Protein AF-A0A420CWK4-F1 (afdb_monomer_lite)

Sequence (652 aa):
MMKKNLLLTSMFVIFSLLAKSQVGINTANPQGILSVDGLKNNPPTGVPTAAQAKDDLMMSPNGNLGIGTITPGTTLDVNGAITNRETTLDVTGNSVTIPANVSQVQLTGSATADVAVVAPAAPNAGQRLIVYNNTTGGFGAILNGVTVPNGKALEYIYSNSGWRSIDGGSGGVSSVNIYNADGTITGHRKVIQGANTLTFTGTKTNAFSVDGSTFSVDAANDRVGLGTTTPDTKLTISTPDNSFGLNHTNGTVNLKTYIGGGVVSVGTTTANDLRFTTNNTQKVSITSDGNVGVGTVTPTNKLVIAGSNAQPSALGTATTNATLRVDGNSNHALDFGTYANSPYGSYISSQNKTATTGLPLVLNPAGGNVGVNTTPGTAMDVNGAITNRETVLTVSGNNVTVPPNVSQVQLTGAATANVAISAPAAPNAGQRLIVYNNTTGGFGATLDGVTVPNGKALEYVFSNSYWRSTDGSTVGVSSANIGDIKASFSVSDHNGWVKLDGRPTGGLTTTQRAAANSLGFASYIPNASNSYLVQDGTRLGSINSNNSRIIARNQLPDFQLSGTTSSAEPTIKYDIINNNGRPATDTYSYTFLAGKIGTGTRNLDHVNTNVLYQNPHSHSFNTNSVNGGVAQQSINIQPQSLSVNMFVYLGK

Structure (mmCIF, N/CA/C/O backbone):
data_AF-A0A420CWK4-F1
#
_entry.id   AF-A0A420CWK4-F1
#
loop_
_atom_site.group_PDB
_atom_site.id
_atom_site.type_symbol
_atom_site.label_atom_id
_atom_site.label_alt_id
_atom_site.label_comp_id
_atom_site.label_asym_id
_atom_site.label_entity_id
_atom_site.label_seq_id
_atom_site.pdbx_PDB_ins_code
_atom_site.Cartn_x
_atom_site.Cartn_y
_atom_site.Cartn_z
_atom_site.occupancy
_atom_site.B_iso_or_equiv
_atom_site.auth_seq_id
_atom_site.auth_comp_id
_atom_site.auth_asym_id
_atom_site.auth_atom_id
_atom_site.pdbx_PDB_model_num
ATOM 1 N N . MET A 1 1 ? -23.901 -39.735 144.240 1.00 44.31 1 MET A N 1
ATOM 2 C CA . MET A 1 1 ? -22.653 -39.883 143.453 1.00 44.31 1 MET A CA 1
ATOM 3 C C . MET A 1 1 ? -22.848 -39.439 141.992 1.00 44.31 1 MET A C 1
ATOM 5 O O . MET A 1 1 ? -23.298 -40.215 141.162 1.00 44.31 1 MET A O 1
ATOM 9 N N . MET A 1 2 ? -22.569 -38.163 141.702 1.00 48.91 2 MET A N 1
ATOM 10 C CA . MET A 1 2 ? -21.847 -37.626 140.521 1.00 48.91 2 MET A CA 1
ATOM 11 C C . MET A 1 2 ? -21.975 -38.229 139.088 1.00 48.91 2 MET A C 1
ATOM 13 O O . MET A 1 2 ? -21.028 -38.093 138.323 1.00 48.91 2 MET A O 1
ATOM 17 N N . LYS A 1 3 ? -23.090 -38.841 138.649 1.00 49.69 3 LYS A N 1
ATOM 18 C CA . LYS A 1 3 ? -23.226 -39.283 137.227 1.00 49.69 3 LYS A CA 1
ATOM 19 C C . LYS A 1 3 ? -24.462 -38.819 136.438 1.00 49.69 3 LYS A C 1
ATOM 21 O O . LYS A 1 3 ? -24.472 -38.977 135.224 1.00 49.69 3 LYS A O 1
ATOM 26 N N . LYS A 1 4 ? -25.482 -38.211 137.060 1.00 48.56 4 LYS A N 1
ATOM 27 C CA . LYS A 1 4 ? -26.728 -37.834 136.346 1.00 48.56 4 LYS A CA 1
ATOM 28 C C . LYS A 1 4 ? -26.698 -36.470 135.634 1.00 48.56 4 LYS A C 1
ATOM 30 O O . LYS A 1 4 ? -27.424 -36.295 134.663 1.00 48.56 4 LYS A O 1
ATOM 35 N N . ASN A 1 5 ? -25.827 -35.542 136.035 1.00 49.53 5 ASN A N 1
ATOM 36 C CA . ASN A 1 5 ? -25.816 -34.179 135.472 1.00 49.53 5 ASN A CA 1
ATOM 37 C C . ASN A 1 5 ? -25.022 -34.058 134.153 1.00 49.53 5 ASN A C 1
ATOM 39 O O . ASN A 1 5 ? -25.148 -33.050 133.461 1.00 49.53 5 ASN A O 1
ATOM 43 N N . LEU A 1 6 ? -24.234 -35.081 133.791 1.00 51.12 6 LEU A N 1
ATOM 44 C CA . LEU A 1 6 ? -23.433 -35.094 132.560 1.00 51.12 6 LEU A CA 1
ATOM 45 C C . LEU A 1 6 ? -24.240 -35.548 131.328 1.00 51.12 6 LEU A C 1
ATOM 47 O O . LEU A 1 6 ? -23.975 -35.089 130.223 1.00 51.12 6 LEU A O 1
ATOM 51 N N . LEU A 1 7 ? -25.262 -36.399 131.512 1.00 51.31 7 LEU A N 1
ATOM 52 C CA . LEU A 1 7 ? -26.172 -36.773 130.419 1.00 51.31 7 LEU A CA 1
ATOM 53 C C . LEU A 1 7 ? -27.054 -35.596 129.984 1.00 51.31 7 LEU A C 1
ATOM 55 O O . LEU A 1 7 ? -27.308 -35.421 128.800 1.00 51.31 7 LEU A O 1
ATOM 59 N N . LEU A 1 8 ? -27.526 -34.775 130.928 1.00 50.09 8 LEU A N 1
ATOM 60 C CA . LEU A 1 8 ? -28.432 -33.672 130.596 1.00 50.09 8 LEU A CA 1
ATOM 61 C C . LEU A 1 8 ? -27.704 -32.516 129.886 1.00 50.09 8 LEU A C 1
ATOM 63 O O . LEU A 1 8 ? -28.288 -31.856 129.033 1.00 50.09 8 LEU A O 1
ATOM 67 N N . THR A 1 9 ? -26.413 -32.317 130.175 1.00 52.19 9 THR A N 1
ATOM 68 C CA . THR A 1 9 ? -25.562 -31.381 129.423 1.00 52.19 9 THR A CA 1
ATOM 69 C C . THR A 1 9 ? -25.167 -31.927 128.050 1.00 52.19 9 THR A C 1
ATOM 71 O O . THR A 1 9 ? 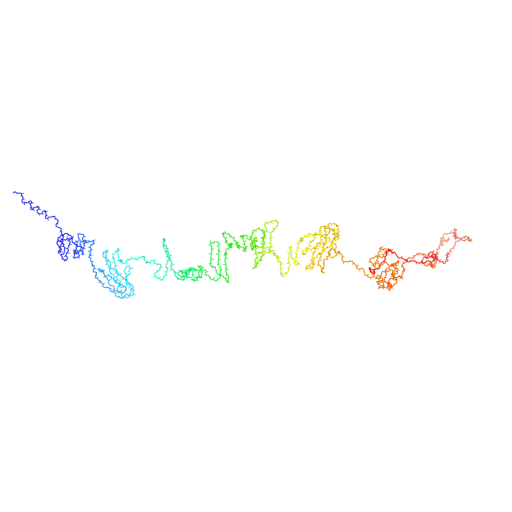-25.199 -31.159 127.092 1.00 52.19 9 THR A O 1
ATOM 74 N N . SER A 1 10 ? -24.897 -33.231 127.887 1.00 52.31 10 SER A N 1
ATOM 75 C CA . SER A 1 10 ? -24.690 -33.790 126.539 1.00 52.31 10 SER A CA 1
ATOM 76 C C . SER A 1 10 ? -25.960 -33.725 125.680 1.00 52.31 10 SER A C 1
ATOM 78 O O . SER A 1 10 ? -25.876 -33.409 124.495 1.00 52.31 10 SER A O 1
ATOM 80 N N . MET A 1 11 ? -27.143 -33.920 126.274 1.00 50.50 11 MET A N 1
ATOM 81 C CA . MET A 1 11 ? -28.421 -33.854 125.555 1.00 50.50 11 MET A CA 1
ATOM 82 C C . MET A 1 11 ? -28.785 -32.433 125.084 1.00 50.50 11 MET A C 1
ATOM 84 O O . MET A 1 11 ? -29.416 -32.291 124.041 1.00 50.50 11 MET A O 1
ATOM 88 N N . PHE A 1 12 ? -28.341 -31.384 125.791 1.00 50.75 12 PHE A N 1
ATOM 89 C CA . PHE A 1 12 ? -28.504 -29.990 125.349 1.00 50.75 12 PHE A CA 1
ATOM 90 C C . PHE A 1 12 ? -27.422 -29.515 124.363 1.00 50.75 12 PHE A C 1
ATOM 92 O O . PHE A 1 12 ? -27.713 -28.683 123.509 1.00 50.75 12 PHE A O 1
ATOM 99 N N . VAL A 1 13 ? -26.197 -30.053 124.427 1.00 51.28 13 VAL A N 1
ATOM 100 C CA . VAL A 1 13 ? -25.107 -29.696 123.490 1.00 51.28 13 VAL A CA 1
ATOM 101 C C . VAL A 1 13 ? -25.227 -30.426 122.142 1.00 51.28 13 VAL A C 1
ATOM 103 O O . VAL A 1 13 ? -24.743 -29.928 121.132 1.00 51.28 13 VAL A O 1
ATOM 106 N N . ILE A 1 14 ? -25.927 -31.562 122.077 1.00 50.06 14 ILE A N 1
ATOM 107 C CA . ILE A 1 14 ? -26.252 -32.219 120.795 1.00 50.06 14 ILE A CA 1
ATOM 108 C C . ILE A 1 14 ? -27.403 -31.496 120.065 1.00 50.06 14 ILE A C 1
ATOM 110 O O . ILE A 1 14 ? -27.472 -31.537 118.839 1.00 50.06 14 ILE A O 1
ATOM 114 N N . PHE A 1 15 ? -28.261 -30.759 120.782 1.00 47.53 15 PHE A N 1
ATOM 115 C CA . PHE A 1 15 ? -29.382 -30.009 120.192 1.00 47.53 15 PHE A CA 1
ATOM 116 C C . PHE A 1 15 ? -28.987 -28.667 119.540 1.00 47.53 15 PHE A C 1
ATOM 118 O O . PHE A 1 15 ? -29.834 -28.013 118.934 1.00 47.53 15 PHE A O 1
ATOM 125 N N . SER A 1 16 ? -27.722 -28.242 119.641 1.00 48.19 16 SER A N 1
ATOM 126 C CA . SER A 1 16 ? -27.221 -26.982 119.062 1.00 48.19 16 SER A CA 1
ATOM 127 C C . SER A 1 16 ? -26.460 -27.148 117.738 1.00 48.19 16 SER A C 1
ATOM 129 O O . SER A 1 16 ? -25.992 -26.160 117.168 1.00 48.19 16 SER A O 1
ATOM 131 N N . LEU A 1 17 ? -26.362 -28.368 117.199 1.00 48.38 17 LEU A N 1
ATOM 132 C CA . LEU A 1 17 ? -25.721 -28.624 115.909 1.00 48.38 17 LEU A CA 1
ATOM 133 C C . LEU A 1 17 ? -26.725 -28.515 114.750 1.00 48.38 17 LEU A C 1
ATOM 135 O O . LEU A 1 17 ? -27.360 -29.485 114.351 1.00 48.38 17 LEU A O 1
ATOM 139 N N . LEU A 1 18 ? -26.778 -27.314 114.162 1.00 53.03 18 LEU A N 1
ATOM 140 C CA . LEU A 1 18 ? -27.351 -27.021 112.838 1.00 53.03 18 LEU A CA 1
ATOM 141 C C . LEU A 1 18 ? -28.876 -27.193 112.692 1.00 53.03 18 LEU A C 1
ATOM 143 O O . LEU A 1 18 ? -29.353 -27.804 111.734 1.00 53.03 18 LEU A O 1
ATOM 147 N N . ALA A 1 19 ? -29.653 -26.519 113.543 1.00 50.00 19 ALA A N 1
ATOM 148 C CA . ALA A 1 19 ? -31.022 -26.141 113.186 1.00 50.00 19 ALA A CA 1
ATOM 149 C C . ALA A 1 19 ? -30.991 -25.136 112.013 1.00 50.00 19 ALA A C 1
ATOM 151 O O . ALA A 1 19 ? -30.938 -23.921 112.209 1.00 50.00 19 ALA A O 1
ATOM 152 N N . LYS A 1 20 ? -30.967 -25.637 110.772 1.00 57.38 20 LYS A N 1
ATOM 153 C CA . LYS A 1 20 ? -31.062 -24.787 109.582 1.00 57.38 20 LYS A CA 1
ATOM 154 C C . LYS A 1 20 ? -32.461 -24.172 109.522 1.00 57.38 20 LYS A C 1
ATOM 156 O O . LYS A 1 20 ? -33.450 -24.895 109.478 1.00 57.38 20 LYS A O 1
ATOM 161 N N . SER A 1 21 ? -32.531 -22.841 109.479 1.00 65.06 21 SER A N 1
ATOM 162 C CA . SER A 1 21 ? -33.774 -22.066 109.341 1.00 65.06 21 SER A CA 1
ATOM 163 C C . SER A 1 21 ? -34.337 -22.143 107.911 1.00 65.06 21 SER A C 1
ATOM 165 O O . SER A 1 21 ? -34.472 -21.128 107.229 1.00 65.06 21 SER A O 1
ATOM 167 N N . GLN A 1 22 ? -34.612 -23.358 107.438 1.00 84.88 22 GLN A N 1
ATOM 168 C CA . GLN A 1 22 ? -35.229 -23.621 106.143 1.00 84.88 22 GLN A CA 1
ATOM 169 C C . GLN A 1 22 ? -36.732 -23.834 106.333 1.00 84.88 22 GLN A C 1
ATOM 171 O O . GLN A 1 22 ? -37.155 -24.622 107.179 1.00 84.88 22 GLN A O 1
ATOM 176 N N . VAL A 1 23 ? -37.539 -23.141 105.537 1.00 90.19 23 VAL A N 1
ATOM 177 C CA . VAL A 1 23 ? -38.998 -23.241 105.547 1.00 90.19 23 VAL A CA 1
ATOM 178 C C . VAL A 1 23 ? -39.430 -24.148 104.400 1.00 90.19 23 VAL A C 1
ATOM 180 O O . VAL A 1 23 ? -39.288 -23.798 103.230 1.00 90.19 23 VAL A O 1
ATOM 183 N N . GLY A 1 24 ? -39.959 -25.320 104.744 1.00 89.44 24 GLY A N 1
ATOM 184 C CA . GLY A 1 24 ? -40.675 -26.189 103.813 1.00 89.44 24 GLY A CA 1
ATOM 185 C C . GLY A 1 24 ? -42.175 -25.933 103.890 1.00 89.44 24 GLY A C 1
ATOM 186 O O . GLY A 1 24 ? -42.758 -26.002 104.971 1.00 89.44 24 GLY A O 1
ATOM 187 N N . ILE A 1 25 ? -42.809 -25.665 102.751 1.00 93.25 25 ILE A N 1
ATOM 188 C CA . ILE A 1 25 ? -44.265 -25.697 102.594 1.00 93.25 25 ILE A CA 1
ATOM 189 C C . ILE A 1 25 ? -44.581 -26.898 101.706 1.00 93.25 25 ILE A C 1
ATOM 191 O O . ILE A 1 25 ? -44.010 -27.037 100.628 1.00 93.25 25 ILE A O 1
ATOM 195 N N . ASN A 1 26 ? -45.443 -27.793 102.194 1.00 93.00 26 ASN A N 1
ATOM 196 C CA . ASN A 1 26 ? -45.762 -29.109 101.618 1.00 93.00 26 ASN A CA 1
ATOM 197 C C . ASN A 1 26 ? -44.599 -30.109 101.447 1.00 93.00 26 ASN A C 1
ATOM 199 O O . ASN A 1 26 ? -44.873 -31.307 101.436 1.00 93.00 26 ASN A O 1
ATOM 203 N N . THR A 1 27 ? -43.334 -29.683 101.442 1.00 90.38 27 THR A N 1
ATOM 204 C CA . THR A 1 27 ? -42.158 -30.569 101.473 1.00 90.38 27 THR A CA 1
ATOM 205 C C . THR A 1 27 ? -41.562 -30.702 102.878 1.00 90.38 27 THR A C 1
ATOM 207 O O . THR A 1 27 ? -41.436 -29.723 103.615 1.00 90.38 27 THR A O 1
ATOM 210 N N . ALA A 1 28 ? -41.152 -31.922 103.241 1.00 88.44 28 ALA A N 1
ATOM 211 C CA . ALA A 1 28 ? -40.343 -32.200 104.435 1.00 88.44 28 ALA A CA 1
ATOM 212 C C . ALA A 1 28 ? -38.825 -32.062 104.177 1.00 88.44 28 ALA A C 1
ATOM 214 O O . ALA A 1 28 ? -38.023 -32.237 105.091 1.00 88.44 28 ALA A O 1
ATOM 215 N N . ASN A 1 29 ? -38.437 -31.756 102.935 1.00 89.50 29 ASN A N 1
ATOM 216 C CA . ASN A 1 29 ? -37.068 -31.787 102.432 1.00 89.50 29 ASN A CA 1
ATOM 217 C C . ASN A 1 29 ? -36.736 -30.485 101.661 1.00 89.50 29 ASN A C 1
ATOM 219 O O . ASN A 1 29 ? -36.651 -30.501 100.427 1.00 89.50 29 ASN A O 1
ATOM 223 N N . PRO A 1 30 ? -36.598 -29.330 102.347 1.00 91.06 30 PRO A N 1
ATOM 224 C CA . PRO A 1 30 ? -36.375 -28.047 101.685 1.00 91.06 30 PRO A CA 1
ATOM 225 C C . PRO A 1 30 ? -35.005 -27.988 100.998 1.00 91.06 30 PRO A C 1
ATOM 227 O O . PRO A 1 30 ? -33.968 -28.200 101.630 1.00 91.06 30 PRO A O 1
ATOM 230 N N . GLN A 1 31 ? -34.996 -27.632 99.714 1.00 90.62 31 GLN A N 1
ATOM 231 C CA . GLN A 1 31 ? -33.774 -27.510 98.908 1.00 90.62 31 GLN A CA 1
ATOM 232 C C . GLN A 1 31 ? -33.111 -26.121 99.031 1.00 90.62 31 GLN A C 1
ATOM 234 O O . GLN A 1 31 ? -31.953 -25.949 98.657 1.00 90.62 31 GLN A O 1
ATOM 239 N N . GLY A 1 32 ? -33.825 -25.134 99.587 1.00 89.44 32 GLY A N 1
ATOM 240 C CA . GLY A 1 32 ? -33.356 -23.759 99.804 1.00 89.44 32 GLY A CA 1
ATOM 241 C C . GLY A 1 32 ? -33.685 -23.213 101.194 1.00 89.44 32 GLY A C 1
ATOM 242 O O . GLY A 1 32 ? -34.013 -23.974 102.103 1.00 89.44 32 GLY A O 1
ATOM 243 N N . ILE A 1 33 ? -33.618 -21.888 101.369 1.00 91.75 33 ILE A N 1
ATOM 244 C CA . ILE A 1 33 ? -34.123 -21.208 102.580 1.00 91.75 33 ILE A CA 1
ATOM 245 C C . ILE A 1 33 ? -35.653 -21.269 102.627 1.00 91.75 33 ILE A C 1
ATOM 247 O O . ILE A 1 33 ? -36.221 -21.487 103.693 1.00 91.75 33 ILE A O 1
ATOM 251 N N . LEU A 1 34 ? -36.313 -21.136 101.477 1.00 92.56 34 LEU A N 1
ATOM 252 C CA . LEU A 1 34 ? -37.734 -21.426 101.303 1.00 92.56 34 LEU A CA 1
ATOM 253 C C . LEU A 1 34 ? -37.875 -22.473 100.199 1.00 92.56 34 LEU A C 1
ATOM 255 O O . LEU A 1 34 ? -37.191 -22.401 99.176 1.00 92.56 34 LEU A O 1
ATOM 259 N N . SER A 1 35 ? -38.746 -23.455 100.392 1.00 93.00 35 SER A N 1
ATOM 260 C CA . SER A 1 35 ? -39.146 -24.402 99.350 1.00 93.00 35 SER A CA 1
ATOM 261 C C . SER A 1 35 ? -40.633 -24.700 99.488 1.00 93.00 35 SER A C 1
ATOM 263 O O . SER A 1 35 ? -41.089 -25.093 100.561 1.00 93.00 35 SER A O 1
ATOM 265 N N . VAL A 1 36 ? -41.380 -24.485 98.413 1.00 95.25 36 VAL A N 1
ATOM 266 C CA . VAL A 1 36 ? -42.815 -24.750 98.309 1.00 95.25 36 VAL A CA 1
ATOM 267 C C . VAL A 1 36 ? -42.996 -25.828 97.257 1.00 95.25 36 VAL A C 1
ATOM 269 O O . VAL A 1 36 ? -42.644 -25.594 96.109 1.00 95.25 36 VAL A O 1
ATOM 272 N N . ASP A 1 37 ? -43.540 -26.968 97.665 1.00 92.94 37 ASP A N 1
ATOM 273 C CA . ASP A 1 37 ? -43.849 -28.108 96.798 1.00 92.94 37 ASP A CA 1
ATOM 274 C C . ASP A 1 37 ? -45.349 -28.103 96.482 1.00 92.94 37 ASP A C 1
ATOM 276 O O . ASP A 1 37 ? -46.190 -28.310 97.366 1.00 92.94 37 ASP A O 1
ATOM 280 N N . GLY A 1 38 ? -45.698 -27.769 95.239 1.00 91.94 38 GLY A N 1
ATOM 281 C CA . GLY A 1 38 ? -47.083 -27.549 94.832 1.00 91.94 38 GLY A CA 1
ATOM 282 C C . GLY A 1 38 ? -47.946 -28.804 94.971 1.00 91.94 38 GLY A C 1
ATOM 283 O O . GLY A 1 38 ? -49.033 -28.751 95.553 1.00 91.94 38 GLY A O 1
ATOM 284 N N . LEU A 1 39 ? -47.453 -29.936 94.465 1.00 94.88 39 LEU A N 1
ATOM 285 C CA . LEU A 1 39 ? -48.168 -31.212 94.408 1.00 94.88 39 LEU A CA 1
ATOM 286 C C . LEU A 1 39 ? -47.833 -32.163 95.566 1.00 94.88 39 LEU A C 1
ATOM 288 O O . LEU A 1 39 ? -48.401 -33.256 95.630 1.00 94.88 39 LEU A O 1
ATOM 292 N N . LYS A 1 40 ? -46.947 -31.763 96.487 1.00 92.62 40 LYS A N 1
ATOM 293 C CA . LYS A 1 40 ? -46.411 -32.603 97.571 1.00 92.62 40 LYS A CA 1
ATOM 294 C C . LYS A 1 40 ? -45.736 -33.870 97.026 1.00 92.62 40 LYS A C 1
ATOM 296 O O . LYS A 1 40 ? -45.916 -34.971 97.551 1.00 92.62 40 LYS A O 1
ATOM 301 N N . ASN A 1 41 ? -45.006 -33.722 95.922 1.00 93.19 41 ASN A N 1
ATOM 302 C CA . ASN A 1 41 ? -44.442 -34.840 95.172 1.00 93.19 41 ASN A CA 1
ATOM 303 C C . ASN A 1 41 ? -42.952 -35.097 95.476 1.00 93.19 41 ASN A C 1
ATOM 305 O O . ASN A 1 41 ? -42.427 -36.125 95.035 1.00 93.19 41 ASN A O 1
ATOM 309 N N . ASN A 1 42 ? -42.281 -34.228 96.242 1.00 92.06 42 ASN A N 1
ATOM 310 C CA . ASN A 1 42 ? -40.849 -34.335 96.515 1.00 92.06 42 ASN A CA 1
ATOM 311 C C . ASN A 1 42 ? -40.480 -35.495 97.456 1.00 92.06 42 ASN A C 1
ATOM 313 O O . ASN A 1 42 ? -41.230 -35.836 98.377 1.00 92.06 42 ASN A O 1
ATOM 317 N N . PRO A 1 43 ? -39.290 -36.105 97.276 1.00 91.44 43 PRO A N 1
ATOM 318 C CA . PRO A 1 43 ? -38.844 -37.196 98.131 1.00 91.44 43 PRO A CA 1
ATOM 319 C C . PRO A 1 43 ? -38.554 -36.693 99.562 1.00 91.44 43 PRO A C 1
ATOM 321 O O . PRO A 1 43 ? -38.014 -35.594 99.719 1.00 91.44 43 PRO A O 1
ATOM 324 N N . PRO A 1 44 ? -38.827 -37.492 100.618 1.00 88.50 44 PRO A N 1
ATOM 325 C CA . PRO A 1 44 ? -38.578 -37.095 102.012 1.00 88.50 44 PRO A CA 1
ATOM 326 C C . PRO A 1 44 ? -37.115 -36.775 102.351 1.00 88.50 44 PRO A C 1
ATOM 328 O O . PRO A 1 44 ? -36.855 -36.131 103.363 1.00 88.50 44 PRO A O 1
ATOM 331 N N . THR A 1 45 ? -36.165 -37.231 101.533 1.00 87.31 45 THR A N 1
ATOM 332 C CA . THR A 1 45 ? -34.732 -36.916 101.610 1.00 87.31 45 THR A CA 1
ATOM 333 C C . THR A 1 45 ? -34.118 -36.908 100.204 1.00 87.31 45 THR A C 1
ATOM 335 O O . THR A 1 45 ? -34.683 -37.470 99.265 1.00 87.31 45 THR A O 1
ATOM 338 N N . GLY A 1 46 ? -32.943 -36.290 100.051 1.00 87.94 46 GLY A N 1
ATOM 339 C CA . GLY A 1 46 ? -32.232 -36.208 98.770 1.00 87.94 46 GLY A CA 1
ATOM 340 C C . GLY A 1 46 ? -32.639 -34.995 97.932 1.00 87.94 46 GLY A C 1
ATOM 341 O O . GLY A 1 46 ? -33.174 -34.024 98.462 1.00 87.94 46 GLY A O 1
ATOM 342 N N . VAL A 1 47 ? -32.361 -35.045 96.630 1.00 91.00 47 VAL A N 1
ATOM 343 C CA . VAL A 1 47 ? -32.644 -33.956 95.683 1.00 91.00 47 VAL A CA 1
ATOM 344 C C . VAL A 1 47 ? -33.853 -34.345 94.818 1.00 91.00 47 VAL A C 1
ATOM 346 O O . VAL A 1 47 ? -33.832 -35.438 94.245 1.00 91.00 47 VAL A O 1
ATOM 349 N N . PRO A 1 48 ? -34.895 -33.499 94.705 1.00 92.81 48 PRO A N 1
A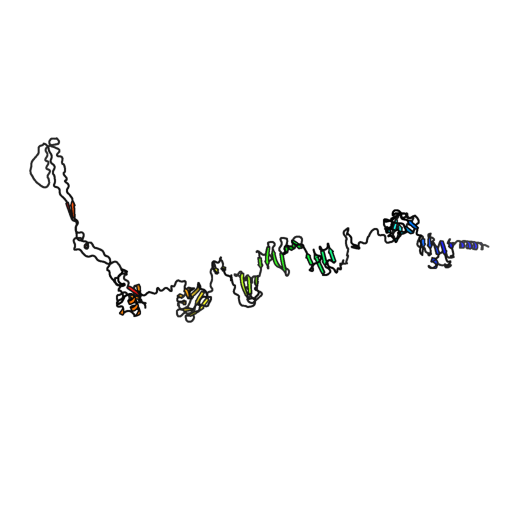TOM 350 C CA . PRO A 1 48 ? -35.974 -33.660 93.735 1.00 92.81 48 PRO A CA 1
ATOM 351 C C . PRO A 1 48 ? -35.492 -33.918 92.309 1.00 92.81 48 PRO A C 1
ATOM 353 O O . PRO A 1 48 ? -34.510 -33.339 91.843 1.00 92.81 48 PRO A O 1
ATOM 356 N N . THR A 1 49 ? -36.222 -34.753 91.574 1.00 93.56 49 THR A N 1
ATOM 357 C CA . THR A 1 49 ? -35.999 -34.900 90.133 1.00 93.56 49 THR A CA 1
ATOM 358 C C . THR A 1 49 ? -36.441 -33.641 89.386 1.00 93.56 49 THR A C 1
ATOM 360 O O . THR A 1 49 ? -37.330 -32.916 89.826 1.00 93.56 49 THR A O 1
ATOM 363 N N . ALA A 1 50 ? -35.896 -33.418 88.189 1.00 90.00 50 ALA A N 1
ATOM 364 C CA . ALA A 1 50 ? -36.278 -32.286 87.339 1.00 90.00 50 ALA A CA 1
ATOM 365 C C . ALA A 1 50 ? -37.765 -32.279 86.909 1.00 90.00 50 ALA A C 1
ATOM 367 O O . ALA A 1 50 ? -38.234 -31.276 86.379 1.00 90.00 50 ALA A O 1
ATOM 368 N N . ALA A 1 51 ? -38.496 -33.385 87.100 1.00 91.38 51 ALA A N 1
ATOM 369 C CA . ALA A 1 51 ? -39.940 -33.453 86.877 1.00 91.38 51 ALA A CA 1
ATOM 370 C C . ALA A 1 51 ? -40.738 -32.957 88.094 1.00 91.38 51 ALA A C 1
ATOM 372 O O . ALA A 1 51 ? -41.690 -32.209 87.909 1.00 91.38 51 ALA A O 1
ATOM 373 N N . GLN A 1 52 ? -40.317 -33.335 89.307 1.00 93.06 52 GLN A N 1
ATOM 374 C CA . GLN A 1 52 ? -40.884 -32.870 90.583 1.00 93.06 52 GLN A CA 1
ATOM 375 C C . GLN A 1 52 ? -40.608 -31.377 90.801 1.00 93.06 52 GLN A C 1
ATOM 377 O O . GLN A 1 52 ? -41.503 -30.606 91.114 1.00 93.06 52 GLN A O 1
ATOM 382 N N . ALA A 1 53 ? -39.394 -30.930 90.468 1.00 92.44 53 ALA A N 1
ATOM 383 C CA . ALA A 1 53 ? -39.014 -29.527 90.574 1.00 92.44 53 ALA A CA 1
ATOM 384 C C . ALA A 1 53 ? -39.869 -28.565 89.720 1.00 92.44 53 ALA A C 1
ATOM 386 O O . ALA A 1 53 ? -39.760 -27.360 89.915 1.00 92.44 53 ALA A O 1
ATOM 387 N N . LYS A 1 54 ? -40.698 -29.042 88.771 1.00 93.38 54 LYS A N 1
ATOM 388 C CA . LYS A 1 54 ? -41.496 -28.179 87.877 1.00 93.38 54 LYS A CA 1
ATOM 389 C C . LYS A 1 54 ? -42.648 -27.449 88.561 1.00 93.38 54 LYS A C 1
ATOM 391 O O . LYS A 1 54 ? -43.015 -26.374 88.092 1.00 93.38 54 LYS A O 1
ATOM 396 N N . ASP A 1 55 ? -43.217 -28.019 89.617 1.00 91.75 55 ASP A N 1
ATOM 397 C CA . ASP A 1 55 ? -44.251 -27.376 90.433 1.00 91.75 55 ASP A CA 1
ATOM 398 C C . ASP A 1 55 ? -43.700 -26.760 91.732 1.00 91.75 55 ASP A C 1
ATOM 400 O O . ASP A 1 55 ? -44.462 -26.196 92.520 1.00 91.75 55 ASP A O 1
ATOM 404 N N . ASP A 1 56 ? -42.374 -26.788 91.908 1.00 94.19 56 ASP A N 1
ATOM 405 C CA . ASP A 1 56 ? -41.686 -26.165 93.035 1.00 94.19 56 ASP A CA 1
ATOM 406 C C . ASP A 1 56 ? -41.460 -24.653 92.843 1.00 94.19 56 ASP A C 1
ATOM 408 O O . ASP A 1 56 ? -41.113 -24.162 91.760 1.00 94.19 56 ASP A O 1
ATOM 412 N N . LEU A 1 57 ? -41.528 -23.923 93.958 1.00 95.69 57 LEU A N 1
ATOM 413 C CA . LEU A 1 57 ? -40.893 -22.615 94.135 1.00 95.69 57 LEU A CA 1
ATOM 414 C C . LEU A 1 57 ? -39.785 -22.741 95.185 1.00 95.69 57 LEU A C 1
ATOM 416 O O . LEU A 1 57 ? -40.019 -23.247 96.283 1.00 95.69 57 LEU A O 1
ATOM 420 N N . MET A 1 58 ? -38.583 -22.245 94.886 1.00 93.50 58 MET A N 1
ATOM 421 C CA . MET A 1 58 ? -37.422 -22.370 95.773 1.00 93.50 58 MET A CA 1
ATOM 422 C C . MET A 1 58 ? -36.638 -21.059 95.871 1.00 93.50 58 MET A C 1
ATOM 424 O O . MET A 1 58 ? -36.260 -20.486 94.857 1.00 93.50 58 MET A O 1
ATOM 428 N N . MET A 1 59 ? -36.345 -20.591 97.088 1.00 95.00 59 MET A N 1
ATOM 429 C CA . MET A 1 59 ? -35.442 -19.456 97.319 1.00 95.00 59 MET A CA 1
ATOM 430 C C . MET A 1 59 ? -34.088 -19.939 97.845 1.00 95.00 59 MET A C 1
ATOM 432 O O . MET A 1 59 ? -34.007 -20.531 98.927 1.00 95.00 59 MET A O 1
ATOM 436 N N . SER A 1 60 ? -33.017 -19.672 97.098 1.00 92.25 60 SER A N 1
ATOM 437 C CA . SER A 1 60 ? -31.663 -20.086 97.468 1.00 92.25 60 SER A CA 1
ATOM 438 C C . SER A 1 60 ? -31.091 -19.218 98.602 1.00 92.25 60 SER A C 1
ATOM 440 O O . SER A 1 60 ? -31.542 -18.086 98.803 1.00 92.25 60 SER A O 1
ATOM 442 N N . PRO A 1 61 ? -30.050 -19.683 99.322 1.00 88.38 61 PRO A N 1
ATOM 443 C CA . PRO A 1 61 ? -29.380 -18.878 100.347 1.00 88.38 61 PRO A CA 1
ATOM 444 C C . PRO A 1 61 ? -28.777 -17.557 99.854 1.00 88.38 61 PRO A C 1
ATOM 446 O O . PRO A 1 61 ? -28.536 -16.666 100.661 1.00 88.38 61 PRO A O 1
ATOM 449 N N . ASN A 1 62 ? -28.568 -17.416 98.541 1.00 89.38 62 ASN A N 1
ATOM 450 C CA . ASN A 1 62 ? -28.018 -16.211 97.919 1.00 89.38 62 ASN A CA 1
ATOM 451 C C . ASN A 1 62 ? -29.112 -15.231 97.445 1.00 89.38 62 ASN A C 1
ATOM 453 O O . ASN A 1 62 ? -28.797 -14.231 96.808 1.00 89.38 62 ASN A O 1
ATOM 457 N N . GLY A 1 63 ? -30.390 -15.517 97.722 1.00 88.88 63 GLY A N 1
ATOM 458 C CA . GLY A 1 63 ? -31.522 -14.662 97.352 1.00 88.88 63 GLY A CA 1
ATOM 459 C C . GLY A 1 63 ? -32.102 -14.899 95.955 1.00 88.88 63 GLY A C 1
ATOM 460 O O . GLY A 1 63 ? -33.041 -14.203 95.580 1.00 88.88 63 GLY A O 1
ATOM 461 N N . ASN A 1 64 ? -31.598 -15.881 95.199 1.00 94.88 64 ASN A N 1
ATOM 462 C CA . ASN A 1 64 ? -32.171 -16.252 93.902 1.00 94.88 64 ASN A CA 1
ATOM 463 C C . ASN A 1 64 ? -33.490 -17.014 94.094 1.00 94.88 64 ASN A C 1
ATOM 465 O O . ASN A 1 64 ? -33.536 -17.977 94.864 1.00 94.88 64 ASN A O 1
ATOM 469 N N . LEU A 1 65 ? -34.528 -16.630 93.353 1.00 96.44 65 LEU A N 1
ATOM 470 C CA . LEU A 1 65 ? -35.828 -17.293 93.323 1.00 96.44 65 LEU A CA 1
ATOM 471 C C . LEU A 1 65 ? -35.947 -18.186 92.079 1.00 96.44 65 LEU A C 1
ATOM 473 O O . LEU A 1 65 ? -35.890 -17.702 90.953 1.00 96.44 65 LEU A O 1
ATOM 477 N N . GLY A 1 66 ? -36.136 -19.483 92.291 1.00 95.19 66 GLY A N 1
ATOM 478 C CA . GLY A 1 66 ? -36.483 -20.464 91.269 1.00 95.19 66 GLY A CA 1
ATOM 479 C C . GLY A 1 66 ? -37.984 -20.734 91.240 1.00 95.19 66 GLY A C 1
ATOM 480 O O . GLY A 1 66 ? -38.607 -20.894 92.291 1.00 95.19 66 GLY A O 1
ATOM 481 N N . ILE A 1 67 ? -38.552 -20.812 90.038 1.00 95.50 67 ILE A N 1
ATOM 482 C CA . ILE A 1 67 ? -39.905 -21.318 89.775 1.00 95.50 67 ILE A CA 1
ATOM 483 C C . ILE A 1 67 ? -39.771 -22.428 88.730 1.00 95.50 67 ILE A C 1
ATOM 485 O O . ILE A 1 67 ? -39.242 -22.205 87.639 1.00 95.50 67 ILE A O 1
ATOM 489 N N . GLY A 1 68 ? -40.200 -23.641 89.069 1.00 92.88 68 GLY A N 1
ATOM 490 C CA . GLY A 1 68 ? -39.971 -24.824 88.238 1.00 92.88 68 GLY A CA 1
ATOM 491 C C . GLY A 1 68 ? -38.529 -25.363 88.280 1.00 92.88 68 GLY A C 1
ATOM 492 O O . GLY A 1 68 ? -38.155 -26.214 87.467 1.00 92.88 68 GLY A O 1
ATOM 493 N N . THR A 1 69 ? -37.688 -24.841 89.180 1.00 93.31 69 THR A N 1
ATOM 494 C CA . THR A 1 69 ? -36.280 -25.228 89.342 1.00 93.31 69 THR A CA 1
ATOM 495 C C . THR A 1 69 ? -35.816 -25.075 90.789 1.00 93.31 69 THR A C 1
ATOM 497 O O . THR A 1 69 ? -36.125 -24.093 91.464 1.00 93.31 69 THR A O 1
ATOM 500 N N . ILE A 1 70 ? -35.012 -26.039 91.243 1.00 91.81 70 ILE A N 1
ATOM 501 C CA . ILE A 1 70 ? -34.376 -26.067 92.569 1.00 91.81 70 ILE A CA 1
ATOM 502 C C . ILE A 1 70 ? -32.885 -25.689 92.526 1.00 91.81 70 ILE A C 1
ATOM 504 O O . ILE A 1 70 ? -32.167 -25.873 93.506 1.00 91.81 70 ILE A O 1
ATOM 508 N N . THR A 1 71 ? -32.396 -25.146 91.410 1.00 92.44 71 THR A N 1
ATOM 509 C CA . THR A 1 71 ? -31.030 -24.603 91.290 1.00 92.44 71 THR A CA 1
ATOM 510 C C . THR A 1 71 ? -31.034 -23.307 90.465 1.00 92.44 71 THR A C 1
ATOM 512 O O . THR A 1 71 ? -30.502 -23.301 89.355 1.00 92.44 71 THR A O 1
ATOM 515 N N . PRO A 1 72 ? -31.660 -22.216 90.955 1.00 94.06 72 PRO A N 1
ATOM 516 C CA . PRO A 1 72 ? -31.840 -20.989 90.183 1.00 94.06 72 PRO A CA 1
ATOM 517 C C . PRO A 1 72 ? -30.506 -20.281 89.908 1.00 94.06 72 PRO A C 1
ATOM 519 O O . PRO A 1 72 ? -29.821 -19.826 90.835 1.00 94.06 72 PRO A O 1
ATOM 522 N N . GLY A 1 73 ? -30.146 -20.168 88.627 1.00 89.94 73 GLY A N 1
ATOM 523 C CA . GLY A 1 73 ? -28.882 -19.579 88.172 1.00 89.94 73 GLY A CA 1
ATOM 524 C C . GLY A 1 73 ? -28.831 -18.051 88.271 1.00 89.94 73 GLY A C 1
ATOM 525 O O . GLY A 1 73 ? -27.752 -17.475 88.405 1.00 89.94 73 GLY A O 1
ATOM 526 N N . THR A 1 74 ? -29.990 -17.393 88.258 1.00 90.19 74 THR A N 1
ATOM 527 C CA . THR A 1 74 ? -30.157 -15.930 88.302 1.00 90.19 74 THR A CA 1
ATOM 528 C C . THR A 1 74 ? -31.140 -15.504 89.394 1.00 90.19 74 THR A C 1
ATOM 530 O O . THR A 1 74 ? -31.843 -16.335 89.963 1.00 90.19 74 THR A O 1
ATOM 533 N N . THR A 1 75 ? -31.201 -14.201 89.702 1.00 91.75 75 THR A N 1
ATOM 534 C CA . THR A 1 75 ? -32.043 -13.630 90.777 1.00 91.75 75 THR A CA 1
ATOM 535 C C . THR A 1 75 ? -33.511 -14.051 90.692 1.00 91.75 75 THR A C 1
ATOM 537 O O . THR A 1 75 ? -34.134 -14.314 91.717 1.00 91.75 75 THR A O 1
ATOM 540 N N . LEU A 1 76 ? -34.038 -14.166 89.474 1.00 92.81 76 LEU A N 1
ATOM 541 C CA . LEU A 1 76 ? -35.235 -14.934 89.159 1.00 92.81 76 LEU A CA 1
ATOM 542 C C . LEU A 1 76 ? -34.862 -15.914 88.042 1.00 92.81 76 LEU A C 1
ATOM 544 O O . LEU A 1 76 ? -34.237 -15.508 87.059 1.00 92.81 76 LEU A O 1
ATOM 548 N N . ASP A 1 77 ? -35.224 -17.181 88.203 1.00 93.50 77 ASP A N 1
ATOM 549 C CA . ASP A 1 77 ? -35.022 -18.250 87.225 1.00 93.50 77 ASP A CA 1
ATOM 550 C C . ASP A 1 77 ? -36.337 -19.029 87.083 1.00 93.50 77 ASP A C 1
ATOM 552 O O . ASP A 1 77 ? -36.887 -19.528 88.068 1.00 93.50 77 ASP A O 1
ATOM 556 N N . VAL A 1 78 ? -36.886 -19.069 85.869 1.00 93.94 78 VAL A N 1
ATOM 557 C CA . VAL A 1 78 ? -38.192 -19.675 85.579 1.00 93.94 78 VAL A CA 1
ATOM 558 C C . VAL A 1 78 ? -38.004 -20.754 84.524 1.00 93.94 78 VAL A C 1
ATOM 560 O O . VAL A 1 78 ? -37.834 -20.468 83.340 1.00 93.94 78 VAL A O 1
ATOM 563 N N . ASN A 1 79 ? -38.096 -22.012 84.947 1.00 90.56 79 ASN A N 1
ATOM 564 C CA . ASN A 1 79 ? -38.031 -23.181 84.073 1.00 90.56 79 ASN A CA 1
ATOM 565 C C . ASN A 1 79 ? -39.415 -23.467 83.458 1.00 90.56 79 ASN A C 1
ATOM 567 O O . ASN A 1 79 ? -40.053 -24.491 83.713 1.00 90.56 79 ASN A O 1
ATOM 571 N N . GLY A 1 80 ? -39.916 -22.505 82.684 1.00 88.31 80 GLY A N 1
ATOM 572 C CA . GLY A 1 80 ? -41.263 -22.517 82.124 1.00 88.31 80 GLY A CA 1
ATOM 573 C C . GLY A 1 80 ? -41.566 -21.267 81.298 1.00 88.31 80 GLY A C 1
ATOM 574 O O . GLY A 1 80 ? -40.715 -20.401 81.108 1.00 88.31 80 GLY A O 1
ATOM 575 N N . ALA A 1 81 ? -42.793 -21.171 80.789 1.00 88.56 81 ALA A N 1
ATOM 576 C CA . ALA A 1 81 ? -43.235 -20.005 80.032 1.00 88.56 81 ALA A CA 1
ATOM 577 C C . ALA A 1 81 ? -43.592 -18.834 80.965 1.00 88.56 81 ALA A C 1
ATOM 579 O O . ALA A 1 81 ? -44.342 -19.003 81.926 1.00 88.56 81 ALA A O 1
ATOM 580 N N . ILE A 1 82 ? -43.118 -17.630 80.636 1.00 89.94 82 ILE A N 1
ATOM 581 C CA . ILE A 1 82 ? -43.528 -16.382 81.291 1.00 89.94 82 ILE A CA 1
ATOM 582 C C . ILE A 1 82 ? -44.600 -15.721 80.421 1.00 89.94 82 ILE A C 1
ATOM 584 O O . ILE A 1 82 ? -44.361 -15.439 79.249 1.00 89.94 82 ILE A O 1
ATOM 588 N N . THR A 1 83 ? -45.777 -15.459 80.992 1.00 87.44 83 THR A N 1
ATOM 589 C CA . THR A 1 83 ? -46.845 -14.708 80.313 1.00 87.44 83 THR A CA 1
ATOM 590 C C . THR A 1 83 ? -46.766 -13.239 80.711 1.00 87.44 83 THR A C 1
ATOM 592 O O . THR A 1 83 ? -47.082 -12.886 81.848 1.00 87.44 83 THR A O 1
ATOM 595 N N . ASN A 1 84 ? -46.370 -12.377 79.776 1.00 88.62 84 ASN A N 1
ATOM 596 C CA . ASN A 1 84 ? -46.502 -10.932 79.942 1.00 88.62 84 ASN A CA 1
ATOM 597 C C . ASN A 1 84 ? -47.964 -10.521 79.717 1.00 88.62 84 ASN A C 1
ATOM 599 O O . ASN A 1 84 ? -48.650 -11.081 78.862 1.00 88.62 84 ASN A O 1
ATOM 603 N N . ARG A 1 85 ? -48.452 -9.539 80.482 1.00 88.56 85 ARG A N 1
ATOM 604 C CA . ARG A 1 85 ? -49.743 -8.900 80.196 1.00 88.56 85 ARG A CA 1
ATOM 605 C C . ARG A 1 85 ? -49.518 -7.769 79.203 1.00 88.56 85 ARG A C 1
ATOM 607 O O . ARG A 1 85 ? -48.668 -6.915 79.439 1.00 88.56 85 ARG A O 1
ATOM 614 N N . GLU A 1 86 ? -50.275 -7.792 78.116 1.00 92.62 86 GLU A N 1
ATOM 615 C CA . GLU A 1 86 ? -50.264 -6.745 77.101 1.00 92.62 86 GLU A CA 1
ATOM 616 C C . GLU A 1 86 ? -51.076 -5.530 77.565 1.00 92.62 86 GLU A C 1
ATOM 618 O O . GLU A 1 86 ? -52.200 -5.671 78.052 1.00 92.62 86 GLU A O 1
ATOM 623 N N . THR A 1 87 ? -50.499 -4.341 77.400 1.00 95.38 87 THR A N 1
ATOM 624 C CA . THR A 1 87 ? -51.175 -3.054 77.601 1.00 95.38 87 THR A CA 1
ATOM 625 C C . THR A 1 87 ? -51.397 -2.394 76.244 1.00 95.38 87 THR A C 1
ATOM 627 O O . THR A 1 87 ? -50.433 -2.138 75.525 1.00 95.38 87 THR A O 1
ATOM 630 N N . THR A 1 88 ? -52.640 -2.078 75.892 1.00 95.88 88 THR A N 1
ATOM 631 C CA . THR A 1 88 ? -52.956 -1.315 74.674 1.00 95.88 88 THR A CA 1
ATOM 632 C C . THR A 1 88 ? -52.742 0.186 74.906 1.00 95.88 88 THR A C 1
ATOM 634 O O . THR A 1 88 ? -53.162 0.709 75.938 1.00 95.88 88 THR A O 1
ATOM 637 N N . LEU A 1 89 ? -52.105 0.883 73.959 1.00 96.00 89 LEU A N 1
ATOM 638 C CA . LEU A 1 89 ? -51.926 2.340 73.951 1.00 96.00 89 LEU A CA 1
ATOM 639 C C . LEU A 1 89 ? -52.274 2.916 72.572 1.00 96.00 89 LEU A C 1
ATOM 641 O O . LEU A 1 89 ? -51.650 2.557 71.572 1.00 96.00 89 LEU A O 1
ATOM 645 N N . ASP A 1 90 ? -53.203 3.870 72.532 1.00 94.56 90 ASP A N 1
ATOM 646 C CA . ASP A 1 90 ? -53.526 4.597 71.305 1.00 94.56 90 ASP A CA 1
ATOM 647 C C . ASP A 1 90 ? -52.462 5.650 70.968 1.00 94.56 90 ASP A C 1
ATOM 649 O O . ASP A 1 90 ? -52.121 6.525 71.769 1.00 94.56 90 ASP A O 1
ATOM 653 N N . VAL A 1 91 ? -51.961 5.586 69.737 1.00 93.94 91 VAL A N 1
ATOM 654 C CA . VAL A 1 91 ? -51.019 6.546 69.165 1.00 93.94 91 VAL A CA 1
ATOM 655 C C . VAL A 1 91 ? -51.761 7.822 68.781 1.00 93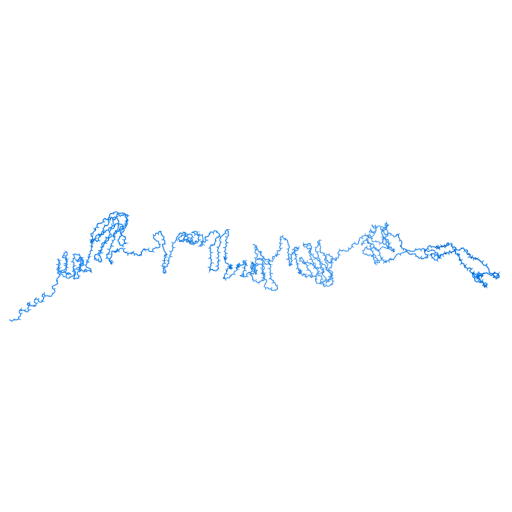.94 91 VAL A C 1
ATOM 657 O O . VAL A 1 91 ? -52.690 7.801 67.974 1.00 93.94 91 VAL A O 1
ATOM 660 N N . THR A 1 92 ? -51.305 8.959 69.310 1.00 86.69 92 THR A N 1
ATOM 661 C CA . THR A 1 92 ? -51.877 10.281 69.017 1.00 86.69 92 THR A CA 1
ATOM 662 C C . THR A 1 92 ? -50.806 11.178 68.406 1.00 86.69 92 THR A C 1
ATOM 664 O O . THR A 1 92 ? -49.730 11.342 68.973 1.00 86.69 92 THR A O 1
ATOM 667 N N . GLY A 1 93 ? -51.080 11.760 67.234 1.00 87.31 93 GLY A N 1
ATOM 668 C CA . GLY A 1 93 ? -50.135 12.664 66.562 1.00 87.31 93 GLY A CA 1
ATOM 669 C C . GLY A 1 93 ? -48.813 12.000 66.152 1.00 87.31 93 GLY A C 1
ATOM 670 O O . GLY A 1 93 ? -47.773 12.647 66.207 1.00 87.31 93 GLY A O 1
ATOM 671 N N . ASN A 1 94 ? -48.849 10.714 65.776 1.00 92.50 94 ASN A N 1
ATOM 672 C CA . ASN A 1 94 ? -47.672 9.892 65.452 1.00 92.50 94 ASN A CA 1
ATOM 673 C C . ASN A 1 94 ? -46.636 9.828 66.593 1.00 92.50 94 ASN A C 1
ATOM 675 O O . ASN A 1 94 ? -45.433 9.752 66.357 1.00 92.50 94 ASN A O 1
ATOM 679 N N . SER A 1 95 ? -47.099 9.849 67.844 1.00 93.62 95 SER A N 1
ATOM 680 C CA . SER A 1 95 ? -46.262 9.694 69.032 1.00 93.62 95 SER A CA 1
ATOM 681 C C . SER A 1 95 ? -46.985 8.884 70.110 1.00 93.62 95 SER A C 1
ATOM 683 O O . SER A 1 95 ? -48.218 8.888 70.187 1.00 93.62 95 SER A O 1
ATOM 685 N N . VAL A 1 96 ? -46.220 8.171 70.938 1.00 95.81 96 VAL A N 1
ATOM 686 C CA . VAL A 1 96 ? -46.733 7.410 72.082 1.00 95.81 96 VAL A CA 1
ATOM 687 C C . VAL A 1 96 ? -45.671 7.267 73.173 1.00 95.81 96 VAL A C 1
ATOM 689 O O . VAL A 1 96 ? -44.514 6.939 72.904 1.00 95.81 96 VAL A O 1
ATOM 692 N N . THR A 1 97 ? -46.078 7.474 74.425 1.00 95.75 97 THR A N 1
ATOM 693 C CA . THR A 1 97 ? -45.229 7.260 75.604 1.00 95.75 97 THR A CA 1
ATOM 694 C C . THR A 1 97 ? -45.677 5.998 76.327 1.00 95.75 97 THR A C 1
ATOM 696 O O . THR A 1 97 ? -46.822 5.905 76.765 1.00 95.75 97 THR A O 1
ATOM 699 N N . ILE A 1 98 ? -44.773 5.033 76.480 1.00 94.75 98 ILE A N 1
ATOM 700 C CA . ILE A 1 98 ? -45.037 3.784 77.196 1.00 94.75 98 ILE A CA 1
ATOM 701 C C . ILE A 1 98 ? -44.926 4.053 78.712 1.00 94.75 98 ILE A C 1
ATOM 703 O O . ILE A 1 98 ? -43.902 4.577 79.159 1.00 94.75 98 ILE A O 1
ATOM 707 N N . PRO A 1 99 ? -45.939 3.709 79.531 1.00 91.75 99 PRO A N 1
ATOM 708 C CA . PRO A 1 99 ? -45.863 3.862 80.982 1.00 91.75 99 PRO A CA 1
ATOM 709 C C . PRO A 1 99 ? -44.775 2.996 81.632 1.00 91.75 99 PRO A C 1
ATOM 711 O O . PRO A 1 99 ? -44.390 1.942 81.123 1.00 91.75 99 PRO A O 1
ATOM 714 N N . ALA A 1 100 ? -44.317 3.406 82.818 1.00 88.50 100 ALA A N 1
ATOM 715 C CA . ALA A 1 100 ? -43.453 2.574 83.652 1.00 88.50 100 ALA A CA 1
ATOM 716 C C . ALA A 1 100 ? -44.133 1.238 84.019 1.00 88.50 100 ALA A C 1
ATOM 718 O O . ALA A 1 100 ? -45.356 1.154 84.119 1.00 88.50 100 ALA A O 1
ATOM 719 N N . ASN A 1 101 ? -43.323 0.204 84.265 1.00 85.12 101 ASN A N 1
ATOM 720 C CA . ASN A 1 101 ? -43.751 -1.159 84.623 1.00 85.12 101 ASN A CA 1
ATOM 721 C C . ASN A 1 101 ? -44.562 -1.919 83.548 1.00 85.12 101 ASN A C 1
ATOM 723 O O . ASN A 1 101 ? -45.130 -2.969 83.844 1.00 85.12 101 ASN A O 1
ATOM 727 N N . VAL A 1 102 ? -44.581 -1.442 82.299 1.00 90.31 102 VAL A N 1
ATOM 728 C CA . VAL A 1 102 ? -45.091 -2.202 81.146 1.00 90.31 102 VAL A CA 1
ATOM 729 C C . VAL A 1 102 ? -43.973 -3.074 80.562 1.00 90.31 102 VAL A C 1
ATOM 731 O O . VAL A 1 102 ? -42.889 -2.571 80.267 1.00 90.31 102 VAL A O 1
ATOM 734 N N . SER A 1 103 ? -44.247 -4.370 80.377 1.00 90.25 103 SER A N 1
ATOM 735 C CA . SER A 1 103 ? -43.318 -5.340 79.755 1.00 90.25 103 SER A CA 1
ATOM 736 C C . SER A 1 103 ? -43.748 -5.777 78.349 1.00 90.25 103 SER A C 1
ATOM 738 O O . SER A 1 103 ? -42.928 -6.278 77.584 1.00 90.25 103 SER A O 1
ATOM 740 N N . GLN A 1 104 ? -45.018 -5.576 77.987 1.00 95.00 104 GLN A N 1
ATOM 741 C CA . GLN A 1 104 ? -45.545 -5.774 76.638 1.00 95.00 104 GLN A CA 1
ATOM 742 C C . GLN A 1 104 ? -46.588 -4.696 76.342 1.00 95.00 104 GLN A C 1
ATOM 744 O O . GLN A 1 104 ? -47.505 -4.479 77.135 1.00 95.00 104 GLN A O 1
ATOM 749 N N . VAL A 1 105 ? -46.447 -4.027 75.201 1.00 96.44 105 VAL A N 1
ATOM 750 C CA . VAL A 1 105 ? -47.355 -2.976 74.744 1.00 96.44 105 VAL A CA 1
ATOM 751 C C . VAL A 1 105 ? -47.844 -3.266 73.330 1.00 96.44 105 VAL A C 1
ATOM 753 O O . VAL A 1 105 ? -47.060 -3.664 72.469 1.00 96.44 105 VAL A O 1
ATOM 756 N N . GLN A 1 106 ? -49.126 -3.015 73.087 1.00 96.56 106 GLN A N 1
ATOM 757 C CA . GLN A 1 106 ? -49.712 -2.956 71.754 1.00 96.56 106 GLN A CA 1
ATOM 758 C C . GLN A 1 106 ? -50.029 -1.501 71.415 1.00 96.56 106 GLN A C 1
ATOM 760 O O . GLN A 1 106 ? -50.776 -0.842 72.135 1.00 96.56 106 GLN A O 1
ATOM 765 N N . LEU A 1 107 ? -49.475 -1.007 70.313 1.00 96.81 107 LEU A N 1
ATOM 766 C CA . LEU A 1 107 ? -49.749 0.326 69.790 1.00 96.81 107 LEU A CA 1
ATOM 767 C C . LEU A 1 107 ? -50.932 0.263 68.821 1.00 96.81 107 LEU A C 1
ATOM 769 O O . LEU A 1 107 ? -50.895 -0.518 67.870 1.00 96.81 107 LEU A O 1
ATOM 773 N N . THR A 1 108 ? -51.956 1.079 69.053 1.00 94.62 108 THR A N 1
ATOM 774 C CA . THR A 1 108 ? -53.195 1.155 68.257 1.00 94.62 108 THR A CA 1
ATOM 775 C C . THR A 1 108 ? -53.455 2.581 67.759 1.00 94.62 108 THR A C 1
ATOM 777 O O . THR A 1 108 ? -52.649 3.482 67.979 1.00 94.62 108 THR A O 1
ATOM 780 N N . GLY A 1 109 ? -54.555 2.800 67.035 1.00 91.25 109 GLY A N 1
ATOM 781 C CA . GLY A 1 109 ? -54.887 4.094 66.430 1.00 91.25 109 GLY A CA 1
ATOM 782 C C . GLY A 1 109 ? -54.392 4.238 64.986 1.00 91.25 109 GLY A C 1
ATOM 783 O O . GLY A 1 109 ? -53.869 3.291 64.401 1.00 91.25 109 GLY A O 1
ATOM 784 N N . SER A 1 110 ? -54.596 5.423 64.401 1.00 90.00 110 SER A N 1
ATOM 785 C CA . SER A 1 110 ? -54.318 5.710 62.985 1.00 90.00 110 SER A CA 1
ATOM 786 C C . SER A 1 110 ? -53.068 6.569 62.823 1.00 90.00 110 SER A C 1
ATOM 788 O O . SER A 1 110 ? -53.139 7.797 62.882 1.00 90.00 110 SER A O 1
ATOM 790 N N . ALA A 1 111 ? -51.933 5.920 62.579 1.00 91.50 111 ALA A N 1
ATOM 791 C CA . ALA A 1 111 ? -50.686 6.585 62.240 1.00 91.50 111 ALA A CA 1
ATOM 792 C C . ALA A 1 111 ? -50.747 7.160 60.811 1.00 91.50 111 ALA A C 1
ATOM 794 O O . ALA A 1 111 ? -51.216 6.512 59.875 1.00 91.50 111 ALA A O 1
ATOM 795 N N . THR A 1 112 ? -50.259 8.386 60.633 1.00 92.50 112 THR A N 1
ATOM 796 C CA . THR A 1 112 ? -50.143 9.072 59.329 1.00 92.50 112 THR A CA 1
ATOM 797 C C . THR A 1 112 ? -48.691 9.314 58.904 1.00 92.50 112 THR A C 1
ATOM 799 O O . THR A 1 112 ? -48.446 9.818 57.810 1.00 92.50 112 THR A O 1
ATOM 802 N N . ALA A 1 113 ? -47.744 8.954 59.769 1.00 93.50 113 ALA A N 1
ATOM 803 C CA . ALA A 1 113 ? -46.304 8.892 59.546 1.00 93.50 113 ALA A CA 1
ATOM 804 C C . ALA A 1 113 ? -45.699 7.902 60.564 1.00 93.50 113 ALA A C 1
ATOM 806 O O . ALA A 1 113 ? -46.430 7.355 61.395 1.00 93.50 113 ALA A O 1
ATOM 807 N N . ASP A 1 114 ? -44.380 7.694 60.530 1.00 93.44 114 ASP A N 1
ATOM 808 C CA . ASP A 1 114 ? -43.696 6.862 61.527 1.00 93.44 114 ASP A CA 1
ATOM 809 C C . ASP A 1 114 ? -43.942 7.365 62.959 1.00 93.44 114 ASP A C 1
ATOM 811 O O . ASP A 1 114 ? -43.865 8.560 63.252 1.00 93.44 114 ASP A O 1
ATOM 815 N N . VAL A 1 115 ? -44.247 6.427 63.856 1.00 95.12 115 VAL A N 1
ATOM 816 C CA . VAL A 1 115 ? -44.655 6.693 65.235 1.00 95.12 115 VAL A CA 1
ATOM 817 C C . VAL A 1 115 ? -43.431 6.819 66.132 1.00 95.12 115 VAL A C 1
ATOM 819 O O . VAL A 1 115 ? -42.701 5.850 66.322 1.00 95.12 115 VAL A O 1
ATOM 822 N N . ALA A 1 116 ? -43.223 7.978 66.750 1.00 95.81 116 ALA A N 1
ATOM 823 C CA . ALA A 1 116 ? -42.189 8.155 67.764 1.00 95.81 116 ALA A CA 1
ATOM 824 C C . ALA A 1 116 ? -42.583 7.441 69.072 1.00 95.81 116 ALA A C 1
ATOM 826 O O . ALA A 1 116 ? -43.563 7.812 69.719 1.00 95.81 116 ALA A O 1
ATOM 827 N N . VAL A 1 117 ? -41.816 6.425 69.477 1.00 95.44 117 VAL A N 1
ATOM 828 C CA . VAL A 1 117 ? -42.052 5.671 70.717 1.00 95.44 117 VAL A CA 1
ATOM 829 C C . VAL A 1 117 ? -41.095 6.148 71.806 1.00 95.44 117 VAL A C 1
ATOM 831 O O . VAL A 1 117 ? -39.880 5.964 71.713 1.00 95.44 117 VAL A O 1
ATOM 834 N N . VAL A 1 118 ? -41.646 6.710 72.882 1.00 94.50 118 VAL A N 1
ATOM 835 C CA . VAL A 1 118 ? -40.899 7.076 74.092 1.00 94.50 118 VAL A CA 1
ATOM 836 C C . VAL A 1 118 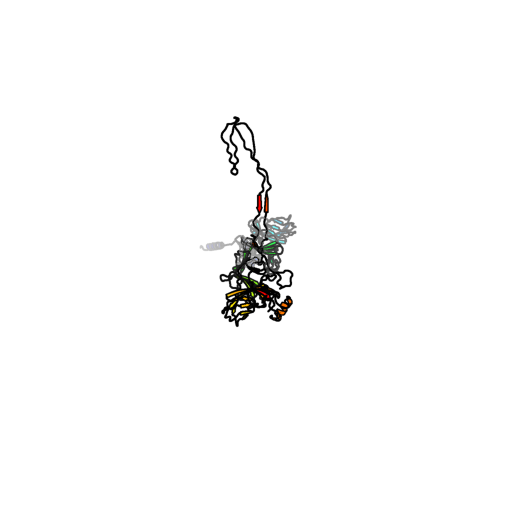? -41.100 5.987 75.143 1.00 94.50 118 VAL A C 1
ATOM 838 O O . VAL A 1 118 ? -42.154 5.892 75.769 1.00 94.50 118 VAL A O 1
ATOM 841 N N . ALA A 1 119 ? -40.091 5.143 75.339 1.00 92.12 119 ALA A N 1
ATOM 842 C CA . ALA A 1 119 ? -40.093 4.131 76.394 1.00 92.12 119 ALA A CA 1
ATOM 843 C C . ALA A 1 119 ? -39.644 4.728 77.748 1.00 92.12 119 ALA A C 1
ATOM 845 O O . ALA A 1 119 ? -38.853 5.676 77.764 1.00 92.12 119 ALA A O 1
ATOM 846 N N . PRO A 1 120 ? -40.098 4.184 78.894 1.00 89.19 120 PRO A N 1
ATOM 847 C CA . PRO A 1 120 ? -39.714 4.696 80.206 1.00 89.19 120 PRO A CA 1
ATOM 848 C C . PRO A 1 120 ? -38.230 4.419 80.485 1.00 89.19 120 PRO A C 1
ATOM 850 O O . PRO A 1 120 ? -37.664 3.439 79.991 1.00 89.19 120 PRO A O 1
ATOM 853 N N . ALA A 1 121 ? -37.601 5.237 81.330 1.00 82.56 121 ALA A N 1
ATOM 854 C CA . ALA A 1 121 ? -36.300 4.893 81.895 1.00 82.56 121 ALA A CA 1
ATOM 855 C C . ALA A 1 121 ? -36.470 3.676 82.821 1.00 82.56 121 ALA A C 1
ATOM 857 O O . ALA A 1 121 ? -37.140 3.767 83.851 1.00 82.56 121 ALA A O 1
ATOM 858 N N . ALA A 1 122 ? -35.904 2.529 82.443 1.00 79.81 122 ALA A N 1
ATOM 859 C CA . ALA A 1 122 ? -35.977 1.331 83.268 1.00 79.81 122 ALA A CA 1
ATOM 860 C C . ALA A 1 122 ? -35.104 1.504 84.527 1.00 79.81 122 ALA A C 1
ATOM 862 O O . ALA A 1 122 ? -33.954 1.942 84.409 1.00 79.81 122 ALA A O 1
ATOM 863 N N . PRO A 1 123 ? -35.597 1.133 85.724 1.00 76.00 123 PRO A N 1
ATOM 864 C CA . PRO A 1 123 ? -34.839 1.270 86.967 1.00 76.00 123 PRO A CA 1
ATOM 865 C C . PRO A 1 123 ? -33.622 0.337 87.045 1.00 76.00 123 PRO A C 1
ATOM 867 O O . PRO A 1 123 ? -32.708 0.610 87.814 1.00 76.00 123 PRO A O 1
ATOM 870 N N . ASN A 1 124 ? -33.592 -0.749 86.261 1.00 81.00 124 ASN A N 1
ATOM 871 C CA . ASN A 1 124 ? -32.521 -1.748 86.272 1.00 81.00 124 ASN A CA 1
ATOM 872 C C . ASN A 1 124 ? -32.138 -2.186 84.850 1.00 81.00 124 ASN A C 1
ATOM 874 O O . ASN A 1 124 ? -32.984 -2.269 83.956 1.00 81.00 124 ASN A O 1
ATOM 878 N N . ALA A 1 125 ? -30.864 -2.530 84.651 1.00 83.50 125 ALA A N 1
ATOM 879 C CA . ALA A 1 125 ? -30.410 -3.205 83.436 1.00 83.50 125 ALA A CA 1
ATOM 880 C C . ALA A 1 125 ? -30.995 -4.627 83.341 1.00 83.50 125 ALA A C 1
ATOM 882 O O . ALA A 1 125 ? -31.199 -5.291 84.355 1.00 83.50 125 ALA A O 1
ATOM 883 N N . GLY A 1 126 ? -31.256 -5.094 82.119 1.00 82.88 126 GLY A N 1
ATOM 884 C CA . GLY A 1 126 ? -31.854 -6.406 81.848 1.00 82.88 126 GLY A CA 1
ATOM 885 C C . GLY A 1 126 ? -33.387 -6.425 81.799 1.00 82.88 126 GLY A C 1
ATOM 886 O O . GLY A 1 126 ? -33.954 -7.464 81.469 1.00 82.88 126 GLY A O 1
ATOM 887 N N . GLN A 1 127 ? -34.075 -5.305 82.068 1.00 89.38 127 GLN A N 1
ATOM 888 C CA . GLN A 1 127 ? -35.524 -5.226 81.856 1.00 89.38 127 GLN A CA 1
ATOM 889 C C . GLN A 1 127 ? -35.866 -5.445 80.372 1.00 89.38 127 GLN A C 1
ATOM 891 O O . GLN A 1 127 ? -35.180 -4.924 79.490 1.00 89.38 127 GLN A O 1
ATOM 896 N N . ARG A 1 128 ? -36.935 -6.205 80.113 1.00 90.81 128 ARG A N 1
ATOM 897 C CA . ARG A 1 128 ? -37.456 -6.529 78.777 1.00 90.81 128 ARG A CA 1
ATOM 898 C C . ARG A 1 128 ? -38.717 -5.713 78.477 1.00 90.81 128 ARG A C 1
ATOM 900 O O . ARG A 1 128 ? -39.498 -5.439 79.388 1.00 90.81 128 ARG A O 1
ATOM 907 N N . LEU A 1 129 ? -38.900 -5.338 77.215 1.00 92.62 129 LEU A N 1
ATOM 908 C CA . LEU A 1 129 ? -40.071 -4.630 76.696 1.00 92.62 129 LEU A CA 1
ATOM 909 C C . LEU A 1 129 ? -40.389 -5.145 75.291 1.00 92.62 129 LEU A C 1
ATOM 911 O O . LEU A 1 129 ? -39.569 -5.021 74.386 1.00 92.62 129 LEU A O 1
ATOM 915 N N . ILE A 1 130 ? -41.591 -5.676 75.098 1.00 94.25 130 ILE A N 1
ATOM 916 C CA . ILE A 1 130 ? -42.110 -6.069 73.786 1.00 94.25 130 ILE A CA 1
ATOM 917 C C . ILE A 1 130 ? -42.996 -4.935 73.265 1.00 94.25 130 ILE A C 1
ATOM 919 O O . ILE A 1 130 ? -43.943 -4.540 73.943 1.00 94.25 130 ILE A O 1
ATOM 923 N N . VAL A 1 131 ? -42.707 -4.421 72.070 1.00 94.88 131 VAL A N 1
ATOM 924 C CA . VAL A 1 131 ? -43.516 -3.402 71.386 1.00 94.88 131 VAL A CA 1
ATOM 925 C C . VAL A 1 131 ? -44.159 -4.036 70.159 1.00 94.88 131 VAL A C 1
ATOM 927 O O . VAL A 1 131 ? -43.463 -4.363 69.200 1.00 94.88 131 VAL A O 1
ATOM 930 N N . TYR A 1 132 ? -45.480 -4.204 70.180 1.00 95.81 132 TYR A N 1
ATOM 931 C CA . TYR A 1 132 ? -46.282 -4.617 69.031 1.00 95.81 132 TYR A CA 1
ATOM 932 C C . TYR A 1 132 ? -46.863 -3.383 68.332 1.00 95.81 132 TYR A C 1
ATOM 934 O O . TYR A 1 132 ? -47.699 -2.682 68.898 1.00 95.81 132 TYR A O 1
ATOM 942 N N . ASN A 1 133 ? -46.432 -3.110 67.098 1.00 95.56 133 ASN A N 1
ATOM 943 C CA . ASN A 1 133 ? -47.040 -2.071 66.269 1.00 95.56 133 ASN A CA 1
ATOM 944 C C . ASN A 1 133 ? -48.267 -2.646 65.542 1.00 95.56 133 ASN A C 1
ATOM 946 O O . ASN A 1 133 ? -48.118 -3.422 64.598 1.00 95.56 133 ASN A O 1
ATOM 950 N N . ASN A 1 134 ? -49.463 -2.265 65.994 1.00 95.88 134 ASN A N 1
ATOM 951 C CA . ASN A 1 134 ? -50.755 -2.630 65.408 1.00 95.88 134 ASN A CA 1
ATOM 952 C C . ASN A 1 134 ? -51.544 -1.369 64.992 1.00 95.88 134 ASN A C 1
ATOM 954 O O . ASN A 1 134 ? -52.767 -1.299 65.133 1.00 95.88 134 ASN A O 1
ATOM 958 N N . THR A 1 135 ? -50.832 -0.338 64.532 1.00 94.56 135 THR A N 1
ATOM 959 C CA . THR A 1 135 ? -51.449 0.908 64.066 1.00 94.56 135 THR A CA 1
ATOM 960 C C . THR A 1 135 ? -52.043 0.739 62.667 1.00 94.56 135 THR A C 1
ATOM 962 O O . THR A 1 135 ? -51.539 0.002 61.815 1.00 94.56 135 THR A O 1
ATOM 965 N N . THR A 1 136 ? -53.133 1.443 62.379 1.00 87.81 136 THR A N 1
ATOM 966 C CA . THR A 1 136 ? -53.599 1.606 60.999 1.00 87.81 136 THR A CA 1
ATOM 967 C C . THR A 1 136 ? -52.762 2.689 60.309 1.00 87.81 136 THR A C 1
ATOM 969 O O . THR A 1 136 ? -52.274 3.609 60.958 1.00 87.81 136 THR A O 1
ATOM 972 N N . GLY A 1 137 ? -52.541 2.551 58.997 1.00 84.69 137 GLY A N 1
ATOM 973 C CA . GLY A 1 137 ? -51.712 3.469 58.196 1.00 84.69 137 GLY A CA 1
ATOM 974 C C . GLY A 1 137 ? -50.433 2.856 57.611 1.00 84.69 137 GLY A C 1
ATOM 975 O O . GLY A 1 137 ? -49.954 3.332 56.589 1.00 84.69 137 GLY A O 1
ATOM 976 N N . GLY A 1 138 ? -49.919 1.755 58.175 1.00 85.25 138 GLY A N 1
ATOM 977 C CA . GLY A 1 138 ? -48.794 1.001 57.588 1.00 85.25 138 GLY A CA 1
ATOM 978 C C . GLY A 1 138 ? -47.390 1.481 57.974 1.00 85.25 138 GLY A C 1
ATOM 979 O O . GLY A 1 138 ? -46.415 0.848 57.575 1.00 85.25 138 GLY A O 1
ATOM 980 N N . PHE A 1 139 ? -47.286 2.551 58.759 1.00 91.38 139 PHE A N 1
ATOM 981 C CA . PHE A 1 139 ? -46.020 3.150 59.182 1.00 91.38 139 PHE A CA 1
ATOM 982 C C . PHE A 1 139 ? -45.305 2.350 60.279 1.00 91.38 139 PHE A C 1
ATOM 984 O O . PHE A 1 139 ? -45.904 1.531 60.984 1.00 91.38 139 PHE A O 1
ATOM 991 N N . GLY A 1 140 ? -44.003 2.584 60.425 1.00 92.00 140 GLY A N 1
ATOM 992 C CA . GLY A 1 140 ? -43.201 1.977 61.476 1.00 92.00 140 GLY A CA 1
ATOM 993 C C . GLY A 1 140 ? -43.370 2.689 62.819 1.00 92.00 140 GLY A C 1
ATOM 994 O O . GLY A 1 140 ? -43.694 3.870 62.865 1.00 92.00 140 GLY A O 1
ATOM 995 N N . ALA A 1 141 ? -43.110 1.995 63.926 1.00 93.50 141 ALA A N 1
ATOM 996 C CA . ALA A 1 141 ? -43.007 2.612 65.247 1.00 93.50 141 ALA A CA 1
ATOM 997 C C . ALA A 1 141 ? -41.543 2.604 65.698 1.00 93.50 141 ALA A C 1
ATOM 999 O O . ALA A 1 141 ? -40.932 1.547 65.813 1.00 93.50 141 ALA A O 1
ATOM 1000 N N . ILE A 1 142 ? -40.946 3.776 65.894 1.00 92.88 142 ILE A N 1
ATOM 1001 C CA . ILE A 1 142 ? -39.507 3.950 66.087 1.00 92.88 142 ILE A CA 1
ATOM 1002 C C . ILE A 1 142 ? -39.200 4.125 67.575 1.00 92.88 142 ILE A C 1
ATOM 1004 O O . ILE A 1 142 ? -39.540 5.148 68.169 1.00 92.88 142 ILE A O 1
ATOM 1008 N N . LEU A 1 143 ? -38.481 3.158 68.151 1.00 91.62 143 LEU A N 1
ATOM 1009 C CA . LEU A 1 143 ? -37.887 3.247 69.487 1.00 91.62 143 LEU A CA 1
ATOM 1010 C C . LEU A 1 143 ? -36.359 3.252 69.357 1.00 91.62 143 LEU A C 1
ATOM 1012 O O . LEU A 1 143 ? -35.772 2.313 68.819 1.00 91.62 143 LEU A O 1
ATOM 1016 N N . ASN A 1 144 ? -35.707 4.309 69.852 1.00 85.25 144 ASN A N 1
ATOM 1017 C CA . ASN A 1 144 ? -34.245 4.485 69.823 1.00 85.25 144 ASN A CA 1
ATOM 1018 C C . ASN A 1 144 ? -33.605 4.273 68.432 1.00 85.25 144 ASN A C 1
ATOM 1020 O O . ASN A 1 144 ? -32.521 3.704 68.312 1.00 85.25 144 ASN A O 1
ATOM 1024 N N . GLY A 1 145 ? -34.286 4.724 67.373 1.00 84.69 145 GLY A N 1
ATOM 1025 C CA . GLY A 1 145 ? -33.827 4.596 65.985 1.00 84.69 145 GLY A CA 1
ATOM 1026 C C . GLY A 1 145 ? -34.054 3.220 65.347 1.00 84.69 145 GLY A C 1
ATOM 1027 O O . GLY A 1 145 ? -33.722 3.046 64.179 1.00 84.69 145 GLY A O 1
ATOM 1028 N N . VAL A 1 146 ? -34.633 2.256 66.072 1.00 86.19 146 VAL A N 1
ATOM 1029 C CA . VAL A 1 146 ? -35.047 0.960 65.520 1.00 86.19 146 VAL A CA 1
ATOM 1030 C C . VAL A 1 146 ? -36.538 0.990 65.214 1.00 86.19 146 VAL A C 1
ATOM 1032 O O . VAL A 1 146 ? -37.352 1.245 66.103 1.00 86.19 146 VAL A O 1
ATOM 1035 N N . THR A 1 147 ? -36.884 0.695 63.965 1.00 91.25 147 THR A N 1
ATOM 1036 C CA . THR A 1 147 ? -38.267 0.623 63.490 1.00 91.25 147 THR A CA 1
ATOM 1037 C C . THR A 1 147 ? -38.904 -0.725 63.814 1.00 91.25 147 THR A C 1
ATOM 1039 O O . THR A 1 147 ? -38.396 -1.764 63.400 1.00 91.25 147 THR A O 1
ATOM 1042 N N . VAL A 1 148 ? -40.067 -0.694 64.462 1.00 92.00 148 VAL A N 1
ATOM 1043 C CA . VAL A 1 148 ? -41.025 -1.798 64.568 1.00 92.00 148 VAL A CA 1
ATOM 1044 C C . VAL A 1 148 ? -41.981 -1.738 63.371 1.00 92.00 148 VAL A C 1
ATOM 1046 O O . VAL A 1 148 ? -42.817 -0.827 63.320 1.00 92.00 148 VAL A O 1
ATOM 1049 N N . PRO A 1 149 ? -41.882 -2.650 62.383 1.00 92.00 149 PRO A N 1
ATOM 1050 C CA . PRO A 1 149 ? -42.769 -2.639 61.221 1.00 92.00 149 PRO A CA 1
ATOM 1051 C C . PRO A 1 149 ? -44.230 -2.843 61.629 1.00 92.00 149 PRO A C 1
ATOM 1053 O O . PRO A 1 149 ? -44.509 -3.526 62.616 1.00 92.00 149 PRO A O 1
ATOM 1056 N N . ASN A 1 150 ? -45.171 -2.293 60.861 1.00 91.44 150 ASN A N 1
ATOM 1057 C CA . ASN A 1 150 ? -46.584 -2.509 61.153 1.00 91.44 150 ASN A CA 1
ATOM 1058 C C . ASN A 1 150 ? -46.966 -4.000 61.065 1.00 91.44 150 ASN A C 1
ATOM 1060 O O . ASN A 1 150 ? -46.479 -4.732 60.198 1.00 91.44 150 ASN A O 1
ATOM 1064 N N . GLY A 1 151 ? -47.832 -4.458 61.969 1.00 90.94 151 GLY A N 1
ATOM 1065 C CA . GLY A 1 151 ? -48.212 -5.864 62.099 1.00 90.94 151 GLY A CA 1
ATOM 1066 C C . GLY A 1 151 ? -47.088 -6.765 62.629 1.00 90.94 151 GLY A C 1
ATOM 1067 O O . GLY A 1 151 ? -47.147 -7.983 62.440 1.00 90.94 151 GLY A O 1
ATOM 1068 N N . LYS A 1 152 ? -46.047 -6.196 63.256 1.00 91.94 152 LYS A N 1
ATOM 1069 C CA . LYS A 1 152 ? -44.933 -6.930 63.880 1.00 91.94 152 LYS A CA 1
ATOM 1070 C C . LYS A 1 152 ? -44.699 -6.474 65.314 1.00 91.94 152 LYS A C 1
ATOM 1072 O O . LYS A 1 152 ? -44.881 -5.306 65.652 1.00 91.94 152 LYS A O 1
ATOM 1077 N N . ALA A 1 153 ? -44.274 -7.421 66.142 1.00 91.88 153 ALA A N 1
ATOM 1078 C CA . ALA A 1 153 ? -43.768 -7.161 67.478 1.00 91.88 153 ALA A CA 1
ATOM 1079 C C . ALA A 1 153 ? -42.247 -7.301 67.486 1.00 91.88 153 ALA A C 1
ATOM 1081 O O . ALA A 1 153 ? -41.713 -8.218 66.865 1.00 91.88 153 ALA A O 1
ATOM 1082 N N . LEU A 1 154 ? -41.578 -6.396 68.193 1.00 92.00 154 LEU A N 1
ATOM 1083 C CA . LEU A 1 154 ? -40.135 -6.402 68.411 1.00 92.00 154 LEU A CA 1
ATOM 1084 C C . LEU A 1 154 ? -39.858 -6.302 69.904 1.00 92.00 154 LEU A C 1
ATOM 1086 O O . LEU A 1 154 ? -40.498 -5.531 70.624 1.00 92.00 154 LEU A O 1
ATOM 1090 N N . GLU A 1 155 ? -38.893 -7.084 70.366 1.00 92.56 155 GLU A N 1
ATOM 1091 C CA . GLU A 1 155 ? -38.473 -7.080 71.757 1.00 92.56 155 GLU A CA 1
ATOM 1092 C C . GLU A 1 155 ? -37.198 -6.256 71.960 1.00 92.56 155 GLU A C 1
ATOM 1094 O O . GLU A 1 155 ? -36.267 -6.277 71.152 1.00 92.56 155 GLU A O 1
ATOM 1099 N N . TYR A 1 156 ? -37.168 -5.533 73.076 1.00 91.69 156 TYR A N 1
ATOM 1100 C CA . TYR A 1 156 ? -36.095 -4.659 73.505 1.00 91.69 156 TYR A CA 1
ATOM 1101 C C . TYR A 1 156 ? -35.609 -5.053 74.902 1.00 91.69 156 TYR A C 1
ATOM 1103 O O . TYR A 1 156 ? -36.402 -5.379 75.785 1.00 91.69 156 TYR A O 1
ATOM 1111 N N . ILE A 1 157 ? -34.299 -4.954 75.126 1.00 91.00 157 ILE A N 1
ATOM 1112 C CA . ILE A 1 157 ? -33.655 -5.106 76.435 1.00 91.00 157 ILE A CA 1
ATOM 1113 C C . ILE A 1 157 ? -33.029 -3.768 76.830 1.00 91.00 157 ILE A C 1
ATOM 1115 O O . ILE A 1 157 ? -32.306 -3.149 76.042 1.00 91.00 157 ILE A O 1
ATOM 1119 N N . TYR A 1 158 ? -33.271 -3.320 78.061 1.00 90.06 158 TYR A N 1
ATOM 1120 C CA . TYR A 1 158 ? -32.620 -2.133 78.606 1.00 90.06 158 TYR A CA 1
ATOM 1121 C C . TYR A 1 158 ? -31.191 -2.450 79.062 1.00 90.06 158 TYR A C 1
ATOM 1123 O O . TYR A 1 158 ? -30.972 -3.262 79.963 1.00 90.06 158 TYR A O 1
ATOM 1131 N N . SER A 1 159 ? -30.199 -1.814 78.442 1.00 86.88 159 SER A N 1
ATOM 1132 C CA . SER A 1 159 ? -28.778 -2.017 78.748 1.00 86.88 159 SER A CA 1
ATOM 1133 C C . SER A 1 159 ? -27.939 -0.798 78.360 1.00 86.88 159 SER A C 1
ATOM 1135 O O . SER A 1 159 ? -28.190 -0.146 77.344 1.00 86.88 159 SER A O 1
ATOM 1137 N N . ASN A 1 160 ? -26.916 -0.487 79.164 1.00 82.62 160 ASN A N 1
ATOM 1138 C CA . ASN A 1 160 ? -26.052 0.688 78.981 1.00 82.62 160 ASN A CA 1
ATOM 1139 C C . ASN A 1 160 ? -26.867 1.988 78.806 1.00 82.62 160 ASN A C 1
ATOM 1141 O O . ASN A 1 160 ? -26.679 2.723 77.838 1.00 82.62 160 ASN A O 1
ATOM 1145 N N . SER A 1 161 ? -27.805 2.217 79.732 1.00 84.81 161 SER A N 1
ATOM 1146 C CA . SER A 1 161 ? -28.686 3.396 79.802 1.00 84.81 161 SER A CA 1
ATOM 1147 C C . SER A 1 161 ? -29.628 3.615 78.605 1.00 84.81 161 SER A C 1
ATOM 1149 O O . SER A 1 161 ? -30.043 4.743 78.352 1.00 84.81 161 SER A O 1
ATOM 1151 N N . GLY A 1 162 ? -30.002 2.559 77.872 1.00 87.69 162 GLY A N 1
ATOM 1152 C CA . GLY A 1 162 ? -31.006 2.659 76.809 1.00 87.69 162 GLY A CA 1
ATOM 1153 C C . GLY A 1 162 ? -31.632 1.325 76.399 1.00 87.69 162 GLY A C 1
ATOM 1154 O O . GLY A 1 162 ? -31.069 0.255 76.617 1.00 87.69 162 GLY A O 1
ATOM 1155 N N . TRP A 1 163 ? -32.809 1.395 75.775 1.00 89.94 163 TRP A N 1
ATOM 1156 C CA . TRP A 1 163 ? -33.481 0.251 75.150 1.00 89.94 163 TRP A CA 1
ATOM 1157 C C . TRP A 1 163 ? -32.804 -0.134 73.830 1.00 89.94 163 TRP A C 1
ATOM 1159 O O . TRP A 1 163 ? -32.529 0.740 73.005 1.00 89.94 163 TRP A O 1
ATOM 1169 N N . ARG A 1 164 ? -32.553 -1.433 73.626 1.00 86.88 164 ARG A N 1
ATOM 1170 C CA . ARG A 1 164 ? -31.929 -2.005 72.417 1.00 86.88 164 ARG A CA 1
ATOM 1171 C C . ARG A 1 164 ? -32.734 -3.204 71.927 1.00 86.88 164 ARG A C 1
ATOM 1173 O O . ARG A 1 164 ? -33.052 -4.065 72.740 1.00 86.88 164 ARG A O 1
ATOM 1180 N N . SER A 1 165 ? -33.041 -3.270 70.634 1.00 86.56 165 SER A N 1
ATOM 1181 C CA . SER A 1 165 ? -33.791 -4.381 70.031 1.00 86.56 165 SER A CA 1
ATOM 1182 C C . SER A 1 165 ? -32.982 -5.682 69.985 1.00 86.56 165 SER A C 1
ATOM 1184 O O . SER A 1 165 ? -31.774 -5.641 69.733 1.00 86.56 165 SER A O 1
ATOM 1186 N N . ILE A 1 166 ? -33.642 -6.832 70.143 1.00 78.38 166 ILE A N 1
ATOM 1187 C CA . ILE A 1 166 ? -32.979 -8.149 70.120 1.00 78.38 166 ILE A CA 1
ATOM 1188 C C . ILE A 1 166 ? -32.848 -8.778 68.725 1.00 78.38 166 ILE A C 1
ATOM 1190 O O . ILE A 1 166 ? -31.991 -9.641 68.553 1.00 78.38 166 ILE A O 1
ATOM 1194 N N . ASP A 1 167 ? -33.610 -8.317 67.726 1.00 70.38 167 ASP A N 1
ATOM 1195 C CA . ASP A 1 167 ? -33.632 -8.863 66.350 1.00 70.38 167 ASP A CA 1
ATOM 1196 C C . ASP A 1 167 ? -32.388 -8.479 65.516 1.00 70.38 167 ASP A C 1
ATOM 1198 O O . ASP A 1 167 ? -32.473 -8.101 64.350 1.00 70.38 167 ASP A O 1
ATOM 1202 N N . GLY A 1 168 ? -31.198 -8.539 66.118 1.00 52.66 168 GLY A N 1
ATOM 1203 C CA . GLY A 1 168 ? -29.937 -8.244 65.441 1.00 52.66 168 GLY A CA 1
ATOM 1204 C C . GLY A 1 168 ? -29.760 -6.759 65.138 1.00 52.66 168 GLY A C 1
ATOM 1205 O O . GLY A 1 168 ? -29.545 -6.376 63.990 1.00 52.66 168 GLY A O 1
ATOM 1206 N N . GLY A 1 169 ? -29.813 -5.915 66.173 1.00 46.25 169 GLY A N 1
ATOM 1207 C CA . GLY A 1 169 ? -29.549 -4.483 66.042 1.00 46.25 169 GLY A CA 1
ATOM 1208 C C . GLY A 1 169 ? -28.185 -4.186 65.407 1.00 46.25 169 GLY A C 1
ATOM 1209 O O . GLY A 1 169 ? -27.169 -4.142 66.099 1.00 46.25 169 GLY A O 1
ATOM 1210 N N . SER A 1 170 ? -28.181 -3.893 64.105 1.00 43.50 170 SER A N 1
ATOM 1211 C CA . SER A 1 170 ? -27.110 -3.160 63.435 1.00 43.50 170 SER A CA 1
ATOM 1212 C C . SER A 1 170 ? -27.656 -1.861 62.855 1.00 43.50 170 SER A C 1
ATOM 1214 O O . SER A 1 170 ? -27.925 -1.732 61.661 1.00 43.50 170 SER A O 1
ATOM 1216 N N . GLY A 1 171 ? -27.725 -0.840 63.709 1.00 48.88 171 GLY A N 1
ATOM 1217 C CA . GLY A 1 171 ? -27.381 0.490 63.226 1.00 48.88 171 GLY A CA 1
ATOM 1218 C C . GLY A 1 171 ? -25.894 0.471 62.866 1.00 48.88 171 GLY A C 1
ATOM 1219 O O . GLY A 1 171 ? -25.058 0.617 63.754 1.00 48.88 171 GLY A O 1
ATOM 1220 N N . GLY A 1 172 ? -25.553 0.217 61.599 1.00 51.53 172 GLY A N 1
ATOM 1221 C CA . GLY A 1 172 ? -24.152 0.221 61.165 1.00 51.53 172 GLY A CA 1
ATOM 1222 C C . GLY A 1 172 ? -23.852 -0.391 59.797 1.00 51.53 172 GLY A C 1
ATOM 1223 O O . GLY A 1 172 ? -23.078 0.198 59.049 1.00 51.53 172 GLY A O 1
ATOM 1224 N N . VAL A 1 173 ? -24.447 -1.534 59.437 1.00 48.09 173 VAL A N 1
ATOM 1225 C CA . VAL A 1 173 ? -24.181 -2.185 58.137 1.00 48.09 173 VAL A CA 1
ATOM 1226 C C . VAL A 1 173 ? -25.452 -2.681 57.457 1.00 48.09 173 VAL A C 1
ATOM 1228 O O . VAL A 1 173 ? -25.892 -3.813 57.640 1.00 48.09 173 VAL A O 1
ATOM 1231 N N . SER A 1 174 ? -25.990 -1.830 56.580 1.00 54.06 174 SER A N 1
ATOM 1232 C CA . SER A 1 174 ? -26.825 -2.296 55.470 1.00 54.06 174 SER A CA 1
ATOM 1233 C C . SER A 1 174 ? -26.048 -3.341 54.663 1.00 54.06 174 SER A C 1
ATOM 1235 O O . SER A 1 174 ? -24.829 -3.214 54.504 1.00 54.06 174 SER A O 1
ATOM 1237 N N . SER A 1 175 ? -26.724 -4.367 54.141 1.00 54.31 175 SER A N 1
ATOM 1238 C CA . SER A 1 175 ? -26.081 -5.366 53.287 1.00 54.31 175 SER A CA 1
ATOM 1239 C C . SER A 1 175 ? -25.458 -4.670 52.075 1.00 54.31 175 SER A C 1
ATOM 1241 O O . SER A 1 175 ? -26.184 -4.215 51.189 1.00 54.31 175 SER A O 1
ATOM 1243 N N . VAL A 1 176 ? -24.124 -4.601 52.011 1.00 54.16 176 VAL A N 1
ATOM 1244 C CA . VAL A 1 176 ? -23.389 -3.988 50.889 1.00 54.16 176 VAL A CA 1
ATOM 1245 C C . VAL A 1 176 ? -23.356 -4.954 49.698 1.00 54.16 176 VAL A C 1
ATOM 1247 O O . VAL A 1 176 ? -22.300 -5.298 49.169 1.00 54.16 176 VAL A O 1
ATOM 1250 N N . ASN A 1 177 ? -24.533 -5.429 49.287 1.00 55.28 177 ASN A N 1
ATOM 1251 C CA . ASN A 1 177 ? -24.684 -6.113 48.017 1.00 55.28 177 ASN A CA 1
ATOM 1252 C C . ASN A 1 177 ? -24.534 -5.081 46.892 1.00 55.28 177 ASN A C 1
ATOM 1254 O O . ASN A 1 177 ? -24.872 -3.906 47.058 1.00 55.28 177 ASN A O 1
ATOM 1258 N N . ILE A 1 178 ? -24.019 -5.502 45.738 1.00 67.12 178 ILE A N 1
ATOM 1259 C CA . ILE A 1 178 ? -23.838 -4.574 44.618 1.00 67.12 178 ILE A CA 1
ATOM 1260 C C . ILE A 1 178 ? -25.215 -4.188 44.047 1.00 67.12 178 ILE A C 1
ATOM 1262 O O . ILE A 1 178 ? -25.413 -3.017 43.726 1.00 67.12 178 ILE A O 1
ATOM 1266 N N . TYR A 1 179 ? -26.186 -5.115 44.039 1.00 59.25 179 TYR A N 1
ATOM 1267 C CA . TYR A 1 179 ? -27.581 -4.858 43.658 1.00 59.25 179 TYR A CA 1
ATOM 1268 C C . TYR A 1 179 ? -28.563 -5.751 44.438 1.00 59.25 179 TYR A C 1
ATOM 1270 O O . TYR A 1 179 ? -28.404 -6.967 44.449 1.00 59.25 179 TYR A O 1
ATOM 1278 N N . ASN A 1 180 ? -29.601 -5.145 45.028 1.00 50.06 180 ASN A N 1
ATOM 1279 C CA . ASN A 1 180 ? -30.864 -5.812 45.413 1.00 50.06 180 ASN A CA 1
ATOM 1280 C C . ASN A 1 180 ? -32.082 -5.203 44.674 1.00 50.06 180 ASN A C 1
ATOM 1282 O O . ASN A 1 180 ? -33.169 -5.770 44.710 1.00 50.06 180 ASN A O 1
ATOM 1286 N N . ALA A 1 181 ? -31.901 -4.038 44.044 1.00 60.00 181 ALA A N 1
ATOM 1287 C CA . ALA A 1 181 ? -32.871 -3.280 43.257 1.00 60.00 181 ALA A CA 1
ATOM 1288 C C . ALA A 1 181 ? -32.100 -2.301 42.349 1.00 60.00 181 ALA A C 1
ATOM 1290 O O . ALA A 1 181 ? -30.904 -2.070 42.578 1.00 60.00 181 ALA A O 1
ATOM 1291 N N . ASP A 1 182 ? -32.776 -1.703 41.367 1.00 65.00 182 ASP A N 1
ATOM 1292 C CA . ASP A 1 182 ? -32.224 -0.599 40.577 1.00 65.00 182 ASP A CA 1
ATOM 1293 C C . ASP A 1 182 ? -31.955 0.618 41.477 1.00 65.00 182 ASP A C 1
ATOM 1295 O O . ASP A 1 182 ? -32.794 1.005 42.293 1.00 65.00 182 ASP A O 1
ATOM 1299 N N . GLY A 1 183 ? -30.778 1.236 41.350 1.00 67.50 183 GLY A N 1
ATOM 1300 C CA . GLY A 1 183 ? -30.417 2.381 42.184 1.00 67.50 183 GLY A CA 1
ATOM 1301 C C . GLY A 1 183 ? -29.032 2.959 41.908 1.00 67.50 183 GLY A C 1
ATOM 1302 O O . GLY A 1 183 ? -28.141 2.296 41.376 1.00 67.50 183 GLY A O 1
ATOM 1303 N N . THR A 1 184 ? -28.846 4.219 42.296 1.00 73.31 184 THR A N 1
ATOM 1304 C CA . THR A 1 184 ? -27.609 4.975 42.067 1.00 73.31 184 THR A CA 1
ATOM 1305 C C . THR A 1 184 ? -26.492 4.542 43.017 1.00 73.31 184 THR A C 1
ATOM 1307 O O . THR A 1 184 ? -26.676 4.459 44.232 1.00 73.31 184 THR A O 1
ATOM 1310 N N . ILE A 1 185 ? -25.288 4.337 42.479 1.00 75.88 185 ILE A N 1
ATOM 1311 C CA . ILE A 1 185 ? -24.076 4.152 43.284 1.00 75.88 185 ILE A CA 1
ATOM 1312 C C . ILE A 1 185 ? -23.624 5.523 43.813 1.00 75.88 185 ILE A C 1
ATOM 1314 O O . ILE A 1 185 ? -23.103 6.339 43.062 1.00 75.88 185 ILE A O 1
ATOM 1318 N N . THR A 1 186 ? -23.812 5.776 45.110 1.00 80.12 186 THR A N 1
ATOM 1319 C CA . THR A 1 186 ? -23.503 7.068 45.762 1.00 80.12 186 THR A CA 1
ATOM 1320 C C . THR A 1 186 ? -22.036 7.249 46.178 1.00 80.12 186 THR A C 1
ATOM 1322 O O . THR A 1 186 ? -21.667 8.304 46.684 1.00 80.12 186 THR A O 1
ATOM 1325 N N . GLY A 1 187 ? -21.181 6.244 45.965 1.00 79.38 187 GLY A N 1
ATOM 1326 C CA . GLY A 1 187 ? -19.748 6.296 46.264 1.00 79.38 187 GLY A CA 1
ATOM 1327 C C . GLY A 1 187 ? -19.002 5.074 45.725 1.00 79.38 187 GLY A C 1
ATOM 1328 O O . GLY A 1 187 ? -19.616 4.051 45.420 1.00 79.38 187 GLY A O 1
ATOM 1329 N N . HIS A 1 188 ? -17.676 5.166 45.587 1.00 78.81 188 HIS A N 1
ATOM 1330 C CA . HIS A 1 188 ? -16.859 4.084 45.023 1.00 78.81 188 HIS A CA 1
ATOM 1331 C C . HIS A 1 188 ? -17.036 2.764 45.792 1.00 78.81 188 HIS A C 1
ATOM 1333 O O . HIS A 1 188 ? -16.833 2.707 47.005 1.00 78.81 188 HIS A O 1
ATOM 1339 N N . ARG A 1 189 ? -17.357 1.678 45.078 1.00 80.12 189 ARG A N 1
ATOM 1340 C CA . ARG A 1 189 ? -17.449 0.324 45.646 1.00 80.12 189 ARG A CA 1
ATOM 1341 C C . ARG A 1 189 ? -16.211 -0.491 45.282 1.00 80.12 189 ARG A C 1
ATOM 1343 O O . ARG A 1 189 ? -15.771 -0.470 44.136 1.00 80.12 189 ARG A O 1
ATOM 1350 N N . LYS A 1 190 ? -15.674 -1.241 46.247 1.00 83.25 190 LYS A N 1
ATOM 1351 C CA . LYS A 1 190 ? -14.534 -2.150 46.062 1.00 83.25 190 LYS A CA 1
ATOM 1352 C C . LYS A 1 190 ? -14.978 -3.590 46.298 1.00 83.25 190 LYS A C 1
ATOM 1354 O O . LYS A 1 190 ? -15.445 -3.911 47.385 1.00 83.25 190 LYS A O 1
ATOM 1359 N N . VAL A 1 191 ? -14.776 -4.457 45.309 1.00 84.75 191 VAL A N 1
ATOM 1360 C CA . VAL A 1 191 ? -14.967 -5.908 45.451 1.00 84.75 191 VAL A CA 1
ATOM 1361 C C . VAL A 1 191 ? -13.615 -6.544 45.765 1.00 84.75 191 VAL A C 1
ATOM 1363 O O . VAL A 1 191 ? -12.678 -6.426 44.977 1.00 84.75 191 VAL A O 1
ATOM 1366 N N . ILE A 1 192 ? -13.492 -7.200 46.919 1.00 85.56 192 ILE A N 1
ATOM 1367 C CA . ILE A 1 192 ? -12.274 -7.917 47.324 1.00 85.56 192 ILE A CA 1
ATOM 1368 C C . ILE A 1 192 ? -12.486 -9.402 47.016 1.00 85.56 192 ILE A C 1
ATOM 1370 O O . ILE A 1 192 ? -13.232 -10.072 47.719 1.00 85.56 192 ILE A O 1
ATOM 1374 N N . GLN A 1 193 ? -11.858 -9.906 45.951 1.00 87.62 193 GLN A N 1
ATOM 1375 C CA . GLN A 1 193 ? -12.088 -11.279 45.468 1.00 87.62 193 GLN A CA 1
ATOM 1376 C C . GLN A 1 193 ? -11.225 -12.337 46.191 1.00 87.62 193 GLN A C 1
ATOM 1378 O O . GLN A 1 193 ? -11.595 -13.510 46.260 1.00 87.62 193 GLN A O 1
ATOM 1383 N N . GLY A 1 194 ? -10.091 -11.932 46.778 1.00 90.06 194 GLY A N 1
ATOM 1384 C CA . GLY A 1 194 ? -9.137 -12.859 47.393 1.00 90.06 194 GLY A CA 1
ATOM 1385 C C . GLY A 1 194 ? -8.513 -13.780 46.342 1.00 90.06 194 GLY A C 1
ATOM 1386 O O . GLY A 1 194 ? -7.986 -13.294 45.347 1.00 90.06 194 GLY A O 1
ATOM 1387 N N . ALA A 1 195 ? -8.598 -15.094 46.557 1.00 94.31 195 ALA A N 1
ATOM 1388 C CA . ALA A 1 195 ? -8.189 -16.115 45.585 1.00 94.31 195 ALA A CA 1
ATOM 1389 C C . ALA A 1 195 ? -9.319 -16.546 44.619 1.00 94.31 195 ALA A C 1
ATOM 1391 O O . ALA A 1 195 ? -9.111 -17.432 43.795 1.00 94.31 195 ALA A O 1
ATOM 1392 N N . ASN A 1 196 ? -10.517 -15.962 44.737 1.00 92.81 196 ASN A N 1
ATOM 1393 C CA . ASN A 1 196 ? -11.687 -16.326 43.933 1.00 92.81 196 ASN A CA 1
ATOM 1394 C C . ASN A 1 196 ? -11.802 -15.448 42.677 1.00 92.81 196 ASN A C 1
ATOM 1396 O O . ASN A 1 196 ? -11.194 -14.382 42.599 1.00 92.81 196 ASN A O 1
ATOM 1400 N N . THR A 1 197 ? -12.642 -15.856 41.726 1.00 91.56 197 THR A N 1
ATOM 1401 C CA . THR A 1 197 ? -12.999 -15.056 40.544 1.00 91.56 197 THR A CA 1
ATOM 1402 C C . THR A 1 197 ? -14.394 -14.452 40.678 1.00 91.56 197 THR A C 1
ATOM 1404 O O . THR A 1 197 ? -15.335 -15.138 41.075 1.00 91.56 197 THR A O 1
ATOM 1407 N N . LEU A 1 198 ? -14.566 -13.194 40.265 1.00 89.38 198 LEU A N 1
ATOM 1408 C CA . LEU A 1 198 ? -15.885 -12.644 39.941 1.00 89.38 198 LEU A CA 1
ATOM 1409 C C . LEU A 1 198 ? -16.235 -12.985 38.485 1.00 89.38 198 LEU A C 1
ATOM 1411 O O . LEU A 1 198 ? -15.622 -12.451 37.561 1.00 89.38 198 LEU A O 1
ATOM 1415 N N . THR A 1 199 ? -17.218 -13.860 38.283 1.00 87.94 199 THR A N 1
ATOM 1416 C CA . THR A 1 199 ? -17.620 -14.348 36.954 1.00 87.94 199 THR A CA 1
ATOM 1417 C C . THR A 1 199 ? -18.991 -13.802 36.558 1.00 87.94 199 THR A C 1
ATOM 1419 O O . THR A 1 199 ? -19.927 -13.843 37.352 1.00 87.94 199 THR A O 1
ATOM 1422 N N . PHE A 1 200 ? -19.125 -13.344 35.310 1.00 87.56 200 PHE A N 1
ATOM 1423 C CA . PHE A 1 200 ? -20.400 -12.942 34.709 1.00 87.56 200 PHE A CA 1
ATOM 1424 C C . PHE A 1 200 ? -20.830 -13.988 33.670 1.00 87.56 200 PHE A C 1
ATOM 1426 O O . PHE A 1 200 ? -20.232 -14.080 32.601 1.00 87.56 200 PHE A O 1
ATOM 1433 N N . THR A 1 201 ? -21.855 -14.788 33.974 1.00 86.31 201 THR A N 1
ATOM 1434 C CA . THR A 1 201 ? -22.397 -15.824 33.074 1.00 86.31 201 THR A CA 1
ATOM 1435 C C . THR A 1 201 ? -23.627 -15.313 32.320 1.00 86.31 201 THR A C 1
ATOM 1437 O O . THR A 1 201 ? -24.769 -15.526 32.724 1.00 86.31 201 THR A O 1
ATOM 1440 N N . GLY A 1 202 ? -23.390 -14.604 31.215 1.00 87.81 202 GLY A N 1
ATOM 1441 C CA . GLY A 1 202 ? -24.439 -14.125 30.311 1.00 87.81 202 GLY A CA 1
ATOM 1442 C C . GLY A 1 202 ? -24.744 -15.098 29.167 1.00 87.81 202 GLY A C 1
ATOM 1443 O O . GLY A 1 202 ? -23.873 -15.841 28.737 1.00 87.81 202 GLY A O 1
ATOM 1444 N N . THR A 1 203 ? -25.968 -15.046 28.635 1.00 94.25 203 THR A N 1
ATOM 1445 C CA . THR A 1 203 ? -26.401 -15.781 27.422 1.00 94.25 203 THR A CA 1
ATOM 1446 C C . THR A 1 203 ? -27.078 -14.864 26.392 1.00 94.25 203 THR A C 1
ATOM 1448 O O . THR A 1 203 ? -27.831 -15.313 25.531 1.00 94.25 203 THR A O 1
ATOM 1451 N N . LYS A 1 204 ? -26.856 -13.548 26.505 1.00 95.62 204 LYS A N 1
ATOM 1452 C CA . LYS A 1 204 ? -27.482 -12.502 25.682 1.00 95.62 204 LYS A CA 1
ATOM 1453 C C . LYS A 1 204 ? -26.427 -11.623 25.005 1.00 95.62 204 LYS A C 1
ATOM 1455 O O . LYS A 1 204 ? -25.299 -11.504 25.483 1.00 95.62 204 LYS A O 1
ATOM 1460 N N . THR A 1 205 ? -26.828 -10.948 23.932 1.00 95.06 205 THR A N 1
ATOM 1461 C CA . THR A 1 205 ? -26.112 -9.777 23.409 1.00 95.06 205 THR A CA 1
ATOM 1462 C C . THR A 1 205 ? -26.046 -8.687 24.483 1.00 95.06 205 THR A C 1
ATOM 1464 O O . THR A 1 205 ? -27.042 -8.476 25.179 1.00 95.06 205 THR A O 1
ATOM 1467 N N . ASN A 1 206 ? -24.918 -7.980 24.608 1.00 95.25 206 ASN A N 1
ATOM 1468 C CA . ASN A 1 206 ? -24.714 -6.926 25.614 1.00 95.25 206 ASN A CA 1
ATOM 1469 C C . ASN A 1 206 ? -25.016 -7.382 27.067 1.00 95.25 206 ASN A C 1
ATOM 1471 O O . ASN A 1 206 ? -25.583 -6.635 27.862 1.00 95.25 206 ASN A O 1
ATOM 1475 N N . ALA A 1 207 ? -24.682 -8.632 27.418 1.00 94.31 207 ALA A N 1
ATOM 1476 C CA . ALA A 1 207 ? -24.987 -9.212 28.733 1.00 94.31 207 ALA A CA 1
ATOM 1477 C C . ALA A 1 207 ? -24.119 -8.655 29.875 1.00 94.31 207 ALA A C 1
ATOM 1479 O O . ALA A 1 207 ? -24.504 -8.741 31.040 1.00 94.31 207 ALA A O 1
ATOM 1480 N N . PHE A 1 208 ? -22.962 -8.083 29.547 1.00 94.94 208 PHE A N 1
ATOM 1481 C CA . PHE A 1 208 ? -22.176 -7.249 30.447 1.00 94.94 208 PHE A CA 1
ATOM 1482 C C . PHE A 1 208 ? -21.791 -5.982 29.686 1.00 94.94 208 PHE A C 1
ATOM 1484 O O . PHE A 1 208 ? -21.180 -6.075 28.620 1.00 94.94 208 PHE A O 1
ATOM 1491 N N . SER A 1 209 ? -22.172 -4.817 30.211 1.00 94.88 209 SER A N 1
ATOM 1492 C CA . SER A 1 209 ? -22.035 -3.544 29.504 1.00 94.88 209 SER A CA 1
ATOM 1493 C C . SER A 1 209 ? -21.592 -2.408 30.415 1.00 94.88 209 SER A C 1
ATOM 1495 O O . SER A 1 209 ? -22.112 -2.275 31.524 1.00 94.88 209 SER A O 1
ATOM 1497 N N . VAL A 1 210 ? -20.726 -1.533 29.912 1.00 95.94 210 VAL A N 1
ATOM 1498 C CA . VAL A 1 210 ? -20.461 -0.211 30.489 1.00 95.94 210 VAL A CA 1
ATOM 1499 C C . VAL A 1 210 ? -21.009 0.820 29.516 1.00 95.94 210 VAL A C 1
ATOM 1501 O O . VAL A 1 210 ? -20.586 0.839 28.363 1.00 95.94 210 VAL A O 1
ATOM 1504 N N . ASP A 1 211 ? -21.947 1.650 29.985 1.00 94.88 211 ASP A N 1
ATOM 1505 C CA . ASP A 1 211 ? -22.575 2.719 29.193 1.00 94.88 211 ASP A CA 1
ATOM 1506 C C . ASP A 1 211 ? -23.088 2.225 27.819 1.00 94.88 211 ASP A C 1
ATOM 1508 O O . ASP A 1 211 ? -22.736 2.725 26.751 1.00 94.88 211 ASP A O 1
ATOM 1512 N N . GLY A 1 212 ? -23.873 1.140 27.854 1.00 95.00 212 GLY A N 1
ATOM 1513 C CA . GLY A 1 212 ? -24.442 0.501 26.669 1.00 95.00 212 GLY A CA 1
ATOM 1514 C C . GLY A 1 212 ? -23.376 0.045 25.670 1.00 95.00 212 GLY A C 1
ATOM 1515 O O . GLY A 1 212 ? -22.712 -0.967 25.873 1.00 95.00 212 GLY A O 1
ATOM 1516 N N . SER A 1 213 ? -23.240 0.782 24.568 1.00 96.44 213 SER A N 1
ATOM 1517 C CA . SER A 1 213 ? -22.317 0.472 23.473 1.00 96.44 213 SER A CA 1
ATOM 1518 C C . SER A 1 213 ? -20.846 0.779 23.762 1.00 96.44 213 SER A C 1
ATOM 1520 O O . SER A 1 213 ? -20.000 0.317 23.001 1.00 96.44 213 SER A O 1
ATOM 1522 N N . THR A 1 214 ? -20.514 1.558 24.800 1.00 97.44 214 THR A N 1
ATOM 1523 C CA . THR A 1 214 ? -19.127 1.992 25.062 1.00 97.44 214 THR A CA 1
ATOM 1524 C C . THR A 1 214 ? -18.194 0.800 25.315 1.00 97.44 214 THR A C 1
ATOM 1526 O O . THR A 1 214 ? -17.142 0.702 24.682 1.00 97.44 214 THR A O 1
ATOM 1529 N N . PHE A 1 215 ? -18.612 -0.157 26.148 1.00 98.00 215 PHE A N 1
ATOM 1530 C CA . PHE A 1 215 ? -18.030 -1.503 26.211 1.00 98.00 215 PHE A CA 1
ATOM 1531 C C . PHE A 1 215 ? -19.155 -2.527 26.358 1.00 98.00 215 PHE A C 1
ATOM 1533 O O . PHE A 1 215 ? -19.851 -2.512 27.370 1.00 98.00 215 PHE A O 1
ATOM 1540 N N . SER A 1 216 ? -19.305 -3.426 25.386 1.00 97.75 216 SER A N 1
ATOM 1541 C CA . SER A 1 216 ? -20.359 -4.447 25.342 1.00 97.75 216 SER A CA 1
ATOM 1542 C C . SER A 1 216 ? -19.762 -5.842 25.177 1.00 97.75 216 SER A C 1
ATOM 1544 O O . SER A 1 216 ? -19.069 -6.113 24.197 1.00 97.75 216 SER A O 1
ATOM 1546 N N . VAL A 1 217 ? -20.104 -6.769 26.073 1.00 98.00 217 VAL A N 1
ATOM 1547 C CA . VAL A 1 217 ? -19.864 -8.205 25.879 1.00 98.00 217 VAL A CA 1
ATOM 1548 C C . VAL A 1 217 ? -21.132 -8.853 25.330 1.00 98.00 217 VAL A C 1
ATOM 1550 O O . VAL A 1 217 ? -22.148 -8.980 26.019 1.00 98.00 217 VAL A O 1
ATOM 1553 N N . ASP A 1 218 ? -21.063 -9.296 24.080 1.00 97.31 218 ASP A N 1
ATOM 1554 C CA . ASP A 1 218 ? -22.058 -10.159 23.458 1.00 97.31 218 ASP A CA 1
ATOM 1555 C C . ASP A 1 218 ? -21.752 -11.617 23.827 1.00 97.31 218 ASP A C 1
ATOM 1557 O O . ASP A 1 218 ? -21.035 -12.337 23.128 1.00 97.31 218 ASP A O 1
ATOM 1561 N N . ALA A 1 219 ? -22.302 -12.031 24.969 1.00 96.62 219 ALA A N 1
ATOM 1562 C CA . ALA A 1 219 ? -22.141 -13.370 25.525 1.00 96.62 219 ALA A CA 1
ATOM 1563 C C . ALA A 1 219 ? -23.023 -14.427 24.833 1.00 96.62 219 ALA A C 1
ATOM 1565 O O . ALA A 1 219 ? -22.899 -15.609 25.128 1.00 96.62 219 ALA A O 1
ATOM 1566 N N . ALA A 1 220 ? -23.914 -14.031 23.916 1.00 96.19 220 ALA A N 1
ATOM 1567 C CA . ALA A 1 220 ? -24.654 -14.983 23.086 1.00 96.19 220 ALA A CA 1
ATOM 1568 C C . ALA A 1 220 ? -23.807 -15.528 21.920 1.00 96.19 220 ALA A C 1
ATOM 1570 O O . ALA A 1 220 ? -24.117 -16.592 21.393 1.00 96.19 220 ALA A O 1
ATOM 1571 N N . ASN A 1 221 ? -22.756 -14.804 21.510 1.00 96.38 221 ASN A N 1
ATOM 1572 C CA . ASN A 1 221 ? -21.938 -15.121 20.328 1.00 96.38 221 ASN A CA 1
ATOM 1573 C C . ASN A 1 221 ? -20.416 -15.124 20.614 1.00 96.38 221 ASN A C 1
ATOM 1575 O O . ASN A 1 221 ? -19.595 -15.228 19.692 1.00 96.38 221 ASN A O 1
ATOM 1579 N N . ASP A 1 222 ? -20.032 -14.973 21.885 1.00 96.62 222 ASP A N 1
ATOM 1580 C CA . ASP A 1 222 ? -18.656 -14.811 22.368 1.00 96.62 222 ASP A CA 1
ATOM 1581 C C . ASP A 1 222 ? -17.897 -13.681 21.638 1.00 96.62 222 ASP A C 1
ATOM 1583 O O . ASP A 1 222 ? -16.864 -13.925 21.002 1.00 96.62 222 ASP A O 1
ATOM 1587 N N . ARG A 1 223 ? -18.435 -12.453 21.668 1.00 97.88 223 ARG A N 1
ATOM 1588 C CA . ARG A 1 223 ? -17.872 -11.260 20.999 1.00 97.88 223 ARG A CA 1
ATOM 1589 C C . ARG A 1 223 ? -17.780 -10.054 21.941 1.00 97.88 223 ARG A C 1
ATOM 1591 O O . ARG A 1 223 ? -18.542 -9.940 22.899 1.00 97.88 223 ARG A O 1
ATOM 1598 N N . VAL A 1 224 ? -16.882 -9.120 21.628 1.00 98.44 224 VAL A N 1
ATOM 1599 C CA . VAL A 1 224 ? -16.749 -7.825 22.318 1.00 98.44 224 VAL A CA 1
ATOM 1600 C C . VAL A 1 224 ? -16.983 -6.681 21.331 1.00 98.44 224 VAL A C 1
ATOM 1602 O O . VAL A 1 224 ? -16.428 -6.672 20.233 1.00 98.44 224 VAL A O 1
ATOM 1605 N N . GLY A 1 225 ? -17.801 -5.711 21.727 1.00 98.19 225 GLY A N 1
ATOM 1606 C CA . GLY A 1 225 ? -18.045 -4.471 21.003 1.00 98.19 225 GLY A CA 1
ATOM 1607 C C . GLY A 1 225 ? -17.502 -3.262 21.763 1.00 98.19 225 GLY A C 1
ATOM 1608 O O . GLY A 1 225 ? -17.723 -3.127 22.968 1.00 98.19 225 GLY A O 1
ATOM 1609 N N . LEU A 1 226 ? -16.809 -2.380 21.045 1.00 98.12 226 LEU A N 1
ATOM 1610 C CA . LEU A 1 226 ? -16.479 -1.018 21.469 1.00 98.12 226 LEU A CA 1
ATOM 1611 C C . LEU A 1 226 ? -17.205 -0.062 20.519 1.00 98.12 226 LEU A C 1
ATOM 1613 O O . LEU A 1 226 ? -17.032 -0.164 19.306 1.00 98.12 226 LEU A O 1
ATOM 1617 N N . GLY A 1 227 ? -18.063 0.814 21.040 1.00 97.19 227 GLY A N 1
ATOM 1618 C CA . GLY A 1 227 ? -18.948 1.658 20.226 1.00 97.19 227 GLY A CA 1
ATOM 1619 C C . GLY A 1 227 ? -20.081 0.901 19.510 1.00 97.19 227 GLY A C 1
ATOM 1620 O O . GLY A 1 227 ? -20.709 1.446 18.604 1.00 97.19 227 GLY A O 1
ATOM 1621 N N . THR A 1 228 ? -20.355 -0.354 19.887 1.00 97.56 228 THR A N 1
ATOM 1622 C CA . THR A 1 228 ? -21.492 -1.151 19.390 1.00 97.56 228 THR A CA 1
ATOM 1623 C C . THR A 1 228 ? -21.922 -2.205 20.412 1.00 97.56 228 THR A C 1
ATOM 1625 O O . THR A 1 228 ? -21.081 -2.834 21.050 1.00 97.56 228 THR A O 1
ATOM 1628 N N . THR A 1 229 ? -23.233 -2.426 20.553 1.00 97.38 229 THR A N 1
ATOM 1629 C CA . THR A 1 229 ? -23.814 -3.543 21.329 1.00 97.38 229 THR A CA 1
ATOM 1630 C C . THR A 1 229 ? -24.008 -4.817 20.501 1.00 97.38 229 THR A C 1
ATOM 1632 O O . THR A 1 229 ? -24.270 -5.887 21.053 1.00 97.38 229 THR A O 1
ATOM 1635 N N . THR A 1 230 ? -23.859 -4.714 19.179 1.00 95.88 230 THR A N 1
ATOM 1636 C CA . THR A 1 230 ? -23.982 -5.806 18.208 1.00 95.88 230 THR A CA 1
ATOM 1637 C C . THR A 1 230 ? -22.688 -5.909 17.394 1.00 95.88 230 THR A C 1
ATOM 1639 O O . THR A 1 230 ? -22.685 -5.570 16.207 1.00 95.88 230 THR A O 1
ATOM 1642 N N . PRO A 1 231 ? -21.562 -6.312 18.018 1.00 97.88 231 PRO A N 1
ATOM 1643 C CA . PRO A 1 231 ? -20.356 -6.651 17.272 1.00 97.88 231 PRO A CA 1
ATOM 1644 C C . PRO A 1 231 ? -20.681 -7.757 16.261 1.00 97.88 231 PRO A C 1
ATOM 1646 O O . PRO A 1 231 ? -21.455 -8.661 16.559 1.00 97.88 231 PRO A O 1
ATOM 1649 N N . ASP A 1 232 ? -20.105 -7.701 15.067 1.00 97.44 232 ASP A N 1
ATOM 1650 C CA . ASP A 1 232 ? -20.258 -8.730 14.033 1.00 97.44 232 ASP A CA 1
ATOM 1651 C C . ASP A 1 232 ? -19.184 -9.825 14.151 1.00 97.44 232 ASP A C 1
ATOM 1653 O O . ASP A 1 232 ? -19.440 -11.005 13.899 1.00 97.44 232 ASP A O 1
ATOM 1657 N N . THR A 1 233 ? -18.010 -9.447 14.646 1.00 98.00 233 THR A N 1
ATOM 1658 C CA . THR A 1 233 ? -16.779 -10.232 14.740 1.00 98.00 233 THR A CA 1
ATOM 1659 C C . THR A 1 233 ? -16.292 -10.302 16.193 1.00 98.00 233 THR A C 1
ATOM 1661 O O . THR A 1 233 ? -16.887 -9.716 17.093 1.00 98.00 233 THR A O 1
ATOM 1664 N N . LYS A 1 234 ? -15.233 -11.078 16.480 1.00 98.06 234 LYS A N 1
ATOM 1665 C CA . LYS A 1 234 ? -14.778 -11.323 17.869 1.00 98.06 234 LYS A CA 1
ATOM 1666 C C . LYS A 1 234 ? -14.437 -10.048 18.649 1.00 98.06 234 LYS A C 1
ATOM 1668 O O . LYS A 1 234 ? -14.699 -10.001 19.850 1.00 98.06 234 LYS A O 1
ATOM 1673 N N . LEU A 1 235 ? -13.917 -9.032 17.967 1.00 98.19 235 LEU A N 1
ATOM 1674 C CA . LEU A 1 235 ? -13.776 -7.674 18.479 1.00 98.19 235 LEU A CA 1
ATOM 1675 C C . LEU A 1 235 ? -14.189 -6.695 17.376 1.00 98.19 235 LEU A C 1
ATOM 1677 O O . LEU A 1 235 ? -13.450 -6.532 16.407 1.00 98.19 235 LEU A O 1
ATOM 1681 N N . THR A 1 236 ? -15.326 -6.023 17.544 1.00 98.12 236 THR A N 1
ATOM 1682 C CA . THR A 1 236 ? -15.749 -4.933 16.652 1.00 98.12 236 THR A CA 1
ATOM 1683 C C . THR A 1 236 ? -15.497 -3.598 17.344 1.00 98.12 236 THR A C 1
ATOM 1685 O O . THR A 1 236 ? -16.021 -3.350 18.431 1.00 98.12 236 THR A O 1
ATOM 1688 N N . ILE A 1 237 ? -14.718 -2.723 16.706 1.00 97.50 237 ILE A N 1
ATOM 1689 C CA . ILE A 1 237 ? -14.547 -1.326 17.123 1.00 97.50 237 ILE A CA 1
ATOM 1690 C C . ILE A 1 237 ? -15.321 -0.466 16.128 1.00 97.50 237 ILE A C 1
ATOM 1692 O O . ILE A 1 237 ? -14.885 -0.267 14.997 1.00 97.50 237 ILE A O 1
ATOM 1696 N N . SER A 1 238 ? -16.496 -0.013 16.549 1.00 96.81 238 SER A N 1
ATOM 1697 C CA . SER A 1 238 ? -17.408 0.825 15.780 1.00 96.81 238 SER A CA 1
ATOM 1698 C C . SER A 1 238 ? -17.173 2.286 16.150 1.00 96.81 238 SER A C 1
ATOM 1700 O O . SER A 1 238 ? -17.279 2.666 17.316 1.00 96.81 238 SER A O 1
ATOM 1702 N N . THR A 1 239 ? -16.846 3.112 15.159 1.00 95.75 239 THR A N 1
ATOM 1703 C CA . THR A 1 239 ? -16.644 4.555 15.327 1.00 95.75 239 THR A CA 1
ATOM 1704 C C . THR A 1 239 ? -17.477 5.338 14.318 1.00 95.75 239 THR A C 1
ATOM 1706 O O . THR A 1 239 ? -17.785 4.801 13.252 1.00 95.75 239 THR A O 1
ATOM 1709 N N . PRO A 1 240 ? -17.804 6.613 14.596 1.00 95.44 240 PRO A N 1
ATOM 1710 C CA . PRO A 1 240 ? -18.361 7.506 13.585 1.00 95.44 240 PRO A CA 1
ATOM 1711 C C . PRO A 1 240 ? -17.443 7.630 12.361 1.00 95.44 240 PRO A C 1
ATOM 1713 O O . PRO A 1 240 ? -16.240 7.365 12.443 1.00 95.44 240 PRO A O 1
ATOM 1716 N N . ASP A 1 241 ? -17.998 8.097 11.243 1.00 95.75 241 ASP A N 1
ATOM 1717 C CA . ASP A 1 241 ? -17.188 8.476 10.083 1.00 95.75 241 ASP A CA 1
ATOM 1718 C C . ASP A 1 241 ? -16.190 9.589 10.461 1.00 95.75 241 ASP A C 1
ATOM 1720 O O . ASP A 1 241 ? -16.446 10.426 11.332 1.00 95.75 241 ASP A O 1
ATOM 1724 N N . ASN A 1 242 ? -15.039 9.590 9.800 1.00 96.25 242 ASN A N 1
ATOM 1725 C CA . ASN A 1 242 ? -13.904 10.490 10.022 1.00 96.25 242 ASN A CA 1
ATOM 1726 C C . ASN A 1 242 ? -13.256 10.383 11.417 1.00 96.25 242 ASN A C 1
ATOM 1728 O O . ASN A 1 242 ? -12.698 11.362 11.919 1.00 96.25 242 ASN A O 1
ATOM 1732 N N . SER A 1 243 ? -13.288 9.194 12.030 1.00 96.69 243 SER A N 1
ATOM 1733 C CA . SER A 1 243 ? -12.776 8.938 13.387 1.00 96.69 243 SER A CA 1
ATOM 1734 C C . SER A 1 243 ? -11.700 7.846 13.441 1.00 96.69 243 SER A C 1
ATOM 1736 O O . SER A 1 243 ? -11.605 6.976 12.574 1.00 96.69 243 SER A O 1
ATOM 1738 N N . PHE A 1 244 ? -10.879 7.882 14.497 1.00 97.12 244 PHE A N 1
ATOM 1739 C CA . PHE A 1 244 ? -9.922 6.818 14.818 1.00 97.12 244 PHE A CA 1
ATOM 1740 C C . PHE A 1 244 ? -10.567 5.744 15.702 1.00 97.12 244 PHE A C 1
ATOM 1742 O O . PHE A 1 244 ? -11.227 6.085 16.681 1.00 97.12 244 PHE A O 1
ATOM 1749 N N . GLY A 1 245 ? -10.314 4.470 15.393 1.00 96.44 245 GLY A N 1
ATOM 1750 C CA . GLY A 1 245 ? -10.775 3.318 16.174 1.00 96.44 245 GLY A CA 1
ATOM 1751 C C . GLY A 1 245 ? -9.735 2.840 17.182 1.00 96.44 245 GLY A C 1
ATOM 1752 O O . GLY A 1 245 ? -9.724 3.251 18.339 1.00 96.44 245 GLY A O 1
ATOM 1753 N N . LEU A 1 246 ? -8.848 1.947 16.745 1.00 97.19 246 LEU A N 1
ATOM 1754 C CA . LEU A 1 246 ? -7.771 1.425 17.582 1.00 97.19 246 LEU A CA 1
ATOM 1755 C C . LEU A 1 246 ? -6.599 2.414 17.623 1.00 97.19 246 LEU A C 1
ATOM 1757 O O . LEU A 1 246 ? -6.229 2.980 16.596 1.00 97.19 246 LEU A O 1
ATOM 1761 N N . ASN A 1 247 ? -5.971 2.563 18.793 1.00 97.44 247 ASN A N 1
ATOM 1762 C CA . ASN A 1 247 ? -4.665 3.202 18.951 1.00 97.44 247 ASN A CA 1
ATOM 1763 C C . ASN A 1 247 ? -3.750 2.311 19.798 1.00 97.44 247 ASN A C 1
ATOM 1765 O O . ASN A 1 247 ? -3.991 2.137 20.992 1.00 97.44 247 ASN A O 1
ATOM 1769 N N . HIS A 1 248 ? -2.687 1.776 19.199 1.00 97.62 248 HIS A N 1
ATOM 1770 C CA . HIS A 1 248 ? -1.611 1.115 19.931 1.00 97.62 248 HIS A CA 1
ATOM 1771 C C . HIS A 1 248 ? -0.469 2.119 20.119 1.00 97.62 248 HIS A C 1
ATOM 1773 O O . HIS A 1 248 ? 0.154 2.564 19.152 1.00 97.62 248 HIS A O 1
ATOM 1779 N N . THR A 1 249 ? -0.213 2.493 21.374 1.00 97.69 249 THR A N 1
ATOM 1780 C CA . THR A 1 249 ? 0.780 3.508 21.730 1.00 97.69 249 THR A CA 1
ATOM 1781 C C . THR A 1 249 ? 1.539 3.162 23.008 1.00 97.69 249 THR A C 1
ATOM 1783 O O . THR A 1 249 ? 1.003 2.529 23.914 1.00 97.69 249 THR A O 1
ATOM 1786 N N . ASN A 1 250 ? 2.788 3.621 23.080 1.00 97.12 250 ASN A N 1
ATOM 1787 C CA . ASN A 1 250 ? 3.620 3.651 24.286 1.00 97.12 250 ASN A CA 1
ATOM 1788 C C . ASN A 1 250 ? 3.733 5.069 24.893 1.00 97.12 250 ASN A C 1
ATOM 1790 O O . ASN A 1 250 ? 4.613 5.314 25.712 1.00 97.12 250 ASN A O 1
ATOM 1794 N N . GLY A 1 251 ? 2.903 6.016 24.441 1.00 96.50 251 GLY A N 1
ATOM 1795 C CA . GLY A 1 251 ? 2.986 7.441 24.780 1.00 96.50 251 GLY A CA 1
ATOM 1796 C C . GLY A 1 251 ? 3.838 8.282 23.818 1.00 96.50 251 GLY A C 1
ATOM 1797 O O . GLY A 1 251 ? 3.723 9.503 23.834 1.00 96.50 251 GLY A O 1
ATOM 1798 N N . THR A 1 252 ? 4.649 7.666 22.948 1.00 95.94 252 THR A N 1
ATOM 1799 C CA . THR A 1 252 ? 5.504 8.377 21.972 1.00 95.94 252 THR A CA 1
ATOM 1800 C C . THR A 1 252 ? 5.137 8.057 20.526 1.00 95.94 252 THR A C 1
ATOM 1802 O O . THR A 1 252 ? 4.992 8.966 19.715 1.00 95.94 252 THR A O 1
ATOM 1805 N N . VAL A 1 253 ? 4.950 6.778 20.194 1.00 97.56 253 VAL A N 1
ATOM 1806 C CA . VAL A 1 253 ? 4.527 6.320 18.859 1.00 97.56 253 VAL A CA 1
ATOM 1807 C C . VAL A 1 253 ? 3.041 5.980 18.903 1.00 97.56 253 VAL A C 1
ATOM 1809 O O . VAL A 1 253 ? 2.580 5.427 19.898 1.00 97.56 253 VAL A O 1
ATOM 1812 N N . ASN A 1 254 ? 2.280 6.292 17.852 1.00 97.62 254 ASN A N 1
ATOM 1813 C CA . ASN A 1 254 ? 0.863 5.921 17.749 1.00 97.62 254 ASN A CA 1
ATOM 1814 C C . ASN A 1 254 ? 0.602 5.176 16.434 1.00 97.62 254 ASN A C 1
ATOM 1816 O O . ASN A 1 254 ? 0.642 5.801 15.376 1.00 97.62 254 ASN A O 1
ATOM 1820 N N . LEU A 1 255 ? 0.297 3.877 16.502 1.00 97.81 255 LEU A N 1
ATOM 1821 C CA . LEU A 1 255 ? -0.252 3.101 15.384 1.00 97.81 255 LEU A CA 1
ATOM 1822 C C . LEU A 1 255 ? -1.779 3.111 15.495 1.00 97.81 255 LEU A C 1
ATOM 1824 O O . LEU A 1 255 ? -2.320 2.568 16.461 1.00 97.81 255 LEU A O 1
ATOM 1828 N N . LYS A 1 256 ? -2.470 3.708 14.518 1.00 97.75 256 LYS A N 1
ATOM 1829 C CA . LYS A 1 256 ? -3.930 3.866 14.549 1.00 97.75 256 LYS A CA 1
ATOM 1830 C C . LYS A 1 256 ? -4.637 3.257 13.346 1.00 97.75 256 LYS A C 1
ATOM 1832 O O . LYS A 1 256 ? -4.069 3.177 12.257 1.00 97.75 256 LYS A O 1
ATOM 1837 N N . THR A 1 257 ? -5.904 2.900 13.552 1.00 97.69 257 THR A N 1
ATOM 1838 C CA . THR A 1 257 ? -6.880 2.664 12.480 1.00 97.69 257 THR A CA 1
ATOM 1839 C C . THR A 1 257 ? -7.812 3.870 12.352 1.00 97.69 257 THR A C 1
ATOM 1841 O O . THR A 1 257 ? -8.185 4.472 13.359 1.00 97.69 257 THR A O 1
ATOM 1844 N N . TYR A 1 258 ? -8.184 4.233 11.126 1.00 97.31 258 TYR A N 1
ATOM 1845 C CA . TYR A 1 258 ? -9.072 5.356 10.816 1.00 97.31 258 TYR A CA 1
ATOM 1846 C C . TYR A 1 258 ? -10.079 4.954 9.740 1.00 97.31 258 TYR A C 1
ATOM 1848 O O . TYR A 1 258 ? -9.709 4.269 8.783 1.00 97.31 258 TYR A O 1
ATOM 1856 N N . ILE A 1 259 ? -11.324 5.406 9.889 1.00 96.56 259 ILE A N 1
ATOM 1857 C CA . ILE A 1 259 ? -12.398 5.244 8.904 1.00 96.56 259 ILE A CA 1
ATOM 1858 C C . ILE A 1 259 ? -12.980 6.634 8.639 1.00 96.56 259 ILE A C 1
ATOM 1860 O O . ILE A 1 259 ? -13.342 7.336 9.583 1.00 96.56 259 ILE A O 1
ATOM 1864 N N . GLY A 1 260 ? -13.038 7.045 7.373 1.00 95.75 260 GLY A N 1
ATOM 1865 C CA . GLY A 1 260 ? -13.513 8.371 6.974 1.00 95.75 260 GLY A CA 1
ATOM 1866 C C . GLY A 1 260 ? -13.748 8.480 5.474 1.00 95.75 260 GLY A C 1
ATOM 1867 O O . GLY A 1 260 ? -12.930 7.990 4.697 1.00 95.75 260 GLY A O 1
ATOM 1868 N N . GLY A 1 261 ? -14.846 9.107 5.045 1.00 93.50 261 GLY A N 1
ATOM 1869 C CA . GLY A 1 261 ? -15.064 9.469 3.636 1.00 93.50 261 GLY A CA 1
ATOM 1870 C C . GLY A 1 261 ? -15.066 8.286 2.657 1.00 93.50 261 GLY A C 1
ATOM 1871 O O . GLY A 1 261 ? -14.700 8.448 1.495 1.00 93.50 261 GLY A O 1
ATOM 1872 N N . GLY A 1 262 ? -15.433 7.088 3.125 1.00 94.62 262 GLY A N 1
ATOM 1873 C CA . GLY A 1 262 ? -15.426 5.856 2.325 1.00 94.62 262 GLY A CA 1
ATOM 1874 C C . GLY A 1 262 ? -14.061 5.167 2.181 1.00 94.62 262 GLY A C 1
ATOM 1875 O O . GLY A 1 262 ? -13.967 4.185 1.446 1.00 94.62 262 GLY A O 1
ATOM 1876 N N . VAL A 1 263 ? -13.016 5.632 2.879 1.00 95.62 263 VAL A N 1
ATOM 1877 C CA . VAL A 1 263 ? -11.696 4.980 2.923 1.00 95.62 263 VAL A CA 1
ATOM 1878 C C . VAL A 1 263 ? -11.330 4.497 4.329 1.00 95.62 263 VAL A C 1
ATOM 1880 O O . VAL A 1 263 ? -11.829 4.995 5.340 1.00 95.62 263 VAL A O 1
ATOM 1883 N N . VAL A 1 264 ? -10.427 3.515 4.384 1.00 96.81 264 VAL A N 1
ATOM 1884 C CA . VAL A 1 264 ? -9.846 2.975 5.620 1.00 96.81 264 VAL A CA 1
ATOM 1885 C C . VAL A 1 264 ? -8.336 3.174 5.581 1.00 96.81 264 VAL A C 1
ATOM 1887 O O . VAL A 1 264 ? -7.697 2.865 4.576 1.00 96.81 264 VAL A O 1
ATOM 1890 N N . SER A 1 265 ? -7.763 3.633 6.692 1.00 96.62 265 SER A N 1
ATOM 1891 C CA . SER A 1 265 ? -6.319 3.819 6.853 1.00 96.62 265 SER A CA 1
ATOM 1892 C C . SER A 1 265 ? -5.805 3.081 8.086 1.00 96.62 265 SER A C 1
ATOM 1894 O O . SER A 1 265 ? -6.439 3.090 9.142 1.00 96.62 265 SER A O 1
ATOM 1896 N N . VAL A 1 266 ? -4.618 2.484 7.967 1.00 97.31 266 VAL A N 1
ATOM 1897 C CA . VAL A 1 266 ? -3.856 1.906 9.083 1.00 97.31 266 VAL A CA 1
ATOM 1898 C C . VAL A 1 266 ? -2.423 2.409 8.982 1.00 97.31 266 VAL A C 1
ATOM 1900 O O . VAL A 1 266 ? -1.773 2.203 7.959 1.00 97.31 266 VAL A O 1
ATOM 1903 N N . GLY A 1 267 ? -1.922 3.073 10.022 1.00 97.25 267 GLY A N 1
ATOM 1904 C CA . GLY A 1 267 ? -0.574 3.634 9.983 1.00 97.25 267 GLY A CA 1
ATOM 1905 C C . GLY A 1 267 ? -0.180 4.427 11.220 1.00 97.25 267 GLY A C 1
ATOM 1906 O O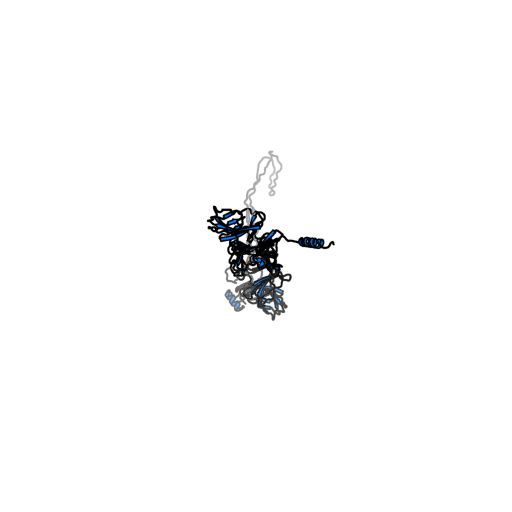 . GLY A 1 267 ? -0.921 4.508 12.202 1.00 97.25 267 GLY A O 1
ATOM 1907 N N . THR A 1 268 ? 1.021 4.994 11.176 1.00 97.56 268 THR A N 1
ATOM 1908 C CA . THR A 1 268 ? 1.543 5.865 12.227 1.00 97.56 268 THR A CA 1
ATOM 1909 C C . THR A 1 268 ? 0.929 7.264 12.120 1.00 97.56 268 THR A C 1
ATOM 1911 O O . THR A 1 268 ? 0.881 7.848 11.042 1.00 97.56 268 THR A O 1
ATOM 1914 N N . THR A 1 269 ? 0.464 7.832 13.239 1.00 96.31 269 THR A N 1
ATOM 1915 C CA . THR A 1 269 ? 0.060 9.259 13.316 1.00 96.31 269 THR A CA 1
ATOM 1916 C C . THR A 1 269 ? 1.120 10.127 13.996 1.00 96.31 269 THR A C 1
ATOM 1918 O O . THR A 1 269 ? 0.821 11.195 14.526 1.00 96.31 269 THR A O 1
ATOM 1921 N N . THR A 1 270 ? 2.348 9.625 14.044 1.00 96.69 270 THR A N 1
ATOM 1922 C CA . THR A 1 270 ? 3.559 10.267 14.562 1.00 96.69 270 THR A CA 1
ATOM 1923 C C . THR A 1 270 ? 4.663 10.085 13.520 1.00 96.69 270 THR A C 1
ATOM 1925 O O . THR A 1 270 ? 4.548 9.209 12.663 1.00 96.69 270 THR A O 1
ATOM 1928 N N . ALA A 1 271 ? 5.721 10.900 13.559 1.00 96.69 271 ALA A N 1
ATOM 1929 C CA . ALA A 1 271 ? 6.817 10.851 12.585 1.00 96.69 271 ALA A CA 1
ATOM 1930 C C . ALA A 1 271 ? 7.720 9.614 12.794 1.00 96.69 271 ALA A C 1
ATOM 1932 O O . ALA A 1 271 ? 8.851 9.708 13.266 1.00 96.69 271 ALA A O 1
ATOM 1933 N N . ASN A 1 272 ? 7.181 8.432 12.493 1.00 97.50 272 ASN A N 1
ATOM 1934 C CA . ASN A 1 272 ? 7.820 7.131 12.649 1.00 97.50 272 ASN A CA 1
ATOM 1935 C C . ASN A 1 272 ? 7.422 6.213 11.488 1.00 97.50 272 ASN A C 1
ATOM 1937 O O . ASN A 1 272 ? 6.280 6.254 11.029 1.00 97.50 272 ASN A O 1
ATOM 1941 N N . ASP A 1 273 ? 8.342 5.346 11.069 1.00 97.94 273 ASP A N 1
ATOM 1942 C CA . ASP A 1 273 ? 8.106 4.372 10.003 1.00 97.94 273 ASP A CA 1
ATOM 1943 C C . ASP A 1 273 ? 6.954 3.400 10.314 1.00 97.94 273 ASP A C 1
ATOM 1945 O O . ASP A 1 273 ? 6.860 2.854 11.418 1.00 97.94 273 ASP A O 1
ATOM 1949 N N . LEU A 1 274 ? 6.162 3.070 9.292 1.00 98.06 274 LEU A N 1
ATOM 1950 C CA . LEU A 1 274 ? 5.265 1.915 9.298 1.00 98.06 274 LEU A CA 1
ATOM 1951 C C . LEU A 1 274 ? 5.988 0.708 8.684 1.00 98.06 274 LEU A C 1
ATOM 1953 O O . LEU A 1 274 ? 6.443 0.763 7.543 1.00 98.06 274 LEU A O 1
ATOM 1957 N N . ARG A 1 275 ? 6.099 -0.399 9.426 1.00 97.62 275 ARG A N 1
ATOM 1958 C CA . ARG A 1 275 ? 6.893 -1.574 9.022 1.00 97.62 275 ARG A CA 1
ATOM 1959 C C . ARG A 1 275 ? 6.072 -2.860 9.060 1.00 97.62 275 ARG A C 1
ATOM 1961 O O . ARG A 1 275 ? 5.491 -3.201 10.086 1.00 97.62 275 ARG A O 1
ATOM 1968 N N . PHE A 1 276 ? 6.110 -3.618 7.969 1.00 98.06 276 PHE A N 1
ATOM 1969 C CA . PHE A 1 276 ? 5.520 -4.951 7.860 1.00 98.06 276 PHE A CA 1
ATOM 1970 C C . PHE A 1 276 ? 6.597 -6.006 8.122 1.00 98.06 276 PHE A C 1
ATOM 1972 O O . PHE A 1 276 ? 7.655 -6.005 7.486 1.00 98.06 276 PHE A O 1
ATOM 1979 N N . THR A 1 277 ? 6.336 -6.897 9.078 1.00 98.00 277 THR A N 1
ATOM 1980 C CA . THR A 1 277 ? 7.333 -7.806 9.663 1.00 98.00 277 THR A CA 1
ATOM 1981 C C . THR A 1 277 ? 6.842 -9.249 9.600 1.00 98.00 277 THR A C 1
ATOM 1983 O O . THR A 1 277 ? 5.709 -9.536 9.971 1.00 98.00 277 THR A O 1
ATOM 1986 N N . THR A 1 278 ? 7.711 -10.172 9.184 1.00 97.94 278 THR A N 1
ATOM 1987 C CA . THR A 1 278 ? 7.456 -11.625 9.202 1.00 97.94 278 THR A CA 1
ATOM 1988 C C . THR A 1 278 ? 8.712 -12.344 9.677 1.00 97.94 278 THR A C 1
ATOM 1990 O O . THR A 1 278 ? 9.808 -11.953 9.267 1.00 97.94 278 THR A O 1
ATOM 1993 N N . ASN A 1 279 ? 8.579 -13.397 10.490 1.00 97.31 279 ASN A N 1
ATOM 1994 C CA . ASN A 1 279 ? 9.719 -14.094 11.108 1.00 97.31 279 ASN A CA 1
ATOM 1995 C C . ASN A 1 279 ? 10.706 -13.112 11.785 1.00 97.31 279 ASN A C 1
ATOM 1997 O O . ASN A 1 279 ? 11.892 -13.068 11.462 1.00 97.31 279 ASN A O 1
ATOM 2001 N N . ASN A 1 280 ? 10.163 -12.229 12.632 1.00 95.69 280 ASN A N 1
ATOM 2002 C CA . ASN A 1 280 ? 10.882 -11.171 13.358 1.00 95.69 280 ASN A CA 1
ATOM 2003 C C . ASN A 1 280 ? 11.802 -10.263 12.500 1.00 95.69 280 ASN A C 1
ATOM 2005 O O . ASN A 1 280 ? 12.721 -9.638 13.017 1.00 95.69 280 ASN A O 1
ATOM 2009 N N . THR A 1 281 ? 11.567 -10.185 11.185 1.00 95.81 281 THR A N 1
ATOM 2010 C CA . THR A 1 281 ? 12.371 -9.399 10.236 1.00 95.81 281 THR A CA 1
ATOM 2011 C C . THR A 1 281 ? 11.465 -8.471 9.433 1.00 95.81 281 THR A C 1
ATOM 2013 O O . THR A 1 281 ? 10.459 -8.927 8.880 1.00 95.81 281 THR A O 1
ATOM 2016 N N . GLN A 1 282 ? 11.814 -7.188 9.327 1.00 97.69 282 GLN A N 1
ATOM 2017 C CA . GLN A 1 282 ? 11.086 -6.243 8.478 1.00 97.69 282 GLN A CA 1
ATOM 2018 C C . GLN A 1 282 ? 11.233 -6.645 7.003 1.00 97.69 282 GLN A C 1
ATOM 2020 O O . GLN A 1 282 ? 12.336 -6.925 6.535 1.00 97.69 282 GLN A O 1
ATOM 2025 N N . LYS A 1 283 ? 10.116 -6.692 6.273 1.00 97.44 283 LYS A N 1
ATOM 2026 C CA . LYS A 1 283 ? 10.070 -7.031 4.839 1.00 97.44 283 LYS A CA 1
ATOM 2027 C C . LYS A 1 283 ? 9.672 -5.845 3.976 1.00 97.44 283 LYS A C 1
ATOM 2029 O O . LYS A 1 283 ? 10.205 -5.700 2.880 1.00 97.44 283 LYS A O 1
ATOM 2034 N N . VAL A 1 284 ? 8.781 -4.998 4.487 1.00 98.44 284 VAL A N 1
ATOM 2035 C CA . VAL A 1 284 ? 8.410 -3.724 3.868 1.00 98.44 284 VAL A CA 1
ATOM 2036 C C . VAL A 1 284 ? 8.478 -2.624 4.924 1.00 98.44 284 VAL A C 1
ATOM 2038 O O . VAL A 1 284 ? 8.044 -2.832 6.058 1.00 98.44 284 VAL A O 1
ATOM 2041 N N . SER A 1 285 ? 9.018 -1.466 4.559 1.00 97.94 285 SER A N 1
ATOM 2042 C CA . SER A 1 285 ? 9.045 -0.251 5.377 1.00 97.94 285 SER A CA 1
ATOM 2043 C C . SER A 1 285 ? 8.455 0.905 4.580 1.00 97.94 285 SER A C 1
ATOM 2045 O O . SER A 1 285 ? 8.751 1.043 3.397 1.00 97.94 285 SER A O 1
ATOM 2047 N N . ILE A 1 286 ? 7.651 1.744 5.219 1.00 98.50 286 ILE A N 1
ATOM 2048 C CA . ILE A 1 286 ? 7.256 3.059 4.718 1.00 98.50 286 ILE A CA 1
ATOM 2049 C C . ILE A 1 286 ? 7.823 4.056 5.721 1.00 98.50 286 ILE A C 1
ATOM 2051 O O . ILE A 1 286 ? 7.406 4.051 6.880 1.00 98.50 286 ILE A O 1
ATOM 2055 N N . THR A 1 287 ? 8.808 4.856 5.314 1.00 98.06 287 THR A N 1
ATOM 2056 C CA . THR A 1 287 ? 9.435 5.828 6.220 1.00 98.06 287 THR A CA 1
ATOM 2057 C C . THR A 1 287 ? 8.494 6.988 6.534 1.00 98.06 287 THR A C 1
ATOM 2059 O O . THR A 1 287 ? 7.554 7.249 5.779 1.00 98.06 287 THR A O 1
ATOM 2062 N N . SER A 1 288 ? 8.770 7.738 7.605 1.00 97.31 288 SER A N 1
ATOM 2063 C CA . SER A 1 288 ? 8.052 8.993 7.900 1.00 97.31 288 SER A CA 1
ATOM 2064 C C . SER A 1 288 ? 8.098 10.014 6.753 1.00 97.31 288 SER A C 1
ATOM 2066 O O . SER A 1 288 ? 7.181 10.816 6.612 1.00 97.31 288 SER A O 1
ATOM 2068 N N . ASP A 1 289 ? 9.123 9.944 5.898 1.00 96.81 289 ASP A N 1
ATOM 2069 C CA . ASP A 1 289 ? 9.293 10.801 4.714 1.00 96.81 289 ASP A CA 1
ATOM 2070 C C . ASP A 1 289 ? 8.527 10.278 3.478 1.00 96.81 289 ASP A C 1
ATOM 2072 O O . ASP A 1 289 ? 8.636 10.822 2.372 1.00 96.81 289 ASP A O 1
ATOM 2076 N N . GLY A 1 290 ? 7.775 9.184 3.634 1.00 97.44 290 GLY A N 1
ATOM 2077 C CA . GLY A 1 290 ? 6.988 8.550 2.580 1.00 97.44 290 GLY A CA 1
ATOM 2078 C C . GLY A 1 290 ? 7.836 7.861 1.510 1.00 97.44 290 GLY A C 1
ATOM 2079 O O . GLY A 1 290 ? 7.498 7.950 0.329 1.00 97.44 290 GLY A O 1
ATOM 2080 N N . ASN A 1 291 ? 8.959 7.238 1.883 1.00 98.50 291 ASN A N 1
ATOM 2081 C CA . ASN A 1 291 ? 9.719 6.348 0.999 1.00 98.50 291 ASN A CA 1
ATOM 2082 C C . ASN A 1 291 ? 9.383 4.885 1.322 1.00 98.50 291 ASN A C 1
ATOM 2084 O O . ASN A 1 291 ? 9.401 4.488 2.487 1.00 98.50 291 ASN A O 1
ATOM 2088 N N . VAL A 1 292 ? 9.116 4.077 0.295 1.00 98.75 292 VAL A N 1
ATOM 2089 C CA . VAL A 1 292 ? 8.790 2.653 0.431 1.00 98.75 292 VAL A CA 1
ATOM 2090 C C . VAL A 1 292 ? 10.036 1.803 0.182 1.00 98.75 292 VAL A C 1
ATOM 2092 O O . VAL A 1 292 ? 10.663 1.889 -0.872 1.00 98.75 292 VAL A O 1
ATOM 2095 N N . GLY A 1 293 ? 10.392 0.957 1.142 1.00 98.38 293 GLY A N 1
ATOM 2096 C CA . GLY A 1 293 ? 11.432 -0.058 1.017 1.00 98.38 293 GLY A CA 1
ATOM 2097 C C . GLY A 1 293 ? 10.821 -1.454 1.004 1.00 98.38 293 GLY A C 1
ATOM 2098 O O . GLY A 1 293 ? 10.045 -1.784 1.895 1.00 98.38 293 GLY A O 1
ATOM 2099 N N . VAL A 1 294 ? 11.185 -2.286 0.030 1.00 98.25 294 VAL A N 1
ATOM 2100 C CA . VAL A 1 294 ? 10.902 -3.730 -0.004 1.00 98.25 294 VAL A CA 1
ATOM 2101 C C . VAL A 1 294 ? 12.244 -4.449 0.091 1.00 98.25 294 VAL A C 1
ATOM 2103 O O . VAL A 1 294 ? 13.155 -4.151 -0.675 1.00 98.25 294 VAL A O 1
ATOM 2106 N N . GLY A 1 295 ? 12.415 -5.332 1.075 1.00 96.31 295 GLY A N 1
ATOM 2107 C CA . GLY A 1 295 ? 13.720 -5.931 1.394 1.00 96.31 295 GLY A CA 1
ATOM 2108 C C . GLY A 1 295 ? 14.722 -4.972 2.062 1.00 96.31 295 GLY A C 1
ATOM 2109 O O . GLY A 1 295 ? 15.825 -5.387 2.402 1.00 96.31 295 GLY A O 1
ATOM 2110 N N . THR A 1 296 ? 14.349 -3.708 2.294 1.00 96.81 296 THR A N 1
ATOM 2111 C CA . THR A 1 296 ? 15.158 -2.703 3.002 1.00 96.81 296 THR A CA 1
ATOM 2112 C C . THR A 1 296 ? 14.292 -1.835 3.916 1.00 96.81 296 THR A C 1
ATOM 2114 O O . THR A 1 296 ? 13.122 -1.587 3.624 1.00 96.81 296 THR A O 1
ATOM 2117 N N . VAL A 1 297 ? 14.874 -1.360 5.021 1.00 97.06 297 VAL A N 1
ATOM 2118 C CA . VAL A 1 297 ? 14.249 -0.399 5.950 1.00 97.06 297 VAL A CA 1
ATOM 2119 C C . VAL A 1 297 ? 14.784 1.028 5.798 1.00 97.06 297 VAL A C 1
ATOM 2121 O O . VAL A 1 297 ? 14.230 1.938 6.402 1.00 97.06 297 VAL A O 1
ATOM 2124 N N . THR A 1 298 ? 15.812 1.238 4.970 1.00 96.75 298 THR A N 1
ATOM 2125 C CA . THR A 1 298 ? 16.420 2.552 4.688 1.00 96.75 298 THR A CA 1
ATOM 2126 C C . THR A 1 298 ? 16.376 2.872 3.183 1.00 96.75 298 THR A C 1
ATOM 2128 O O . THR A 1 298 ? 17.422 2.918 2.530 1.00 96.75 298 THR A O 1
ATOM 2131 N N . PRO A 1 299 ? 15.180 3.035 2.582 1.00 98.12 299 PRO A N 1
ATOM 2132 C CA . PRO A 1 299 ? 15.038 3.374 1.167 1.00 98.12 299 PRO A CA 1
ATOM 2133 C C . PRO A 1 299 ? 15.541 4.799 0.869 1.00 98.12 299 PRO A C 1
ATOM 2135 O O . PRO A 1 299 ? 14.975 5.791 1.331 1.00 98.12 299 PRO A O 1
ATOM 2138 N N . THR A 1 300 ? 16.579 4.903 0.037 1.00 97.12 300 THR A N 1
ATOM 2139 C CA . THR A 1 300 ? 17.182 6.170 -0.431 1.00 97.12 300 THR A CA 1
ATOM 2140 C C . THR A 1 300 ? 16.323 6.935 -1.441 1.00 97.12 300 THR A C 1
ATOM 2142 O O . THR A 1 300 ? 16.598 8.093 -1.743 1.00 97.12 300 THR A O 1
ATOM 2145 N N . ASN A 1 301 ? 15.292 6.292 -1.989 1.00 98.19 301 ASN A N 1
ATOM 2146 C CA . ASN A 1 301 ? 14.417 6.812 -3.036 1.00 98.19 301 ASN A CA 1
ATOM 2147 C C . ASN A 1 301 ? 12.957 6.457 -2.711 1.00 98.19 301 ASN A C 1
ATOM 2149 O O . ASN A 1 301 ? 12.693 5.634 -1.836 1.00 98.19 301 ASN A O 1
ATOM 2153 N N . LYS A 1 302 ? 11.998 7.053 -3.434 1.00 97.94 302 LYS A N 1
ATOM 2154 C CA . LYS A 1 302 ? 10.555 6.891 -3.165 1.00 97.94 302 LYS A CA 1
ATOM 2155 C C . LYS A 1 302 ? 10.069 5.438 -3.170 1.00 97.94 302 LYS A C 1
ATOM 2157 O O . LYS A 1 302 ? 9.197 5.101 -2.375 1.00 97.94 302 LYS A O 1
ATOM 2162 N N . LEU A 1 303 ? 10.664 4.592 -4.008 1.00 98.31 303 LEU A N 1
ATOM 2163 C CA . LEU A 1 303 ? 10.552 3.139 -3.937 1.00 98.31 303 LEU A CA 1
ATOM 2164 C C . LEU A 1 303 ? 11.951 2.536 -4.102 1.00 98.31 303 LEU A C 1
ATOM 2166 O O . LEU A 1 303 ? 12.638 2.840 -5.076 1.00 98.31 303 LEU A O 1
ATOM 2170 N N . VAL A 1 304 ? 12.358 1.675 -3.171 1.00 98.25 304 VAL A N 1
ATOM 2171 C CA . VAL A 1 304 ? 13.568 0.850 -3.278 1.00 98.25 304 VAL A CA 1
ATOM 2172 C C . VAL A 1 304 ? 13.185 -0.604 -3.048 1.00 98.25 304 VAL A C 1
ATOM 2174 O O . VAL A 1 304 ? 12.689 -0.956 -1.981 1.00 98.25 304 VAL A O 1
ATOM 2177 N N . ILE A 1 305 ? 13.445 -1.452 -4.040 1.00 97.44 305 ILE A N 1
ATOM 2178 C CA . ILE A 1 305 ? 13.324 -2.906 -3.919 1.00 97.44 305 ILE A CA 1
ATOM 2179 C C . ILE A 1 305 ? 14.747 -3.455 -3.851 1.00 97.44 305 ILE A C 1
ATOM 2181 O O . ILE A 1 305 ? 15.495 -3.371 -4.822 1.00 97.44 305 ILE A O 1
ATOM 2185 N N . ALA A 1 306 ? 15.141 -3.947 -2.680 1.00 95.56 306 ALA A N 1
ATOM 2186 C CA . ALA A 1 306 ? 16.467 -4.487 -2.424 1.00 95.56 306 ALA A CA 1
ATOM 2187 C C . ALA A 1 306 ? 16.451 -6.013 -2.578 1.00 95.56 306 ALA A C 1
ATOM 2189 O O . ALA A 1 306 ? 15.711 -6.712 -1.885 1.00 95.56 306 ALA A O 1
ATOM 2190 N N . GLY A 1 307 ? 17.290 -6.514 -3.482 1.00 92.44 307 GLY A N 1
ATOM 2191 C CA . GLY A 1 307 ? 17.522 -7.936 -3.725 1.00 92.44 307 GLY A CA 1
ATOM 2192 C C . GLY A 1 307 ? 19.011 -8.269 -3.653 1.00 92.44 307 GLY A C 1
ATOM 2193 O O . GLY A 1 307 ? 19.854 -7.383 -3.505 1.00 92.44 307 GLY A O 1
ATOM 2194 N N . SER A 1 308 ? 19.344 -9.553 -3.752 1.00 91.12 308 SER A N 1
ATOM 2195 C CA . SER A 1 308 ? 20.734 -9.998 -3.861 1.00 91.12 308 SER A CA 1
ATOM 2196 C C . SER A 1 308 ? 21.219 -9.895 -5.304 1.00 91.12 308 SER A C 1
ATOM 2198 O O . SER A 1 308 ? 20.517 -10.313 -6.220 1.00 91.12 308 SER A O 1
ATOM 2200 N N . ASN A 1 309 ? 22.447 -9.412 -5.504 1.00 92.19 309 ASN A N 1
ATOM 2201 C CA . ASN A 1 309 ? 23.098 -9.474 -6.810 1.00 92.19 309 ASN A CA 1
ATOM 2202 C C . ASN A 1 309 ? 23.277 -10.940 -7.233 1.00 92.19 309 ASN A C 1
ATOM 2204 O O . ASN A 1 309 ? 23.925 -11.719 -6.532 1.00 92.19 309 ASN A O 1
ATOM 2208 N N . ALA A 1 310 ? 22.715 -11.310 -8.379 1.00 88.94 310 ALA A N 1
ATOM 2209 C CA . ALA A 1 310 ? 22.651 -12.681 -8.854 1.00 88.94 310 ALA A CA 1
ATOM 2210 C C . ALA A 1 310 ? 22.579 -12.738 -10.384 1.00 88.94 310 ALA A C 1
ATOM 2212 O O . ALA A 1 310 ? 22.033 -11.858 -11.045 1.00 88.94 310 ALA A O 1
ATOM 2213 N N . GLN A 1 311 ? 23.117 -13.807 -10.963 1.00 86.44 311 GLN A N 1
ATOM 2214 C CA . GLN A 1 311 ? 22.938 -14.067 -12.390 1.00 86.44 311 GLN A CA 1
ATOM 2215 C C . GLN A 1 311 ? 21.445 -14.326 -12.697 1.00 86.44 311 GLN A C 1
ATOM 2217 O O . GLN A 1 311 ? 20.767 -14.949 -11.863 1.00 86.44 311 GLN A O 1
ATOM 2222 N N . PRO A 1 312 ? 20.930 -13.891 -13.868 1.00 85.25 312 PRO A N 1
ATOM 2223 C CA . PRO A 1 312 ? 19.607 -14.284 -14.343 1.00 85.25 312 PRO A CA 1
ATOM 2224 C C . PRO A 1 312 ? 19.442 -15.804 -14.256 1.00 85.25 312 PRO A C 1
ATOM 2226 O O . PRO A 1 312 ? 20.339 -16.554 -14.645 1.00 85.25 312 PRO A O 1
ATOM 2229 N N . SER A 1 313 ? 18.312 -16.267 -13.722 1.00 78.56 313 SER A N 1
ATOM 2230 C CA . SER A 1 313 ? 18.056 -17.707 -13.612 1.00 78.56 313 SER A CA 1
ATOM 2231 C C . SER A 1 313 ? 17.914 -18.350 -14.991 1.00 78.56 313 SER A C 1
ATOM 2233 O O . SER A 1 313 ? 17.479 -17.707 -15.951 1.00 78.56 313 SER A O 1
ATOM 2235 N N . ALA A 1 314 ? 18.210 -19.647 -15.062 1.00 77.69 314 ALA A N 1
ATOM 2236 C CA . ALA A 1 314 ? 17.957 -20.448 -16.247 1.00 77.69 314 ALA A CA 1
ATOM 2237 C C . ALA A 1 314 ? 16.474 -20.383 -16.657 1.00 77.69 314 ALA A C 1
ATOM 2239 O O . ALA A 1 314 ? 15.565 -20.449 -15.823 1.00 77.69 314 ALA A O 1
ATOM 2240 N N . LEU A 1 315 ? 16.244 -20.263 -17.964 1.00 84.81 315 LEU A N 1
ATOM 2241 C CA . LEU A 1 315 ? 14.915 -20.282 -18.575 1.00 84.81 315 LEU A CA 1
ATOM 2242 C C . LEU A 1 315 ? 14.161 -21.570 -18.208 1.00 84.81 315 LEU A C 1
ATOM 2244 O O . LEU A 1 315 ? 14.769 -22.625 -18.038 1.00 84.81 315 LEU A O 1
ATOM 2248 N N . GLY A 1 316 ? 12.836 -21.492 -18.111 1.00 84.56 316 GLY A N 1
ATOM 2249 C CA . GLY A 1 316 ? 11.990 -22.612 -17.697 1.00 84.56 316 GLY A CA 1
ATOM 2250 C C . GLY A 1 316 ? 11.816 -22.752 -16.185 1.00 84.56 316 GLY A C 1
ATOM 2251 O O . GLY A 1 316 ? 11.310 -23.774 -15.733 1.00 84.56 316 GLY A O 1
ATOM 2252 N N . THR A 1 317 ? 12.213 -21.741 -15.404 1.00 83.00 317 THR A N 1
ATOM 2253 C CA . THR A 1 317 ? 12.016 -21.703 -13.948 1.00 83.00 317 THR A CA 1
ATOM 2254 C C . THR A 1 317 ? 11.022 -20.610 -13.548 1.00 83.00 317 THR A C 1
ATOM 2256 O O . THR A 1 317 ? 11.157 -19.450 -13.936 1.00 83.00 317 THR A O 1
ATOM 2259 N N . ALA A 1 318 ? 10.009 -20.973 -12.753 1.00 81.06 318 ALA A N 1
ATOM 2260 C CA . ALA A 1 318 ? 9.028 -20.018 -12.234 1.00 81.06 318 ALA A CA 1
ATOM 2261 C C . ALA A 1 318 ? 9.617 -19.140 -11.116 1.00 81.06 318 ALA A C 1
ATOM 2263 O O . ALA A 1 318 ? 9.276 -17.968 -11.008 1.00 81.06 318 ALA A O 1
ATOM 2264 N N . THR A 1 319 ? 10.538 -19.669 -10.311 1.00 85.19 319 THR A N 1
ATOM 2265 C CA . THR A 1 319 ? 11.321 -18.919 -9.316 1.00 85.19 319 THR A CA 1
ATOM 2266 C C . THR A 1 319 ? 12.681 -18.545 -9.896 1.00 85.19 319 THR A C 1
ATOM 2268 O O . THR A 1 319 ? 13.399 -19.426 -10.365 1.00 85.19 319 THR A O 1
ATOM 2271 N N . THR A 1 320 ? 13.059 -17.268 -9.842 1.00 85.25 320 THR A N 1
ATOM 2272 C CA . THR A 1 320 ? 14.355 -16.777 -10.343 1.00 85.25 320 THR A CA 1
ATOM 2273 C C . THR A 1 320 ? 14.994 -15.808 -9.355 1.00 85.25 320 THR A C 1
ATOM 2275 O O . THR A 1 320 ? 14.342 -15.341 -8.425 1.00 85.25 320 THR A O 1
ATOM 2278 N N . ASN A 1 321 ? 16.267 -15.473 -9.577 1.00 86.31 321 ASN A N 1
ATOM 2279 C CA . ASN A 1 321 ? 17.018 -14.537 -8.736 1.00 86.31 321 ASN A CA 1
ATOM 2280 C C . ASN A 1 321 ? 16.776 -13.053 -9.096 1.00 86.31 321 ASN A C 1
ATOM 2282 O O . ASN A 1 321 ? 17.659 -12.219 -8.902 1.00 86.31 321 ASN A O 1
ATOM 2286 N N . ALA A 1 322 ? 15.628 -12.724 -9.692 1.00 92.31 322 ALA A N 1
ATOM 2287 C CA . ALA A 1 322 ? 15.269 -11.347 -10.005 1.00 92.31 322 ALA A CA 1
ATOM 2288 C C . ALA A 1 322 ? 14.937 -10.562 -8.726 1.00 92.31 322 ALA A C 1
ATOM 2290 O O . ALA A 1 322 ? 14.296 -11.083 -7.814 1.00 92.31 322 ALA A O 1
ATOM 2291 N N . THR A 1 323 ? 15.328 -9.289 -8.680 1.00 94.81 323 THR A N 1
ATOM 2292 C CA . THR A 1 323 ? 14.975 -8.368 -7.586 1.00 94.81 323 THR A CA 1
ATOM 2293 C C . THR A 1 323 ? 13.508 -7.946 -7.675 1.00 94.81 323 THR A C 1
ATOM 2295 O O . THR A 1 323 ? 12.835 -7.800 -6.656 1.00 94.81 323 THR A O 1
ATOM 2298 N N . LEU A 1 324 ? 13.001 -7.771 -8.898 1.00 94.94 324 LEU A N 1
ATOM 2299 C CA . LEU A 1 324 ? 11.596 -7.512 -9.199 1.00 94.94 324 LEU A CA 1
ATOM 2300 C C . LEU A 1 324 ? 11.181 -8.344 -10.415 1.00 94.94 324 LEU A C 1
ATOM 2302 O O . LEU A 1 324 ? 11.913 -8.432 -11.400 1.00 94.94 324 LEU A O 1
ATOM 2306 N N . ARG A 1 325 ? 9.967 -8.890 -10.365 1.00 93.75 325 ARG A N 1
ATOM 2307 C CA . ARG A 1 325 ? 9.301 -9.543 -11.490 1.00 93.75 325 ARG A CA 1
ATOM 2308 C C . ARG A 1 325 ? 7.967 -8.874 -11.795 1.00 93.75 325 ARG A C 1
ATOM 2310 O O . ARG A 1 325 ? 7.222 -8.534 -10.880 1.00 93.75 325 ARG A O 1
ATOM 2317 N N . VAL A 1 326 ? 7.644 -8.786 -13.082 1.00 95.00 326 VAL A N 1
ATOM 2318 C CA . VAL A 1 326 ? 6.276 -8.606 -13.578 1.00 95.00 326 VAL A CA 1
ATOM 2319 C C . VAL A 1 326 ? 5.812 -9.922 -14.201 1.00 95.00 326 VAL A C 1
ATOM 2321 O O . VAL A 1 326 ? 6.390 -10.387 -15.183 1.00 95.00 326 VAL A O 1
ATOM 2324 N N . ASP A 1 327 ? 4.787 -10.535 -13.616 1.00 93.75 327 ASP A N 1
ATOM 2325 C CA . ASP A 1 327 ? 4.207 -11.795 -14.082 1.00 93.75 327 ASP A CA 1
ATOM 2326 C C . ASP A 1 327 ? 3.050 -11.567 -15.060 1.00 93.75 327 ASP A C 1
ATOM 2328 O O . ASP A 1 327 ? 2.127 -10.806 -14.778 1.00 93.75 327 ASP A O 1
ATOM 2332 N N . GLY A 1 328 ? 3.063 -12.280 -16.188 1.00 92.50 328 GLY A N 1
ATOM 2333 C CA . GLY A 1 328 ? 1.875 -12.462 -17.018 1.00 92.50 328 GLY A CA 1
ATOM 2334 C C . GLY A 1 328 ? 1.047 -13.667 -16.561 1.00 92.50 328 GLY A C 1
ATOM 2335 O O . GLY A 1 328 ? 1.579 -14.617 -15.981 1.00 92.50 328 GLY A O 1
ATOM 2336 N N . ASN A 1 329 ? -0.247 -13.668 -16.901 1.00 91.25 329 ASN A N 1
ATOM 2337 C CA . ASN A 1 329 ? -1.195 -14.758 -16.611 1.00 91.25 329 ASN A CA 1
ATOM 2338 C C . ASN A 1 329 ? -0.847 -16.096 -17.303 1.00 91.25 329 ASN A C 1
ATOM 2340 O O . ASN A 1 329 ? -1.455 -17.118 -17.003 1.00 91.25 329 ASN A O 1
ATOM 2344 N N . SER A 1 330 ? 0.092 -16.085 -18.252 1.00 91.00 330 SER A N 1
ATOM 2345 C CA . SER A 1 330 ? 0.618 -17.258 -18.953 1.00 91.00 330 SER A CA 1
ATOM 2346 C C . SER A 1 330 ? 2.034 -17.600 -18.460 1.00 91.00 330 SER A C 1
ATOM 2348 O O . SER A 1 330 ? 2.468 -17.175 -17.390 1.00 91.00 330 SER A O 1
ATOM 2350 N N . ASN A 1 331 ? 2.808 -18.331 -19.263 1.00 91.69 331 ASN A N 1
ATOM 2351 C CA . ASN A 1 331 ? 4.190 -18.698 -18.953 1.00 91.69 331 ASN A CA 1
ATOM 2352 C C . ASN A 1 331 ? 5.197 -17.544 -19.133 1.00 91.69 331 ASN A C 1
ATOM 2354 O O . ASN A 1 331 ? 6.396 -17.795 -19.118 1.00 91.69 331 ASN A O 1
ATOM 2358 N N . HIS A 1 332 ? 4.752 -16.299 -19.321 1.00 92.81 332 HIS A N 1
ATOM 2359 C CA . HIS A 1 332 ? 5.624 -15.146 -19.571 1.00 92.81 332 HIS A CA 1
ATOM 2360 C C . HIS A 1 332 ? 5.866 -14.333 -18.292 1.00 92.81 332 HIS A C 1
ATOM 2362 O O . HIS A 1 332 ? 4.943 -14.125 -17.502 1.00 92.81 332 HIS A O 1
ATOM 2368 N N . ALA A 1 333 ? 7.090 -13.841 -18.114 1.00 93.88 333 ALA A N 1
ATOM 2369 C CA . ALA A 1 333 ? 7.438 -12.850 -17.099 1.00 93.88 333 ALA A CA 1
ATOM 2370 C C . ALA A 1 333 ? 8.517 -11.882 -17.613 1.00 93.88 333 ALA A C 1
ATOM 2372 O O . ALA A 1 333 ? 9.231 -12.181 -18.575 1.00 93.88 333 ALA A O 1
ATOM 2373 N N . LEU A 1 334 ? 8.636 -10.726 -16.963 1.00 94.25 334 LEU A N 1
ATOM 2374 C CA . LEU A 1 334 ? 9.721 -9.767 -17.157 1.00 94.25 334 LEU A CA 1
ATOM 2375 C C . LEU A 1 334 ? 10.482 -9.606 -15.839 1.00 94.25 334 LEU A C 1
ATOM 2377 O O . LEU A 1 334 ? 9.901 -9.192 -14.834 1.00 94.25 334 LEU A O 1
ATOM 2381 N N . ASP A 1 335 ? 11.769 -9.930 -15.862 1.00 94.12 335 ASP A N 1
ATOM 2382 C CA . ASP A 1 335 ? 12.654 -9.898 -14.701 1.00 94.12 335 ASP A CA 1
ATOM 2383 C C . ASP A 1 335 ? 13.557 -8.663 -14.740 1.00 94.12 335 ASP A C 1
ATOM 2385 O O . ASP A 1 335 ? 14.191 -8.378 -15.758 1.00 94.12 335 ASP A O 1
ATOM 2389 N N . PHE A 1 336 ? 13.669 -7.991 -13.596 1.00 95.62 336 PHE A N 1
ATOM 2390 C CA . PHE A 1 336 ? 14.629 -6.927 -13.324 1.00 95.62 336 PHE A CA 1
ATOM 2391 C C . PHE A 1 336 ? 15.552 -7.377 -12.188 1.00 95.62 336 PHE A C 1
ATOM 2393 O O . PHE A 1 336 ? 15.083 -7.794 -11.124 1.00 95.62 336 PHE A O 1
ATOM 2400 N N . GLY A 1 337 ? 16.866 -7.276 -12.376 1.00 94.50 337 GLY A N 1
ATOM 2401 C CA . GLY A 1 337 ? 17.830 -7.690 -11.356 1.00 94.50 337 GLY A CA 1
ATOM 2402 C C . GLY A 1 337 ? 19.225 -7.113 -11.561 1.00 94.50 337 GLY A C 1
ATOM 2403 O O . GLY A 1 337 ? 19.498 -6.430 -12.548 1.00 94.50 337 GLY A O 1
ATOM 2404 N N . THR A 1 338 ? 20.109 -7.386 -10.606 1.00 94.00 338 THR A N 1
ATOM 2405 C CA . THR A 1 338 ? 21.501 -6.919 -10.576 1.00 94.00 338 THR A CA 1
ATOM 2406 C C . THR A 1 338 ? 22.463 -8.089 -10.719 1.00 94.00 338 THR A C 1
ATOM 2408 O O . THR A 1 338 ? 22.261 -9.139 -10.117 1.00 94.00 338 THR A O 1
ATOM 2411 N N . TYR A 1 339 ? 23.528 -7.925 -11.502 1.00 93.31 339 TYR A N 1
ATOM 2412 C CA . TYR A 1 339 ? 24.508 -8.986 -11.730 1.00 93.31 339 TYR A CA 1
ATOM 2413 C C . TYR A 1 339 ? 25.434 -9.194 -10.523 1.00 93.31 339 TYR A C 1
ATOM 2415 O O . TYR A 1 339 ? 25.861 -8.245 -9.868 1.00 93.31 339 TYR A O 1
ATOM 2423 N N . ALA A 1 340 ? 25.805 -10.451 -10.264 1.00 91.56 340 ALA A N 1
ATOM 2424 C CA . ALA A 1 340 ? 26.776 -10.810 -9.223 1.00 91.56 340 ALA A CA 1
ATOM 2425 C C . ALA A 1 340 ? 28.232 -10.451 -9.576 1.00 91.56 340 ALA A C 1
ATOM 2427 O O . ALA A 1 340 ? 29.073 -10.348 -8.685 1.00 91.56 340 ALA A O 1
ATOM 2428 N N . ASN A 1 341 ? 28.550 -10.288 -10.864 1.00 89.06 341 ASN A N 1
ATOM 2429 C CA . ASN A 1 341 ? 29.922 -10.180 -11.354 1.00 89.06 341 ASN A CA 1
ATOM 2430 C C . ASN A 1 341 ? 30.153 -8.863 -12.107 1.00 89.06 341 ASN A C 1
ATOM 2432 O O . ASN A 1 341 ? 29.441 -8.547 -13.059 1.00 89.06 341 ASN A O 1
ATOM 2436 N N . SER A 1 342 ? 31.210 -8.146 -11.719 1.00 87.44 342 SER A N 1
ATOM 2437 C CA . SER A 1 342 ? 31.787 -7.037 -12.491 1.00 87.44 342 SER A CA 1
ATOM 2438 C C . SER A 1 342 ? 32.206 -7.514 -13.897 1.00 87.44 342 SER A C 1
ATOM 2440 O O . SER A 1 342 ? 32.651 -8.660 -14.017 1.00 87.44 342 SER A O 1
ATOM 2442 N N . PRO A 1 343 ? 32.090 -6.690 -14.960 1.00 90.75 343 PRO A N 1
ATOM 2443 C CA . PRO A 1 343 ? 31.703 -5.271 -14.974 1.00 90.75 343 PRO A CA 1
ATOM 2444 C C . PRO A 1 343 ? 30.193 -5.019 -15.132 1.00 90.75 343 PRO A C 1
ATOM 2446 O O . PRO A 1 343 ? 29.784 -3.889 -15.390 1.00 90.75 343 PRO A O 1
ATOM 2449 N N . TYR A 1 344 ? 29.349 -6.047 -15.024 1.00 90.00 344 TYR A N 1
ATOM 2450 C CA . TYR A 1 344 ? 27.921 -5.922 -15.308 1.00 90.00 344 TYR A CA 1
ATOM 2451 C C . TYR A 1 344 ? 27.153 -5.296 -14.133 1.00 90.00 344 TYR A C 1
ATOM 2453 O O . TYR A 1 344 ? 27.360 -5.658 -12.978 1.00 90.00 344 TYR A O 1
ATOM 2461 N N . GLY A 1 345 ? 26.240 -4.367 -14.437 1.00 91.31 345 GLY A N 1
ATOM 2462 C CA . GLY A 1 345 ? 25.405 -3.690 -13.439 1.00 91.31 345 GLY A CA 1
ATOM 2463 C C . GLY A 1 345 ? 24.060 -4.384 -13.217 1.00 91.31 345 GLY A C 1
ATOM 2464 O O . GLY A 1 345 ? 23.866 -5.107 -12.244 1.00 91.31 345 GLY A O 1
ATOM 2465 N N . SER A 1 346 ? 23.105 -4.141 -14.116 1.00 94.38 346 SER A N 1
ATOM 2466 C CA . SER A 1 346 ? 21.725 -4.651 -14.036 1.00 94.38 346 SER A CA 1
ATOM 2467 C C . SER A 1 346 ? 21.284 -5.316 -15.339 1.00 94.38 346 SER A C 1
ATOM 2469 O O . SER A 1 346 ? 21.900 -5.101 -16.383 1.00 94.38 346 SER A O 1
ATOM 2471 N N . TYR A 1 347 ? 20.207 -6.099 -15.279 1.00 93.44 347 TYR A N 1
ATOM 2472 C CA . TYR A 1 347 ? 19.559 -6.718 -16.432 1.00 93.44 347 TYR A CA 1
ATOM 2473 C C . TYR A 1 347 ? 18.047 -6.479 -16.450 1.00 93.44 347 TYR A C 1
ATOM 2475 O O . TYR A 1 347 ? 17.407 -6.290 -15.413 1.00 93.44 347 TYR A O 1
ATOM 2483 N N . ILE A 1 348 ? 17.497 -6.553 -17.662 1.00 94.75 348 ILE A N 1
ATOM 2484 C CA . ILE A 1 348 ? 16.072 -6.687 -17.958 1.00 94.75 348 ILE A CA 1
ATOM 2485 C C . ILE A 1 348 ? 15.955 -7.929 -18.847 1.00 94.75 348 ILE A C 1
ATOM 2487 O O . ILE A 1 348 ? 16.597 -7.972 -19.896 1.00 94.75 348 ILE A O 1
ATOM 2491 N N . SER A 1 349 ? 15.190 -8.944 -18.439 1.00 92.50 349 SER A N 1
ATOM 2492 C CA . SER A 1 349 ? 15.104 -10.220 -19.169 1.00 92.50 349 SER A CA 1
ATOM 2493 C C . SER A 1 349 ? 13.666 -10.699 -19.335 1.00 92.50 349 SER A C 1
ATOM 2495 O O . SER A 1 349 ? 12.910 -10.749 -18.366 1.00 92.50 349 SER A O 1
ATOM 2497 N N . SER A 1 350 ? 13.286 -11.076 -20.559 1.00 93.31 350 SER A N 1
ATOM 2498 C CA . SER A 1 350 ? 11.990 -11.707 -20.824 1.00 93.31 350 SER A CA 1
ATOM 2499 C C . SER A 1 350 ? 12.100 -13.219 -20.626 1.00 93.31 350 SER A C 1
ATOM 2501 O O . SER A 1 350 ? 12.844 -13.907 -21.326 1.00 93.31 350 SER A O 1
ATOM 2503 N N . GLN A 1 351 ? 11.359 -13.735 -19.648 1.00 91.62 351 GLN A N 1
ATOM 2504 C CA . GLN A 1 351 ? 11.458 -15.113 -19.186 1.00 91.62 351 GLN A CA 1
ATOM 2505 C C . GLN A 1 351 ? 10.264 -15.943 -19.649 1.00 91.62 351 GLN A C 1
ATOM 2507 O O . GLN A 1 351 ? 9.109 -15.555 -19.459 1.00 91.62 351 GLN A O 1
ATOM 2512 N N . ASN A 1 352 ? 10.544 -17.153 -20.135 1.00 92.69 352 ASN A N 1
ATOM 2513 C CA . ASN A 1 352 ? 9.568 -18.232 -20.105 1.00 92.69 352 ASN A CA 1
ATOM 2514 C C . ASN A 1 352 ? 9.707 -18.992 -18.774 1.00 92.69 352 ASN A C 1
ATOM 2516 O O . ASN A 1 352 ? 10.771 -19.526 -18.461 1.00 92.69 352 ASN A O 1
ATOM 2520 N N . LYS A 1 353 ? 8.627 -19.039 -17.991 1.00 91.19 353 LYS A N 1
ATOM 2521 C CA . LYS A 1 353 ? 8.558 -19.644 -16.650 1.00 91.19 353 LYS A CA 1
ATOM 2522 C C . LYS A 1 353 ? 8.571 -21.175 -16.645 1.00 91.19 353 LYS A C 1
ATOM 2524 O O . LYS A 1 353 ? 8.729 -21.762 -15.582 1.00 91.19 353 LYS A O 1
ATOM 2529 N N . THR A 1 354 ? 8.359 -21.813 -17.799 1.00 90.19 354 THR A N 1
ATOM 2530 C CA . THR A 1 354 ? 8.089 -23.268 -17.894 1.00 90.19 354 THR A CA 1
ATOM 2531 C C . THR A 1 354 ? 8.852 -23.993 -19.003 1.00 90.19 354 THR A C 1
ATOM 2533 O O . THR A 1 354 ? 9.013 -25.206 -18.931 1.00 90.19 354 THR A O 1
ATOM 2536 N N . ALA A 1 355 ? 9.347 -23.274 -20.014 1.00 89.62 355 ALA A N 1
ATOM 2537 C CA . ALA A 1 355 ? 10.187 -23.822 -21.072 1.00 89.62 355 ALA A CA 1
ATOM 2538 C C . ALA A 1 355 ? 11.550 -23.124 -21.100 1.00 89.62 355 ALA A C 1
ATOM 2540 O O . ALA A 1 355 ? 11.649 -21.922 -20.871 1.00 89.62 355 ALA A O 1
ATOM 2541 N N . THR A 1 356 ? 12.594 -23.857 -21.477 1.00 90.19 356 THR A N 1
ATOM 2542 C CA . THR A 1 356 ? 13.970 -23.352 -21.641 1.00 90.19 356 THR A CA 1
ATOM 2543 C C . THR A 1 356 ? 14.156 -22.445 -22.871 1.00 90.19 356 THR A C 1
ATOM 2545 O O . THR A 1 356 ? 15.276 -22.091 -23.229 1.00 90.19 356 THR A O 1
ATOM 2548 N N . THR A 1 357 ? 13.065 -22.062 -23.540 1.00 87.00 357 THR A N 1
ATOM 2549 C CA . THR A 1 357 ? 13.055 -21.192 -24.722 1.00 87.00 357 THR A CA 1
ATOM 2550 C C . THR A 1 357 ? 13.043 -19.723 -24.307 1.00 87.00 357 THR A C 1
ATOM 2552 O O . THR A 1 357 ? 12.153 -19.293 -23.574 1.00 87.00 357 THR A O 1
ATOM 2555 N N . GLY A 1 358 ? 14.016 -18.947 -24.789 1.00 84.50 358 GLY A N 1
ATOM 2556 C CA . GLY A 1 358 ? 14.077 -17.507 -24.537 1.00 84.50 358 GLY A CA 1
ATOM 2557 C C . GLY A 1 358 ? 12.934 -16.773 -25.233 1.00 84.50 358 GLY A C 1
ATOM 2558 O O . GLY A 1 358 ? 12.585 -17.106 -26.366 1.00 84.50 358 GLY A O 1
ATOM 2559 N N . LEU A 1 359 ? 12.356 -15.775 -24.563 1.00 90.38 359 LEU A N 1
ATOM 2560 C CA . LEU A 1 359 ? 11.352 -14.896 -25.159 1.00 90.38 359 LEU A CA 1
ATOM 2561 C C . LEU A 1 359 ? 12.017 -13.606 -25.663 1.00 90.38 359 LEU A C 1
ATOM 2563 O O . LEU A 1 359 ? 12.969 -13.127 -25.042 1.00 90.38 359 LEU A O 1
ATOM 2567 N N . PRO A 1 360 ? 11.541 -13.017 -26.773 1.00 93.12 360 PRO A N 1
ATOM 2568 C CA . PRO A 1 360 ? 12.038 -11.728 -27.228 1.00 93.12 360 PRO A CA 1
ATOM 2569 C C . PRO A 1 360 ? 11.619 -10.620 -26.252 1.00 93.12 360 PRO A C 1
ATOM 2571 O O . PRO A 1 360 ? 10.441 -10.481 -25.921 1.00 93.12 360 PRO A O 1
ATOM 2574 N N . LEU A 1 361 ? 12.572 -9.780 -25.840 1.00 94.94 361 LEU A N 1
ATOM 2575 C CA . LEU A 1 361 ? 12.253 -8.508 -25.197 1.00 94.94 361 LEU A CA 1
ATOM 2576 C C . LEU A 1 361 ? 11.748 -7.535 -26.269 1.00 94.94 361 LEU A C 1
ATOM 2578 O O . LEU A 1 361 ? 12.513 -7.115 -27.136 1.00 94.94 361 LEU A O 1
ATOM 2582 N N . VAL A 1 362 ? 10.467 -7.176 -26.208 1.00 93.44 362 VAL A N 1
ATOM 2583 C CA . VAL A 1 362 ? 9.859 -6.219 -27.140 1.00 93.44 362 VAL A CA 1
ATOM 2584 C C . VAL A 1 362 ? 9.802 -4.845 -26.482 1.00 93.44 362 VAL A C 1
ATOM 2586 O O . VAL A 1 362 ? 9.135 -4.664 -25.465 1.00 93.44 362 VAL A O 1
ATOM 2589 N N . LEU A 1 363 ? 10.501 -3.873 -27.067 1.00 94.19 363 LEU A N 1
ATOM 2590 C CA . LEU A 1 363 ? 10.510 -2.488 -26.604 1.00 94.19 363 LEU A CA 1
ATOM 2591 C C . LEU A 1 363 ? 9.570 -1.645 -27.467 1.00 94.19 363 LEU A C 1
ATOM 2593 O O . LEU A 1 363 ? 9.647 -1.676 -28.691 1.00 94.19 363 LEU A O 1
ATOM 2597 N N . ASN A 1 364 ? 8.694 -0.893 -26.802 1.00 92.81 364 ASN A N 1
ATOM 2598 C CA . ASN A 1 364 ? 7.766 0.064 -27.403 1.00 92.81 364 ASN A CA 1
ATOM 2599 C C . ASN A 1 364 ? 6.898 -0.469 -28.585 1.00 92.81 364 ASN A C 1
ATOM 2601 O O . ASN A 1 364 ? 6.852 0.142 -29.654 1.00 92.81 364 ASN A O 1
ATOM 2605 N N . PRO A 1 365 ? 6.177 -1.602 -28.416 1.00 92.94 365 PRO A N 1
ATOM 2606 C CA . PRO A 1 365 ? 5.507 -2.322 -29.512 1.00 92.94 365 PRO A CA 1
ATOM 2607 C C . PRO A 1 365 ? 4.385 -1.562 -30.233 1.00 92.94 365 PRO A C 1
ATOM 2609 O O . PRO A 1 365 ? 4.031 -1.932 -31.348 1.00 92.94 365 PRO A O 1
ATOM 2612 N N . ALA A 1 366 ? 3.800 -0.534 -29.611 1.00 94.12 366 ALA A N 1
ATOM 2613 C CA . ALA A 1 366 ? 2.711 0.252 -30.195 1.00 94.12 366 ALA A CA 1
ATOM 2614 C C . ALA A 1 366 ? 3.197 1.393 -31.118 1.00 94.12 366 ALA A C 1
ATOM 2616 O O . ALA A 1 366 ? 2.374 2.116 -31.676 1.00 94.12 366 ALA A O 1
ATOM 2617 N N . GLY A 1 367 ? 4.516 1.549 -31.288 1.00 88.25 367 GLY A N 1
ATOM 2618 C CA . GLY A 1 367 ? 5.137 2.599 -32.096 1.00 88.25 367 GLY A CA 1
ATOM 2619 C C . GLY A 1 367 ? 5.798 3.703 -31.265 1.00 88.25 367 GLY A C 1
ATOM 2620 O O . GLY A 1 367 ? 5.543 3.859 -30.073 1.00 88.25 367 GLY A O 1
ATOM 2621 N N . GLY A 1 368 ? 6.672 4.476 -31.913 1.00 91.25 368 GLY A N 1
ATOM 2622 C CA . GLY A 1 368 ? 7.585 5.433 -31.276 1.00 91.25 368 GLY A CA 1
ATOM 2623 C C . GLY A 1 368 ? 9.009 4.879 -31.136 1.00 91.25 368 GLY A C 1
ATOM 2624 O O . GLY A 1 368 ? 9.276 3.725 -31.467 1.00 91.25 368 GLY A O 1
ATOM 2625 N N . ASN A 1 369 ? 9.924 5.702 -30.633 1.00 94.31 369 ASN A N 1
ATOM 2626 C CA . ASN A 1 369 ? 11.364 5.502 -30.797 1.00 94.31 369 ASN A CA 1
ATOM 2627 C C . ASN A 1 369 ? 12.068 4.983 -29.525 1.00 94.31 369 ASN A C 1
ATOM 2629 O O . ASN A 1 369 ? 11.718 5.381 -28.415 1.00 94.31 369 ASN A O 1
ATOM 2633 N N . VAL A 1 370 ? 13.115 4.163 -29.683 1.00 95.81 370 VAL A N 1
ATOM 2634 C CA . VAL A 1 370 ? 13.983 3.683 -28.589 1.00 95.81 370 VAL A CA 1
ATOM 2635 C C . VAL A 1 370 ? 15.343 4.384 -28.647 1.00 95.81 370 VAL A C 1
ATOM 2637 O O . VAL A 1 370 ? 16.025 4.339 -29.668 1.00 95.81 370 VAL A O 1
ATOM 2640 N N . GLY A 1 371 ? 15.748 5.018 -27.543 1.00 94.12 371 GLY A N 1
ATOM 2641 C CA . GLY A 1 371 ? 17.019 5.737 -27.430 1.00 94.12 371 GLY A CA 1
ATOM 2642 C C . GLY A 1 371 ? 18.007 5.057 -26.492 1.00 94.12 371 GLY A C 1
ATOM 2643 O O . GLY A 1 371 ? 17.637 4.623 -25.402 1.00 94.12 371 GLY A O 1
ATOM 2644 N N . VAL A 1 372 ? 19.278 5.011 -26.892 1.00 93.62 372 VAL A N 1
ATOM 2645 C CA . VAL A 1 372 ? 20.402 4.601 -26.040 1.00 93.62 372 VAL A CA 1
ATOM 2646 C C . VAL A 1 372 ? 21.400 5.756 -25.971 1.00 93.62 372 VAL A C 1
ATOM 2648 O O . VAL A 1 372 ? 21.973 6.153 -26.984 1.00 93.62 372 VAL A O 1
ATOM 2651 N N . ASN A 1 373 ? 21.592 6.307 -24.767 1.00 93.06 373 ASN A N 1
ATOM 2652 C CA . ASN A 1 373 ? 22.426 7.494 -24.512 1.00 93.06 373 ASN A CA 1
ATOM 2653 C C . ASN A 1 373 ? 21.998 8.762 -25.301 1.00 93.06 373 ASN A C 1
ATOM 2655 O O . ASN A 1 373 ? 22.794 9.674 -25.525 1.00 93.06 373 ASN A O 1
ATOM 2659 N N . THR A 1 374 ? 20.738 8.821 -25.747 1.00 93.00 374 THR A N 1
ATOM 2660 C CA . THR A 1 374 ? 20.183 9.920 -26.550 1.00 93.00 374 THR A CA 1
ATOM 2661 C C . THR A 1 374 ? 18.663 10.011 -26.418 1.00 93.00 374 THR A C 1
ATOM 2663 O O . THR A 1 374 ? 18.006 9.020 -26.089 1.00 93.00 374 THR A O 1
ATOM 2666 N N . THR A 1 375 ? 18.105 11.183 -26.722 1.00 95.06 375 THR A N 1
ATOM 2667 C CA . THR A 1 375 ? 16.674 11.349 -27.010 1.00 95.06 375 THR A CA 1
ATOM 2668 C C . THR A 1 375 ? 16.449 10.964 -28.474 1.00 95.06 375 THR A C 1
ATOM 2670 O O . THR A 1 375 ? 17.010 11.627 -29.346 1.00 95.06 375 THR A O 1
ATOM 2673 N N . PRO A 1 376 ? 15.677 9.909 -28.781 1.00 95.25 376 PRO A N 1
ATOM 2674 C CA . PRO A 1 376 ? 15.781 9.258 -30.080 1.00 95.25 376 PRO A CA 1
ATOM 2675 C C . PRO A 1 376 ? 15.002 9.965 -31.198 1.00 95.25 376 PRO A C 1
ATOM 2677 O O . PRO A 1 376 ? 13.768 10.016 -31.186 1.00 95.25 376 PRO A O 1
ATOM 2680 N N . GLY A 1 377 ? 15.721 10.447 -32.215 1.00 90.19 377 GLY A N 1
ATOM 2681 C CA . GLY A 1 377 ? 15.142 11.094 -33.399 1.00 90.19 377 GLY A CA 1
ATOM 2682 C C . GLY A 1 377 ? 14.551 10.118 -34.425 1.00 90.19 377 GLY A C 1
ATOM 2683 O O . GLY A 1 377 ? 13.730 10.513 -35.249 1.00 90.19 377 GLY A O 1
ATOM 2684 N N . THR A 1 378 ? 14.927 8.837 -34.364 1.00 88.88 378 THR A N 1
ATOM 2685 C CA . THR A 1 378 ? 14.418 7.762 -35.238 1.00 88.88 378 THR A CA 1
ATOM 2686 C C . THR A 1 378 ? 14.103 6.498 -34.431 1.00 88.88 378 THR A C 1
ATOM 2688 O O . THR A 1 378 ? 14.433 6.431 -33.250 1.00 88.88 378 THR A O 1
ATOM 2691 N N . ALA A 1 379 ? 13.461 5.499 -35.053 1.00 89.19 379 ALA A N 1
ATOM 2692 C CA . ALA A 1 379 ? 12.922 4.305 -34.385 1.00 89.19 379 ALA A CA 1
ATOM 2693 C C . ALA A 1 379 ? 13.902 3.601 -33.422 1.00 89.19 379 ALA A C 1
ATOM 2695 O O . ALA A 1 379 ? 13.486 3.139 -32.360 1.00 89.19 379 ALA A O 1
ATOM 2696 N N . MET A 1 380 ? 15.193 3.566 -33.763 1.00 92.25 380 MET A N 1
ATOM 2697 C CA . MET A 1 380 ? 16.268 3.201 -32.845 1.00 92.25 380 MET A CA 1
ATOM 2698 C C . MET A 1 380 ? 17.436 4.169 -33.034 1.00 92.25 380 MET A C 1
ATOM 2700 O O . MET A 1 380 ? 18.026 4.225 -34.110 1.00 92.25 380 MET A O 1
ATOM 2704 N N . ASP A 1 381 ? 17.773 4.909 -31.982 1.00 89.62 381 ASP A N 1
ATOM 2705 C CA . ASP A 1 381 ? 18.818 5.933 -31.992 1.00 89.62 381 ASP A CA 1
ATOM 2706 C C . ASP A 1 381 ? 19.845 5.632 -30.893 1.00 89.62 381 ASP A C 1
ATOM 2708 O O . ASP A 1 381 ? 19.489 5.384 -29.737 1.00 89.62 381 ASP A O 1
ATOM 2712 N N . VAL A 1 382 ? 21.126 5.606 -31.257 1.00 90.38 382 VAL A N 1
ATOM 2713 C CA . VAL A 1 382 ? 22.225 5.216 -30.367 1.00 90.38 382 VAL A CA 1
ATOM 2714 C C . VAL A 1 382 ? 23.343 6.238 -30.494 1.00 90.38 382 VAL A C 1
ATOM 2716 O O . VAL A 1 382 ? 24.075 6.260 -31.481 1.00 90.38 382 VAL A O 1
ATOM 2719 N N . ASN A 1 383 ? 23.522 7.052 -29.457 1.00 86.75 383 ASN A N 1
ATOM 2720 C CA . ASN A 1 383 ? 24.647 7.977 -29.364 1.00 86.75 383 ASN A CA 1
ATOM 2721 C C . ASN A 1 383 ? 25.853 7.259 -28.741 1.00 86.75 383 ASN A C 1
ATOM 2723 O O . ASN A 1 383 ? 26.133 7.364 -27.542 1.00 86.75 383 ASN A O 1
ATOM 2727 N N . GLY A 1 384 ? 26.518 6.457 -29.571 1.00 84.81 384 GLY A N 1
ATOM 2728 C CA . GLY A 1 384 ? 27.666 5.630 -29.217 1.00 84.81 384 GLY A CA 1
ATOM 2729 C C . GLY A 1 384 ? 28.013 4.646 -30.337 1.00 84.81 384 GLY A C 1
ATOM 2730 O O . GLY A 1 384 ? 27.277 4.506 -31.312 1.00 84.81 384 GLY A O 1
ATOM 2731 N N . ALA A 1 385 ? 29.139 3.945 -30.209 1.00 79.62 385 ALA A N 1
ATOM 2732 C CA . ALA A 1 385 ? 29.537 2.941 -31.192 1.00 79.62 385 ALA A CA 1
ATOM 2733 C C . ALA A 1 385 ? 28.652 1.683 -31.097 1.00 79.62 385 ALA A C 1
ATOM 2735 O O . ALA A 1 385 ? 28.664 0.981 -30.085 1.00 79.62 385 ALA A O 1
ATOM 2736 N N . ILE A 1 386 ? 27.934 1.355 -32.175 1.00 82.44 386 ILE A N 1
ATOM 2737 C CA . ILE A 1 386 ? 27.255 0.062 -32.321 1.00 82.44 386 ILE A CA 1
ATOM 2738 C C . ILE A 1 386 ? 28.281 -0.957 -32.827 1.00 82.44 386 ILE A C 1
ATOM 2740 O O . ILE A 1 386 ? 28.684 -0.919 -33.988 1.00 82.44 386 ILE A O 1
ATOM 2744 N N . THR A 1 387 ? 28.698 -1.886 -31.965 1.00 73.94 387 THR A N 1
ATOM 2745 C CA . THR A 1 387 ? 29.545 -3.013 -32.386 1.00 73.94 387 THR A CA 1
ATOM 2746 C C . THR A 1 387 ? 28.659 -4.120 -32.949 1.00 73.94 387 THR A C 1
ATOM 2748 O O . THR A 1 387 ? 28.016 -4.852 -32.196 1.00 73.94 387 THR A O 1
ATOM 2751 N N . ASN A 1 388 ? 28.620 -4.255 -34.275 1.00 75.12 388 ASN A N 1
ATOM 2752 C CA . ASN A 1 388 ? 28.019 -5.424 -34.913 1.00 75.12 388 ASN A CA 1
ATOM 2753 C C . ASN A 1 388 ? 28.880 -6.664 -34.632 1.00 75.12 388 ASN A C 1
ATOM 2755 O O . ASN A 1 388 ? 30.108 -6.593 -34.642 1.00 75.12 388 ASN A O 1
ATOM 2759 N N . ARG A 1 389 ? 28.247 -7.821 -34.403 1.00 79.88 389 ARG A N 1
ATOM 2760 C CA . ARG A 1 389 ? 28.985 -9.082 -34.267 1.00 79.88 389 ARG A CA 1
ATOM 2761 C C . ARG A 1 389 ? 29.392 -9.585 -35.650 1.00 79.88 389 ARG A C 1
ATOM 2763 O O . ARG A 1 389 ? 28.547 -10.066 -36.403 1.00 79.88 389 ARG A O 1
ATOM 2770 N N . GLU A 1 390 ? 30.681 -9.494 -35.953 1.00 85.88 390 GLU A N 1
ATOM 2771 C CA . GLU A 1 390 ? 31.265 -10.054 -37.170 1.00 85.88 390 GLU A CA 1
ATOM 2772 C C . GLU A 1 390 ? 31.012 -11.565 -37.262 1.00 85.88 390 GLU A C 1
ATOM 2774 O O . GLU A 1 390 ? 31.226 -12.315 -36.307 1.00 85.88 390 GLU A O 1
ATOM 2779 N N . THR A 1 391 ? 30.526 -12.011 -38.420 1.00 90.62 391 THR A N 1
ATOM 2780 C CA . THR A 1 391 ? 30.310 -13.428 -38.726 1.00 90.62 391 THR A CA 1
ATOM 2781 C C . THR A 1 391 ? 31.373 -13.892 -39.714 1.00 90.62 391 THR A C 1
ATOM 2783 O O . THR A 1 391 ? 31.402 -13.443 -40.859 1.00 90.62 391 THR A O 1
ATOM 2786 N N . VAL A 1 392 ? 32.251 -14.796 -39.282 1.00 92.31 392 VAL A N 1
ATOM 2787 C CA . VAL A 1 392 ? 33.285 -15.374 -40.148 1.00 92.31 392 VAL A CA 1
ATOM 2788 C C . VAL A 1 392 ? 32.671 -16.479 -41.007 1.00 92.31 392 VAL A C 1
ATOM 2790 O O . VAL A 1 392 ? 32.060 -17.409 -40.482 1.00 92.31 392 VAL A O 1
ATOM 2793 N N . LEU A 1 393 ? 32.840 -16.383 -42.325 1.00 92.75 393 LEU A N 1
ATOM 2794 C CA . LEU A 1 393 ? 32.391 -17.366 -43.309 1.00 92.75 393 LEU A CA 1
ATOM 2795 C C . LEU A 1 393 ? 33.594 -17.870 -44.114 1.00 92.75 393 LEU A C 1
ATOM 2797 O O . LEU A 1 393 ? 34.375 -17.081 -44.649 1.00 92.75 393 LEU A O 1
ATOM 2801 N N . THR A 1 394 ? 33.733 -19.188 -44.229 1.00 91.75 394 THR A N 1
ATOM 2802 C CA . THR A 1 394 ? 34.773 -19.811 -45.057 1.00 91.75 394 THR A CA 1
ATOM 2803 C C . THR A 1 394 ? 34.246 -20.032 -46.472 1.00 91.75 394 THR A C 1
ATOM 2805 O O . THR A 1 394 ? 33.175 -20.610 -46.659 1.00 91.75 394 THR A O 1
ATOM 2808 N N . VAL A 1 395 ? 34.998 -19.586 -47.475 1.00 89.81 395 VAL A N 1
ATOM 2809 C CA . VAL A 1 395 ? 34.680 -19.779 -48.895 1.00 89.81 395 VAL A CA 1
ATOM 2810 C C . VAL A 1 395 ? 34.897 -21.240 -49.290 1.00 89.81 395 VAL A C 1
ATOM 2812 O O . VAL A 1 395 ? 35.923 -21.834 -48.960 1.00 89.81 395 VAL A O 1
ATOM 2815 N N . SER A 1 396 ? 33.951 -21.805 -50.044 1.00 79.19 396 SER A N 1
ATOM 2816 C CA . SER A 1 396 ? 34.052 -23.148 -50.622 1.00 79.19 396 SER A CA 1
ATOM 2817 C C . SER A 1 396 ? 33.803 -23.076 -52.127 1.00 79.19 396 SER A C 1
ATOM 2819 O O . SER A 1 396 ? 32.808 -22.503 -52.565 1.00 79.19 396 SER A O 1
ATOM 2821 N N . GLY A 1 397 ? 34.725 -23.604 -52.936 1.00 78.38 397 GLY A N 1
ATOM 2822 C CA . GLY A 1 397 ? 34.575 -23.646 -54.399 1.00 78.38 397 GLY A CA 1
ATOM 2823 C C . GLY A 1 397 ? 34.498 -22.280 -55.100 1.00 78.38 397 GLY A C 1
ATOM 2824 O O . GLY A 1 397 ? 33.955 -22.207 -56.194 1.00 78.38 397 GLY A O 1
ATOM 2825 N N . ASN A 1 398 ? 35.034 -21.212 -54.492 1.00 88.81 398 ASN A N 1
ATOM 2826 C CA . ASN A 1 398 ? 34.862 -19.810 -54.916 1.00 88.81 398 ASN A CA 1
ATOM 2827 C C . ASN A 1 398 ? 33.420 -19.272 -54.788 1.00 88.81 398 ASN A C 1
ATOM 2829 O O . ASN A 1 398 ? 33.070 -18.268 -55.404 1.00 88.81 398 ASN A O 1
ATOM 2833 N N . ASN A 1 399 ? 32.595 -19.871 -53.928 1.00 90.44 399 ASN A N 1
ATOM 2834 C CA . ASN A 1 399 ? 31.274 -19.361 -53.568 1.00 90.44 399 ASN A CA 1
ATOM 2835 C C . ASN A 1 399 ? 31.141 -19.214 -52.044 1.00 90.44 399 ASN A C 1
ATOM 2837 O O . ASN A 1 399 ? 31.765 -19.938 -51.263 1.00 90.44 399 ASN A O 1
ATOM 2841 N N . VAL A 1 400 ? 30.295 -18.279 -51.610 1.00 93.50 400 VAL A N 1
ATOM 2842 C CA . VAL A 1 400 ? 29.915 -18.119 -50.200 1.00 93.50 400 VAL A CA 1
ATOM 2843 C C . VAL A 1 400 ? 28.479 -17.614 -50.084 1.00 93.50 400 VAL A C 1
ATOM 2845 O O . VAL A 1 400 ? 28.042 -16.781 -50.874 1.00 93.50 400 VAL A O 1
ATOM 2848 N N . THR A 1 401 ? 27.736 -18.124 -49.102 1.00 93.25 401 THR A N 1
ATOM 2849 C CA . THR A 1 401 ? 26.369 -17.671 -48.802 1.00 93.25 401 THR A CA 1
ATOM 2850 C C . THR A 1 401 ? 26.348 -16.955 -47.459 1.00 93.25 401 THR A C 1
ATOM 2852 O O . THR A 1 401 ? 26.785 -17.520 -46.457 1.00 93.25 401 THR A O 1
ATOM 2855 N N . VAL A 1 402 ? 25.838 -15.725 -47.430 1.00 90.88 402 VAL A N 1
ATOM 2856 C CA . VAL A 1 402 ? 25.658 -14.951 -46.194 1.00 90.88 402 VAL A CA 1
ATOM 2857 C C . VAL A 1 402 ? 24.376 -15.419 -45.488 1.00 90.88 402 VAL A C 1
ATOM 2859 O O . VAL A 1 402 ? 23.330 -15.475 -46.132 1.00 90.88 402 VAL A O 1
ATOM 2862 N N . PRO A 1 403 ? 24.400 -15.763 -44.187 1.00 88.00 403 PRO A N 1
ATOM 2863 C CA . PRO A 1 403 ? 23.181 -16.101 -43.454 1.00 88.00 403 PRO A CA 1
ATOM 2864 C C . PRO A 1 403 ? 22.221 -14.902 -43.307 1.00 88.00 403 PRO A C 1
ATOM 2866 O O . PRO A 1 403 ? 22.673 -13.754 -43.270 1.00 88.00 403 PRO A O 1
ATOM 2869 N N . PRO A 1 404 ? 20.903 -15.131 -43.149 1.00 83.31 404 PRO A N 1
ATOM 2870 C CA . PRO A 1 404 ? 19.964 -14.077 -42.767 1.00 83.31 404 PRO A CA 1
ATOM 2871 C C . PRO A 1 404 ? 20.354 -13.384 -41.452 1.00 83.31 404 PRO A C 1
ATOM 2873 O O . PRO A 1 404 ? 20.954 -13.996 -40.569 1.00 83.31 404 PRO A O 1
ATOM 2876 N N . ASN A 1 405 ? 19.942 -12.122 -41.295 1.00 78.81 405 ASN A N 1
ATOM 2877 C CA . ASN A 1 405 ? 20.144 -11.306 -40.084 1.00 78.81 405 ASN A CA 1
ATOM 2878 C C . ASN A 1 405 ? 21.616 -11.047 -39.694 1.00 78.81 405 ASN A C 1
ATOM 2880 O O . ASN A 1 405 ? 21.909 -10.777 -38.530 1.00 78.81 405 ASN A O 1
ATOM 2884 N N . VAL A 1 406 ? 22.538 -11.089 -40.660 1.00 83.62 406 VAL A N 1
ATOM 2885 C CA . VAL A 1 406 ? 23.941 -10.693 -40.473 1.00 83.62 406 VAL A CA 1
ATOM 2886 C C . VAL A 1 406 ? 24.175 -9.295 -41.051 1.00 83.62 406 VAL A C 1
ATOM 2888 O O . VAL A 1 406 ? 23.869 -9.049 -42.215 1.00 83.62 406 VAL A O 1
ATOM 2891 N N . SER A 1 407 ? 24.752 -8.394 -40.249 1.00 85.75 407 SER A N 1
ATOM 2892 C CA . SER A 1 407 ? 25.110 -7.022 -40.663 1.00 85.75 407 SER A CA 1
ATOM 2893 C C . SER A 1 407 ? 26.604 -6.842 -40.973 1.00 85.75 407 SER A C 1
ATOM 2895 O O . SER A 1 407 ? 26.991 -5.838 -41.566 1.00 85.75 407 SER A O 1
ATOM 2897 N N . GLN A 1 408 ? 27.456 -7.797 -40.579 1.00 91.25 408 GLN A N 1
ATOM 2898 C CA . GLN A 1 408 ? 28.895 -7.796 -40.861 1.00 91.25 408 GLN A CA 1
ATOM 2899 C C . GLN A 1 408 ? 29.415 -9.225 -41.070 1.00 91.25 408 GLN A C 1
ATOM 2901 O O . GLN A 1 408 ? 29.223 -10.096 -40.219 1.00 91.25 408 GLN A O 1
ATOM 2906 N N . VAL A 1 409 ? 30.113 -9.442 -42.183 1.00 93.44 409 VAL A N 1
ATOM 2907 C CA . VAL A 1 409 ? 30.733 -10.710 -42.582 1.00 93.44 409 VAL A CA 1
ATOM 2908 C C . VAL A 1 409 ? 32.226 -10.523 -42.823 1.00 93.44 409 VAL A C 1
ATOM 2910 O O . VAL A 1 409 ? 32.623 -9.590 -43.517 1.00 93.44 409 VAL A O 1
ATOM 2913 N N . GLN A 1 410 ? 33.027 -11.485 -42.366 1.00 93.50 410 GLN A N 1
ATOM 2914 C CA . GLN A 1 410 ? 34.396 -11.687 -42.836 1.00 93.50 410 GLN A CA 1
ATOM 2915 C C . GLN A 1 410 ? 34.473 -12.960 -43.684 1.00 93.50 410 GLN A C 1
ATOM 2917 O O . GLN A 1 410 ? 34.156 -14.048 -43.208 1.00 93.50 410 GLN A O 1
ATOM 2922 N N . LEU A 1 411 ? 34.932 -12.837 -44.927 1.00 94.06 411 LEU A N 1
ATOM 2923 C CA . LEU A 1 411 ? 35.213 -13.966 -45.812 1.00 94.06 411 LEU A CA 1
ATOM 2924 C C . LEU A 1 411 ? 36.640 -14.461 -45.590 1.00 94.06 411 LEU A C 1
ATOM 2926 O O . LEU A 1 411 ? 37.573 -13.662 -45.573 1.00 94.06 411 LEU A O 1
ATOM 2930 N N . THR A 1 412 ? 36.810 -15.772 -45.448 1.00 92.38 412 THR A N 1
ATOM 2931 C CA . THR A 1 412 ? 38.099 -16.433 -45.180 1.00 92.38 412 THR A CA 1
ATOM 2932 C C . THR A 1 412 ? 38.244 -17.719 -45.998 1.00 92.38 412 THR A C 1
ATOM 2934 O O . THR A 1 412 ? 37.309 -18.145 -46.675 1.00 92.38 412 THR A O 1
ATOM 2937 N N . GLY A 1 413 ? 39.413 -18.361 -45.939 1.00 88.69 413 GLY A N 1
ATOM 2938 C CA . GLY A 1 413 ? 39.708 -19.578 -46.703 1.00 88.69 413 GLY A CA 1
ATOM 2939 C C . GLY A 1 413 ? 40.335 -19.298 -48.071 1.00 88.69 413 GLY A C 1
ATOM 2940 O O . GLY A 1 413 ? 40.517 -18.144 -48.459 1.00 88.69 413 GLY A O 1
ATOM 2941 N N . ALA A 1 414 ? 40.708 -20.369 -48.775 1.00 86.88 414 ALA A N 1
ATOM 2942 C CA . ALA A 1 414 ? 41.468 -20.297 -50.020 1.00 86.88 414 ALA A CA 1
ATOM 2943 C C . ALA A 1 414 ? 40.560 -20.109 -51.243 1.00 86.88 414 ALA A C 1
ATOM 2945 O O . ALA A 1 414 ? 39.924 -21.051 -51.717 1.00 86.88 414 ALA A O 1
ATOM 2946 N N . ALA A 1 415 ? 40.544 -18.888 -51.771 1.00 86.44 415 ALA A N 1
ATOM 2947 C CA . ALA A 1 415 ? 39.983 -18.577 -53.073 1.00 86.44 415 ALA A CA 1
ATOM 2948 C C . ALA A 1 415 ? 41.013 -18.898 -54.171 1.00 86.44 415 ALA A C 1
ATOM 2950 O O . ALA A 1 415 ? 42.188 -18.546 -54.077 1.00 86.44 415 ALA A O 1
ATOM 2951 N N . THR A 1 416 ? 40.563 -19.564 -55.231 1.00 86.94 416 THR A N 1
ATOM 2952 C CA . THR A 1 416 ? 41.359 -19.886 -56.434 1.00 86.94 416 THR A CA 1
ATOM 2953 C C . THR A 1 416 ? 40.928 -19.074 -57.659 1.00 86.94 416 THR A C 1
ATOM 2955 O O . THR A 1 416 ? 41.601 -19.103 -58.686 1.00 86.94 416 THR A O 1
ATOM 2958 N N . ALA A 1 417 ? 39.820 -18.341 -57.539 1.00 88.62 417 ALA A N 1
ATOM 2959 C CA . ALA A 1 417 ? 39.308 -17.355 -58.481 1.00 88.62 417 ALA A CA 1
ATOM 2960 C C . ALA A 1 417 ? 38.459 -16.320 -57.712 1.00 88.62 417 ALA A C 1
ATOM 2962 O O . ALA A 1 417 ? 38.334 -16.404 -56.488 1.00 88.62 417 ALA A O 1
ATOM 2963 N N . ASN A 1 418 ? 37.852 -15.356 -58.415 1.00 89.06 418 ASN A N 1
ATOM 2964 C CA . ASN A 1 418 ? 36.907 -14.415 -57.805 1.00 89.06 418 ASN A CA 1
ATOM 2965 C C . ASN A 1 418 ? 35.775 -15.155 -57.079 1.00 89.06 418 ASN A C 1
ATOM 2967 O O . ASN A 1 418 ? 35.164 -16.067 -57.634 1.00 89.06 418 ASN A O 1
ATOM 2971 N N . VAL A 1 419 ? 35.479 -14.727 -55.853 1.00 92.62 419 VAL A N 1
ATOM 2972 C CA . VAL A 1 419 ? 34.465 -15.354 -55.002 1.00 92.62 419 VAL A CA 1
ATOM 2973 C C . VAL A 1 419 ? 33.092 -14.774 -55.321 1.00 92.62 419 VAL A C 1
ATOM 2975 O O . VAL A 1 419 ? 32.910 -13.564 -55.233 1.00 92.62 419 VAL A O 1
ATOM 2978 N N . ALA A 1 420 ? 32.106 -15.603 -55.642 1.00 92.81 420 ALA A N 1
ATOM 2979 C CA . ALA A 1 420 ? 30.718 -15.167 -55.772 1.00 92.81 420 ALA A CA 1
ATOM 2980 C C . ALA A 1 420 ? 30.015 -15.189 -54.403 1.00 92.81 420 ALA A C 1
ATOM 2982 O O . ALA A 1 420 ? 29.915 -16.237 -53.756 1.00 92.81 420 ALA A O 1
ATOM 2983 N N . ILE A 1 421 ? 29.523 -14.028 -53.967 1.00 93.44 421 ILE A N 1
ATOM 2984 C CA . ILE A 1 421 ? 28.761 -13.856 -52.729 1.00 93.44 421 ILE A CA 1
ATOM 2985 C C . ILE A 1 421 ? 27.270 -13.946 -53.061 1.00 93.44 421 ILE A C 1
ATOM 2987 O O . ILE A 1 421 ? 26.753 -13.156 -53.846 1.00 93.44 421 ILE A O 1
ATOM 2991 N N . SER A 1 422 ? 26.569 -14.870 -52.410 1.00 91.94 422 SER A N 1
ATOM 2992 C CA . SER A 1 422 ? 25.108 -14.933 -52.396 1.00 91.94 422 SER A CA 1
ATOM 2993 C C . SER A 1 422 ? 24.602 -14.410 -51.053 1.00 91.94 422 SER A C 1
ATOM 2995 O O . SER A 1 422 ? 24.760 -15.079 -50.031 1.00 91.94 422 SER A O 1
ATOM 2997 N N . ALA A 1 423 ? 23.998 -13.224 -51.031 1.00 89.06 423 ALA A N 1
ATOM 2998 C CA . ALA A 1 423 ? 23.331 -12.690 -49.845 1.00 89.06 423 ALA A CA 1
ATOM 2999 C C . ALA A 1 423 ? 21.802 -12.778 -50.007 1.00 89.06 423 ALA A C 1
ATOM 3001 O O . ALA A 1 423 ? 21.299 -12.541 -51.106 1.00 89.06 423 ALA A O 1
ATOM 3002 N N . PRO A 1 424 ? 21.040 -13.117 -48.951 1.00 85.62 424 PRO A N 1
ATOM 3003 C CA . PRO A 1 424 ? 19.585 -13.123 -49.016 1.00 85.62 424 PRO A CA 1
ATOM 3004 C C . PRO A 1 424 ? 19.052 -11.710 -49.274 1.00 85.62 424 PRO A C 1
ATOM 3006 O O . PRO A 1 424 ? 19.676 -10.713 -48.898 1.00 85.62 424 PRO A O 1
ATOM 3009 N N . ALA A 1 425 ? 17.864 -11.629 -49.874 1.00 80.50 425 ALA A N 1
ATOM 3010 C CA . ALA A 1 425 ? 17.106 -10.386 -49.912 1.00 80.50 425 ALA A CA 1
ATOM 3011 C C . ALA A 1 425 ? 16.842 -9.911 -48.474 1.00 80.50 425 ALA A C 1
ATOM 3013 O O . ALA A 1 425 ? 16.385 -10.697 -47.638 1.00 80.50 425 ALA A O 1
ATOM 3014 N N . ALA A 1 426 ? 17.139 -8.646 -48.172 1.00 75.38 426 ALA A N 1
ATOM 3015 C CA . ALA A 1 426 ? 16.860 -8.117 -46.844 1.00 75.38 426 ALA A CA 1
ATOM 3016 C C . ALA A 1 426 ? 15.341 -7.931 -46.660 1.00 75.38 426 ALA A C 1
ATOM 3018 O O . ALA A 1 426 ? 14.667 -7.489 -47.594 1.00 75.38 426 ALA A O 1
ATOM 3019 N N . PRO A 1 427 ? 14.783 -8.214 -45.467 1.00 71.50 427 PRO A N 1
ATOM 3020 C CA . PRO A 1 427 ? 13.354 -8.038 -45.202 1.00 71.50 427 PRO A CA 1
ATOM 3021 C C . PRO A 1 427 ? 12.889 -6.577 -45.314 1.00 71.50 427 PRO A C 1
ATOM 3023 O O . PRO A 1 427 ? 11.710 -6.341 -45.550 1.00 71.50 427 PRO A O 1
ATOM 3026 N N . ASN A 1 428 ? 13.800 -5.607 -45.166 1.00 76.69 428 ASN A N 1
ATOM 3027 C CA . ASN A 1 428 ? 13.512 -4.177 -45.247 1.00 76.69 428 ASN A CA 1
ATOM 3028 C C . ASN A 1 428 ? 14.533 -3.460 -46.144 1.00 76.69 428 ASN A C 1
ATOM 3030 O O . ASN A 1 428 ? 15.734 -3.741 -46.088 1.00 76.69 428 ASN A O 1
ATOM 3034 N N . ALA A 1 429 ? 14.070 -2.483 -46.927 1.00 76.25 429 ALA A N 1
ATOM 3035 C CA . ALA A 1 429 ? 14.956 -1.559 -47.633 1.00 76.25 429 ALA A CA 1
ATOM 3036 C C . ALA A 1 429 ? 15.755 -0.700 -46.633 1.00 76.25 429 ALA A C 1
ATOM 3038 O O . ALA A 1 429 ? 15.243 -0.319 -45.582 1.00 76.25 429 ALA A O 1
ATOM 3039 N N . GLY A 1 430 ? 17.012 -0.396 -46.961 1.00 77.31 430 GLY A N 1
ATOM 3040 C CA . GLY A 1 430 ? 17.926 0.360 -46.098 1.00 77.31 430 GLY A CA 1
ATOM 3041 C C . GLY A 1 430 ? 18.756 -0.487 -45.125 1.00 77.31 430 GLY A C 1
ATOM 3042 O O . GLY A 1 430 ? 19.630 0.064 -44.457 1.00 77.31 430 GLY A O 1
ATOM 3043 N N . GLN A 1 431 ? 18.550 -1.810 -45.052 1.00 85.62 431 GLN A N 1
ATOM 3044 C CA . GLN A 1 431 ? 19.435 -2.685 -44.274 1.00 85.62 431 GLN A CA 1
ATOM 3045 C C . GLN A 1 431 ? 20.870 -2.635 -44.824 1.00 85.62 431 GLN A C 1
ATOM 3047 O O . GLN A 1 431 ? 21.075 -2.627 -46.039 1.00 85.62 431 GLN A O 1
ATOM 3052 N N . ARG A 1 432 ? 21.857 -2.612 -43.920 1.00 87.44 432 ARG A N 1
ATOM 3053 C CA . ARG A 1 432 ? 23.292 -2.521 -44.230 1.00 87.44 432 ARG A CA 1
ATOM 3054 C C . ARG A 1 432 ? 23.977 -3.875 -44.019 1.00 87.44 432 ARG A C 1
ATOM 3056 O O . ARG A 1 432 ? 23.658 -4.579 -43.061 1.00 87.44 432 ARG A O 1
ATOM 3063 N N . LEU A 1 433 ? 24.922 -4.213 -44.893 1.00 89.25 433 LEU A N 1
ATOM 3064 C CA . LEU A 1 433 ? 25.796 -5.383 -44.804 1.00 89.25 433 LEU A CA 1
ATOM 3065 C C . LEU A 1 433 ? 27.234 -4.953 -45.102 1.00 89.25 433 LEU A C 1
ATOM 3067 O O . LEU A 1 433 ? 27.533 -4.499 -46.203 1.00 89.25 433 LEU A O 1
ATOM 3071 N N . ILE A 1 434 ? 28.135 -5.132 -44.141 1.00 91.00 434 ILE A N 1
ATOM 3072 C CA . ILE A 1 434 ? 29.574 -4.940 -44.339 1.00 91.00 434 ILE A CA 1
ATOM 3073 C C . ILE A 1 434 ? 30.191 -6.291 -44.705 1.00 91.00 434 ILE A C 1
ATOM 3075 O O . ILE A 1 434 ? 30.030 -7.261 -43.966 1.00 91.00 434 ILE A O 1
ATOM 3079 N N . VAL A 1 435 ? 30.909 -6.363 -45.825 1.00 92.56 435 VAL A N 1
ATOM 3080 C CA . VAL A 1 435 ? 31.649 -7.557 -46.254 1.00 92.56 435 VAL A CA 1
ATOM 3081 C C . VAL A 1 435 ? 33.139 -7.243 -46.260 1.00 92.56 435 VAL A C 1
ATOM 3083 O O . VAL A 1 435 ? 33.602 -6.459 -47.086 1.00 92.56 435 VAL A O 1
ATOM 3086 N N . TYR A 1 436 ? 33.895 -7.885 -45.372 1.00 93.00 436 TYR A N 1
ATOM 3087 C CA . TYR A 1 436 ? 35.355 -7.886 -45.369 1.00 93.00 436 TYR A CA 1
ATOM 3088 C C . TYR A 1 436 ? 35.878 -9.111 -46.130 1.00 93.00 436 TYR A C 1
ATOM 3090 O O . TYR A 1 436 ? 35.677 -10.245 -45.696 1.00 93.00 436 TYR A O 1
ATOM 3098 N N . ASN A 1 437 ? 36.548 -8.910 -47.267 1.00 93.38 437 ASN A N 1
ATOM 3099 C CA . ASN A 1 437 ? 37.206 -9.998 -47.991 1.00 93.38 437 ASN A CA 1
ATOM 3100 C C . ASN A 1 437 ? 38.623 -10.205 -47.436 1.00 93.38 437 ASN A C 1
ATOM 3102 O O . ASN A 1 437 ? 39.497 -9.364 -47.640 1.00 93.38 437 ASN A O 1
ATOM 3106 N N . ASN A 1 438 ? 38.837 -11.321 -46.739 1.00 92.75 438 ASN A N 1
ATOM 3107 C CA . ASN A 1 438 ? 40.117 -11.736 -46.165 1.00 92.75 438 ASN A CA 1
ATOM 3108 C C . ASN A 1 438 ? 40.461 -13.175 -46.603 1.00 92.75 438 ASN A C 1
ATOM 3110 O O . ASN A 1 438 ? 40.843 -14.032 -45.801 1.00 92.75 438 ASN A O 1
ATOM 3114 N N . THR A 1 439 ? 40.248 -13.467 -47.888 1.00 91.75 439 THR A N 1
ATOM 3115 C CA . THR A 1 439 ? 40.527 -14.782 -48.475 1.00 91.75 439 THR A CA 1
ATOM 3116 C C . THR A 1 439 ? 42.009 -14.928 -48.817 1.00 91.75 439 THR A C 1
ATOM 3118 O O . THR A 1 439 ? 42.700 -13.973 -49.184 1.00 91.75 439 THR A O 1
ATOM 3121 N N . THR A 1 440 ? 42.545 -16.142 -48.712 1.00 82.06 440 THR A N 1
ATOM 3122 C CA . THR A 1 440 ? 43.883 -16.438 -49.232 1.00 82.06 440 THR A CA 1
ATOM 3123 C C . THR A 1 440 ? 43.783 -16.692 -50.738 1.00 82.06 440 THR A C 1
ATOM 3125 O O . THR A 1 440 ? 42.823 -17.298 -51.201 1.00 82.06 440 THR A O 1
ATOM 3128 N N . GLY A 1 441 ? 44.743 -16.179 -51.517 1.00 80.00 441 GLY A N 1
ATOM 3129 C CA . GLY A 1 441 ? 44.739 -16.248 -52.990 1.00 80.00 441 GLY A CA 1
ATOM 3130 C C . GLY A 1 441 ? 44.666 -14.892 -53.706 1.00 80.00 441 GLY A C 1
ATOM 3131 O O . GLY A 1 441 ? 45.050 -14.805 -54.865 1.00 80.00 441 GLY A O 1
ATOM 3132 N N . GLY A 1 442 ? 44.259 -13.812 -53.026 1.00 80.56 442 GLY A N 1
ATOM 3133 C CA . GLY A 1 442 ? 44.324 -12.446 -53.578 1.00 80.56 442 GLY A CA 1
ATOM 3134 C C . GLY A 1 442 ? 43.122 -12.007 -54.423 1.00 80.56 442 GLY A C 1
ATOM 3135 O O . GLY A 1 442 ? 43.067 -10.851 -54.837 1.00 80.56 442 GLY A O 1
ATOM 3136 N N . PHE A 1 443 ? 42.153 -12.892 -54.655 1.00 88.69 443 PHE A N 1
ATOM 3137 C CA . PHE A 1 443 ? 40.994 -12.623 -55.505 1.00 88.69 443 PHE A CA 1
ATOM 3138 C C . PHE A 1 443 ? 39.938 -11.734 -54.835 1.00 88.69 443 PHE A C 1
ATOM 3140 O O . PHE A 1 443 ? 39.776 -11.718 -53.614 1.00 88.69 443 PHE A O 1
ATOM 3147 N N . GLY A 1 444 ? 39.189 -10.994 -55.652 1.00 89.94 444 GLY A N 1
ATOM 3148 C CA . GLY A 1 444 ? 38.056 -10.199 -55.184 1.00 89.94 444 GLY A CA 1
ATOM 3149 C C . GLY A 1 444 ? 36.814 -11.052 -54.902 1.00 89.94 444 GLY A C 1
ATOM 3150 O O . GLY A 1 444 ? 36.641 -12.116 -55.496 1.00 89.94 444 GLY A O 1
ATOM 3151 N N . ALA A 1 445 ? 35.926 -10.569 -54.034 1.00 91.31 445 ALA A N 1
ATOM 3152 C CA . ALA A 1 445 ? 34.652 -11.211 -53.716 1.00 91.31 445 ALA A CA 1
ATOM 3153 C C . ALA A 1 445 ? 33.485 -10.332 -54.189 1.00 91.31 445 ALA A C 1
ATOM 3155 O O . ALA A 1 445 ? 33.398 -9.172 -53.809 1.00 91.31 445 ALA A O 1
ATOM 3156 N N . THR A 1 446 ? 32.614 -10.848 -55.052 1.00 91.19 446 THR A N 1
ATOM 3157 C CA . THR A 1 446 ? 31.603 -10.072 -55.785 1.00 91.19 446 THR A CA 1
ATOM 3158 C C . THR A 1 446 ? 30.203 -10.326 -55.240 1.00 91.19 446 THR A C 1
ATOM 3160 O O . THR A 1 446 ? 29.759 -11.472 -55.226 1.00 91.19 446 THR A O 1
ATOM 3163 N N . LEU A 1 447 ? 29.502 -9.258 -54.855 1.00 90.12 447 LEU A N 1
ATOM 3164 C CA . LEU A 1 447 ? 28.077 -9.243 -54.509 1.00 90.12 447 LEU A CA 1
ATOM 3165 C C . LEU A 1 447 ? 27.364 -8.272 -55.458 1.00 90.12 447 LEU A C 1
ATOM 3167 O O . LEU A 1 447 ? 27.817 -7.139 -55.614 1.00 90.12 447 LEU A O 1
ATOM 3171 N N . ASP A 1 448 ? 26.297 -8.728 -56.120 1.00 85.94 448 ASP A N 1
ATOM 3172 C CA . ASP A 1 448 ? 25.465 -7.947 -57.054 1.00 85.94 448 ASP A CA 1
ATOM 3173 C C . ASP A 1 448 ? 26.267 -7.099 -58.068 1.00 85.94 448 ASP A C 1
ATOM 3175 O O . ASP A 1 448 ? 25.945 -5.958 -58.391 1.00 85.94 448 ASP A O 1
ATOM 3179 N N . GLY A 1 449 ? 27.353 -7.688 -58.583 1.00 81.31 449 GLY A N 1
ATOM 3180 C CA . GLY A 1 449 ? 28.250 -7.086 -59.574 1.00 81.31 449 GLY A CA 1
ATOM 3181 C C . GLY A 1 449 ? 29.372 -6.207 -59.005 1.00 81.31 449 GLY A C 1
ATOM 3182 O O . GLY A 1 449 ? 30.322 -5.918 -59.733 1.00 81.31 449 GLY A O 1
ATOM 3183 N N . VAL A 1 450 ? 29.337 -5.833 -57.721 1.00 83.81 450 VAL A N 1
ATOM 3184 C CA . VAL A 1 450 ? 30.400 -5.039 -57.078 1.00 83.81 450 VAL A CA 1
ATOM 3185 C C . VAL A 1 450 ? 31.382 -5.948 -56.343 1.00 83.81 450 VAL A C 1
ATOM 3187 O O . VAL A 1 450 ? 30.993 -6.761 -55.504 1.00 83.81 450 VAL A O 1
ATOM 3190 N N . THR A 1 451 ? 32.670 -5.800 -56.655 1.00 88.81 451 THR A N 1
ATOM 3191 C CA . THR A 1 451 ? 33.755 -6.631 -56.115 1.00 88.81 451 THR A CA 1
ATOM 3192 C C . THR A 1 451 ? 34.445 -5.972 -54.921 1.00 88.81 451 THR A C 1
ATOM 3194 O O . THR A 1 451 ? 35.092 -4.942 -55.079 1.00 88.81 451 THR A O 1
ATOM 3197 N N . VAL A 1 452 ? 34.402 -6.627 -53.760 1.00 90.69 452 VAL A N 1
ATOM 3198 C CA . VAL A 1 452 ? 35.246 -6.366 -52.586 1.00 90.69 452 VAL A CA 1
ATOM 3199 C C . VAL A 1 452 ? 36.681 -6.843 -52.872 1.00 90.69 452 VAL A C 1
ATOM 3201 O O . VAL A 1 452 ? 36.900 -8.058 -52.990 1.00 90.69 452 VAL A O 1
ATOM 3204 N N . PRO A 1 453 ? 37.687 -5.954 -52.981 1.00 90.00 453 PRO A N 1
ATOM 3205 C CA . PRO A 1 453 ? 39.078 -6.370 -53.172 1.00 90.00 453 PRO A CA 1
ATOM 3206 C C . PRO A 1 453 ? 39.595 -7.167 -51.969 1.00 90.00 453 PRO A C 1
ATOM 3208 O O . PRO A 1 453 ? 39.126 -6.969 -50.848 1.00 90.00 453 PRO A O 1
ATOM 3211 N N . ASN A 1 454 ? 40.577 -8.050 -52.166 1.00 89.56 454 ASN A N 1
ATOM 3212 C CA . ASN A 1 454 ? 41.143 -8.788 -51.037 1.00 89.56 454 ASN A CA 1
ATOM 3213 C C . ASN A 1 454 ? 41.865 -7.854 -50.049 1.00 89.56 454 ASN A C 1
ATOM 3215 O O . ASN A 1 454 ? 42.519 -6.888 -50.451 1.00 89.56 454 ASN A O 1
ATOM 3219 N N . GLY A 1 455 ? 41.743 -8.135 -48.752 1.00 89.00 455 GLY A N 1
ATOM 3220 C CA . GLY A 1 455 ? 42.234 -7.272 -47.678 1.00 89.00 455 GLY A CA 1
ATOM 3221 C C . GLY A 1 455 ? 41.472 -5.946 -47.551 1.00 89.00 455 GLY A C 1
ATOM 3222 O O . GLY A 1 455 ? 41.997 -4.997 -46.963 1.00 89.00 455 GLY A O 1
ATOM 3223 N N . LYS A 1 456 ? 40.256 -5.842 -48.110 1.00 90.44 456 LYS A N 1
ATOM 3224 C CA . LYS A 1 456 ? 39.379 -4.663 -48.016 1.00 90.44 456 LYS A CA 1
ATOM 3225 C C . LYS A 1 456 ? 37.972 -5.055 -47.592 1.00 90.44 456 LYS A C 1
ATOM 3227 O O . LYS A 1 456 ? 37.522 -6.171 -47.839 1.00 90.44 456 LYS A O 1
ATOM 3232 N N . ALA A 1 457 ? 37.286 -4.113 -46.955 1.00 90.38 457 ALA A N 1
ATOM 3233 C CA . ALA A 1 457 ? 35.870 -4.215 -46.649 1.00 90.38 457 ALA A CA 1
ATOM 3234 C C . ALA A 1 457 ? 35.084 -3.211 -47.491 1.00 90.38 457 ALA A C 1
ATOM 3236 O O . ALA A 1 457 ? 35.525 -2.071 -47.642 1.00 90.38 457 ALA A O 1
ATOM 3237 N N . LEU A 1 458 ? 33.933 -3.635 -48.008 1.00 90.31 458 LEU A N 1
ATOM 3238 C CA . LEU A 1 458 ? 32.927 -2.751 -48.591 1.00 90.31 458 LEU A CA 1
ATOM 3239 C C . LEU A 1 458 ? 31.622 -2.900 -47.822 1.00 90.31 458 LEU A C 1
ATOM 3241 O O . LEU A 1 458 ? 31.283 -3.977 -47.329 1.00 90.31 458 LEU A O 1
ATOM 3245 N N . GLU A 1 459 ? 30.883 -1.807 -47.744 1.00 90.38 459 GLU A N 1
ATOM 3246 C CA . GLU A 1 459 ? 29.535 -1.796 -47.210 1.00 90.38 459 GLU A CA 1
ATOM 3247 C C . GLU A 1 459 ? 28.516 -1.755 -48.347 1.00 90.38 459 GLU A C 1
ATOM 3249 O O . GLU A 1 459 ? 28.693 -1.044 -49.335 1.00 90.38 459 GLU A O 1
ATOM 3254 N N . TYR A 1 460 ? 27.431 -2.499 -48.159 1.00 89.44 460 TYR A N 1
ATOM 3255 C CA . TYR A 1 460 ? 26.296 -2.603 -49.054 1.00 89.44 460 TYR A CA 1
ATOM 3256 C C . TYR A 1 460 ? 25.013 -2.179 -48.334 1.00 89.44 460 TYR A C 1
ATOM 3258 O O . TYR A 1 460 ? 24.817 -2.491 -47.160 1.00 89.44 460 TYR A O 1
ATOM 3266 N N . VAL A 1 461 ? 24.109 -1.519 -49.054 1.00 88.56 461 VAL A N 1
ATOM 3267 C CA . VAL A 1 461 ? 22.751 -1.172 -48.618 1.00 88.56 461 VAL A CA 1
ATOM 3268 C C . VAL A 1 461 ? 21.755 -1.902 -49.509 1.00 88.56 461 VAL A C 1
ATOM 3270 O O . VAL A 1 461 ? 21.844 -1.821 -50.736 1.00 88.56 461 VAL A O 1
ATOM 3273 N N . PHE A 1 462 ? 20.787 -2.595 -48.913 1.00 87.38 462 PHE A N 1
ATOM 3274 C CA . PHE A 1 462 ? 19.726 -3.251 -49.669 1.00 87.38 462 PHE A CA 1
ATOM 3275 C C . PHE A 1 462 ? 18.684 -2.233 -50.151 1.00 87.38 462 PHE A C 1
ATOM 3277 O O . PHE A 1 462 ? 18.061 -1.535 -49.347 1.00 87.38 462 PHE A O 1
ATOM 3284 N N . SER A 1 463 ? 18.484 -2.136 -51.465 1.00 84.75 463 SER A N 1
ATOM 3285 C CA . SER A 1 463 ? 17.523 -1.222 -52.087 1.00 84.75 463 SER A CA 1
ATOM 3286 C C . SER A 1 463 ? 17.072 -1.742 -53.452 1.00 84.75 463 SER A C 1
ATOM 3288 O O . SER A 1 463 ? 17.874 -2.280 -54.215 1.00 84.75 463 SER A O 1
ATOM 3290 N N . ASN A 1 464 ? 15.784 -1.577 -53.772 1.00 82.94 464 ASN A N 1
ATOM 3291 C CA . ASN A 1 464 ? 15.164 -2.047 -55.019 1.00 82.94 464 ASN A CA 1
ATOM 3292 C C . ASN A 1 464 ? 15.451 -3.531 -55.333 1.00 82.94 464 ASN A C 1
ATOM 3294 O O . ASN A 1 464 ? 15.699 -3.884 -56.482 1.00 82.94 464 ASN A O 1
ATOM 3298 N N . SER A 1 465 ? 15.430 -4.380 -54.300 1.00 85.19 465 SER A N 1
ATOM 3299 C CA . SER A 1 465 ? 15.713 -5.825 -54.355 1.00 85.19 465 SER A CA 1
ATOM 3300 C C . SER A 1 465 ? 17.175 -6.244 -54.597 1.00 85.19 465 SER A C 1
ATOM 3302 O O . SER A 1 465 ? 17.417 -7.436 -54.762 1.00 85.19 465 SER A O 1
ATOM 3304 N N . TYR A 1 466 ? 18.141 -5.317 -54.548 1.00 85.75 466 TYR A N 1
ATOM 3305 C CA . TYR A 1 466 ? 19.576 -5.603 -54.710 1.00 85.75 466 TYR A CA 1
ATOM 3306 C C . TYR A 1 466 ? 20.424 -4.990 -53.587 1.00 85.75 466 TYR A C 1
ATOM 3308 O O . TYR A 1 466 ? 20.072 -3.956 -53.012 1.00 85.75 466 TYR A O 1
ATOM 3316 N N . TRP A 1 467 ? 21.583 -5.582 -53.314 1.00 86.69 467 TRP A N 1
ATOM 3317 C CA . TRP A 1 467 ? 22.629 -5.015 -52.467 1.00 86.69 467 TRP A CA 1
ATOM 3318 C C . TRP A 1 467 ? 23.494 -4.042 -53.278 1.00 86.69 467 TRP A C 1
ATOM 3320 O O . TRP A 1 467 ? 24.107 -4.409 -54.275 1.00 86.69 467 TRP A O 1
ATOM 3330 N N . ARG A 1 468 ? 23.557 -2.775 -52.859 1.00 84.31 468 ARG A N 1
ATOM 3331 C CA . ARG A 1 468 ? 24.280 -1.705 -53.571 1.00 84.31 468 ARG A CA 1
ATOM 3332 C C . ARG A 1 468 ? 25.405 -1.167 -52.698 1.00 84.31 468 ARG A C 1
ATOM 3334 O O . ARG A 1 468 ? 25.139 -0.828 -51.549 1.00 84.31 468 ARG A O 1
ATOM 3341 N N . SER A 1 469 ? 26.633 -1.079 -53.205 1.00 83.88 469 SER A N 1
ATOM 3342 C CA . SER A 1 469 ? 27.759 -0.594 -52.399 1.00 83.88 469 SER A CA 1
ATOM 3343 C C . SER A 1 469 ? 27.657 0.903 -52.071 1.00 83.88 469 SER A C 1
ATOM 3345 O O . SER A 1 469 ? 27.102 1.689 -52.843 1.00 83.88 469 SER A O 1
ATOM 3347 N N . THR A 1 470 ? 28.191 1.310 -50.915 1.00 72.56 470 THR A N 1
ATOM 3348 C CA . THR A 1 470 ? 28.237 2.720 -50.472 1.00 72.56 470 THR A CA 1
ATOM 3349 C C . THR A 1 470 ? 29.506 3.457 -50.900 1.00 72.56 470 THR A C 1
ATOM 3351 O O . THR A 1 470 ? 29.572 4.678 -50.785 1.00 72.56 470 THR A O 1
ATOM 3354 N N . ASP A 1 471 ? 30.491 2.742 -51.445 1.00 67.50 471 ASP A N 1
ATOM 3355 C CA . ASP A 1 471 ? 31.781 3.274 -51.907 1.00 67.50 471 ASP A CA 1
ATOM 3356 C C . ASP A 1 471 ? 31.703 4.107 -53.199 1.00 67.50 471 ASP A C 1
ATOM 3358 O O . ASP A 1 471 ? 32.709 4.660 -53.642 1.00 67.50 471 ASP A O 1
ATOM 3362 N N . GLY A 1 472 ? 30.525 4.193 -53.824 1.00 52.97 472 GLY A N 1
ATOM 3363 C CA . GLY A 1 472 ? 30.348 4.892 -55.094 1.00 52.97 472 GLY A CA 1
ATOM 3364 C C . GLY A 1 472 ? 31.062 4.220 -56.271 1.00 52.97 472 GLY A C 1
ATOM 3365 O O . GLY A 1 472 ? 31.215 4.857 -57.316 1.00 52.97 472 GLY A O 1
ATOM 3366 N N . SER A 1 473 ? 31.474 2.950 -56.134 1.00 47.97 473 SER A N 1
ATOM 3367 C CA . SER A 1 473 ? 31.976 2.132 -57.241 1.00 47.97 473 SER A CA 1
ATOM 3368 C C . SER A 1 473 ? 30.847 1.942 -58.248 1.00 47.97 473 SER A C 1
ATOM 3370 O O . SER A 1 473 ? 29.912 1.157 -58.078 1.00 47.97 473 SER A O 1
ATOM 3372 N N . THR A 1 474 ? 30.860 2.802 -59.259 1.00 41.62 474 THR A N 1
ATOM 3373 C CA . THR A 1 474 ? 29.680 3.089 -60.058 1.00 41.62 474 THR A CA 1
ATOM 3374 C C . THR A 1 474 ? 29.397 1.941 -61.016 1.00 41.62 474 THR A C 1
ATOM 3376 O O . THR A 1 474 ? 30.120 1.719 -61.988 1.00 41.62 474 THR A O 1
ATOM 3379 N N . VAL A 1 475 ? 28.237 1.301 -60.837 1.00 44.84 475 VAL A N 1
ATOM 3380 C CA . VAL A 1 475 ? 27.474 0.762 -61.972 1.00 44.84 475 VAL A CA 1
ATOM 3381 C C . VAL A 1 475 ? 27.035 1.969 -62.806 1.00 44.84 475 VAL A C 1
ATOM 3383 O O . VAL A 1 475 ? 25.953 2.525 -62.638 1.00 44.84 475 VAL A O 1
ATOM 3386 N N . GLY A 1 476 ? 27.977 2.436 -63.618 1.00 49.41 476 GLY A N 1
ATOM 3387 C CA . GLY A 1 476 ? 27.977 3.738 -64.271 1.00 49.41 476 GLY A CA 1
ATOM 3388 C C . GLY A 1 476 ? 29.084 3.819 -65.314 1.00 49.41 476 GLY A C 1
ATOM 3389 O O . GLY A 1 476 ? 29.712 4.859 -65.486 1.00 49.41 476 GLY A O 1
ATOM 3390 N N . VAL A 1 477 ? 29.297 2.722 -66.052 1.00 46.19 477 VAL A N 1
ATOM 3391 C CA . VAL A 1 477 ? 29.757 2.880 -67.431 1.00 46.19 477 VAL A CA 1
ATOM 3392 C C . VAL A 1 477 ? 28.749 3.790 -68.126 1.00 46.19 477 VAL A C 1
ATOM 3394 O O . VAL A 1 477 ? 27.567 3.457 -68.206 1.00 46.19 477 VAL A O 1
ATOM 3397 N N . SER A 1 478 ? 29.201 4.933 -68.637 1.00 49.47 478 SER A N 1
ATOM 3398 C CA . SER A 1 478 ? 28.462 5.601 -69.697 1.00 49.47 478 SER A CA 1
ATOM 3399 C C . SER A 1 478 ? 28.424 4.625 -70.870 1.00 49.47 478 SER A C 1
ATOM 3401 O O . SER A 1 478 ? 29.428 4.377 -71.542 1.00 49.47 478 SER A O 1
ATOM 3403 N N . SER A 1 479 ? 27.271 3.986 -71.064 1.00 61.69 479 SER A N 1
ATOM 3404 C CA . SER A 1 479 ? 27.008 3.202 -72.261 1.00 61.69 479 SER A CA 1
ATOM 3405 C C . SER A 1 479 ? 27.095 4.163 -73.437 1.00 61.69 479 SER A C 1
ATOM 3407 O O . SER A 1 479 ? 26.216 5.007 -73.599 1.00 61.69 479 SER A O 1
ATOM 3409 N N . ALA A 1 480 ? 28.183 4.068 -74.201 1.00 74.44 480 ALA A N 1
ATOM 3410 C CA . ALA A 1 480 ? 28.369 4.879 -75.391 1.00 74.44 480 ALA A CA 1
ATOM 3411 C C . ALA A 1 480 ? 27.167 4.673 -76.321 1.00 74.44 480 ALA A C 1
ATOM 3413 O O . ALA A 1 480 ? 26.799 3.536 -76.632 1.00 74.44 480 ALA A O 1
ATOM 3414 N N . ASN A 1 481 ? 26.534 5.768 -76.719 1.00 87.12 481 ASN A N 1
ATOM 3415 C CA . ASN A 1 481 ? 25.389 5.755 -77.613 1.00 87.12 481 ASN A CA 1
ATOM 3416 C C . ASN A 1 481 ? 25.875 5.756 -79.061 1.00 87.12 481 ASN A C 1
ATOM 3418 O O . ASN A 1 481 ? 26.958 6.255 -79.373 1.00 87.12 481 ASN A O 1
ATOM 3422 N N . ILE A 1 482 ? 25.078 5.194 -79.971 1.00 88.69 482 ILE A N 1
ATOM 3423 C CA . ILE A 1 482 ? 25.386 5.258 -81.403 1.00 88.69 482 ILE A CA 1
ATOM 3424 C C . ILE A 1 482 ? 25.444 6.733 -81.823 1.00 88.69 482 ILE A C 1
ATOM 3426 O O . ILE A 1 482 ? 24.463 7.457 -81.676 1.00 88.69 482 ILE A O 1
ATOM 3430 N N . GLY A 1 483 ? 26.596 7.159 -82.342 1.00 86.31 483 GLY A N 1
ATOM 3431 C CA . GLY A 1 483 ? 26.866 8.548 -82.724 1.00 86.31 483 GLY A CA 1
ATOM 3432 C C . GLY A 1 483 ? 27.726 9.344 -81.742 1.00 86.31 483 GLY A C 1
ATOM 3433 O O . GLY A 1 483 ? 28.207 10.409 -82.129 1.00 86.31 483 GLY A O 1
ATOM 3434 N N . ASP A 1 484 ? 27.996 8.838 -80.532 1.00 90.12 484 ASP A N 1
ATOM 3435 C CA . ASP A 1 484 ? 28.926 9.490 -79.601 1.00 90.12 484 ASP A CA 1
ATOM 3436 C C . ASP A 1 484 ? 30.313 9.642 -80.247 1.00 90.12 484 ASP A C 1
ATOM 3438 O O . ASP A 1 484 ? 30.826 8.704 -80.865 1.00 90.12 484 ASP A O 1
ATOM 3442 N N . ILE A 1 485 ? 30.941 10.809 -80.071 1.00 90.31 485 ILE A N 1
ATOM 3443 C CA . ILE A 1 485 ? 32.290 11.111 -80.569 1.00 90.31 485 ILE A CA 1
ATOM 3444 C C . ILE A 1 485 ? 33.272 11.212 -79.400 1.00 90.31 485 ILE A C 1
ATOM 3446 O O . ILE A 1 485 ? 32.983 11.859 -78.395 1.00 90.31 485 ILE A O 1
ATOM 3450 N N . LYS A 1 486 ? 34.472 10.636 -79.549 1.00 90.50 486 LYS A N 1
ATOM 3451 C CA . LYS A 1 486 ? 35.580 10.816 -78.596 1.00 90.50 486 LYS A CA 1
ATOM 3452 C C . LYS A 1 486 ? 36.909 11.115 -79.282 1.00 90.50 486 LYS A C 1
ATOM 3454 O O . LYS A 1 486 ? 37.175 10.629 -80.381 1.00 90.50 486 LYS A O 1
ATOM 3459 N N . ALA A 1 487 ? 37.772 11.835 -78.573 1.00 89.56 487 ALA A N 1
ATOM 3460 C CA . ALA A 1 487 ? 39.203 11.892 -78.852 1.00 89.56 487 ALA A CA 1
ATOM 3461 C C . ALA A 1 487 ? 39.928 10.723 -78.159 1.00 89.56 487 ALA A C 1
ATOM 3463 O O . ALA A 1 487 ? 39.562 10.332 -77.049 1.00 89.56 487 ALA A O 1
ATOM 3464 N N . SER A 1 488 ? 40.957 10.158 -78.794 1.00 88.44 488 SER A N 1
ATOM 3465 C CA . SER A 1 488 ? 41.832 9.146 -78.192 1.00 88.44 488 SER A CA 1
ATOM 3466 C C . SER A 1 488 ? 43.219 9.118 -78.847 1.00 88.44 488 SER A C 1
ATOM 3468 O O . SER A 1 488 ? 43.380 9.456 -80.018 1.00 88.44 488 SER A O 1
ATOM 3470 N N . PHE A 1 489 ? 44.222 8.631 -78.115 1.00 88.12 489 PHE A N 1
ATOM 3471 C CA . PHE A 1 489 ? 45.521 8.247 -78.682 1.00 88.12 489 PHE A CA 1
ATOM 3472 C C . PHE A 1 489 ? 45.514 6.842 -79.313 1.00 88.12 489 PHE A C 1
ATOM 3474 O O . PHE A 1 489 ? 46.468 6.472 -79.994 1.00 88.12 489 PHE A O 1
ATOM 3481 N N . SER A 1 490 ? 44.439 6.059 -79.140 1.00 89.56 490 SER A N 1
ATOM 3482 C CA . SER A 1 490 ? 44.260 4.762 -79.812 1.00 89.56 490 SER A CA 1
ATOM 3483 C C . SER A 1 490 ? 44.405 4.904 -81.330 1.00 89.56 490 SER A C 1
ATOM 3485 O O . SER A 1 490 ? 43.859 5.835 -81.918 1.00 89.56 490 SER A O 1
ATOM 3487 N N . VAL A 1 491 ? 45.117 3.976 -81.974 1.00 87.75 491 VAL A N 1
ATOM 3488 C CA . VAL A 1 491 ? 45.417 4.046 -83.418 1.00 87.75 491 VAL A CA 1
ATOM 3489 C C . VAL A 1 491 ? 44.447 3.256 -84.302 1.00 87.75 491 VAL A C 1
ATOM 3491 O O . VAL A 1 491 ? 44.335 3.570 -85.487 1.00 87.75 491 VAL A O 1
ATOM 3494 N N . SER A 1 492 ? 43.725 2.291 -83.722 1.00 90.38 492 SER A N 1
ATOM 3495 C CA . SER A 1 492 ? 42.792 1.366 -84.380 1.00 90.38 492 SER A CA 1
ATOM 3496 C C . SER A 1 492 ? 41.410 1.364 -83.716 1.00 90.38 492 SER A C 1
ATOM 3498 O O . SER A 1 492 ? 41.254 1.807 -82.573 1.00 90.38 492 SER A O 1
ATOM 3500 N N . ASP A 1 493 ? 40.415 0.819 -84.413 1.00 92.00 493 ASP A N 1
ATOM 3501 C CA . ASP A 1 493 ? 39.060 0.600 -83.890 1.00 92.00 493 ASP A CA 1
ATOM 3502 C C . ASP A 1 493 ? 39.082 -0.337 -82.671 1.00 92.00 493 ASP A C 1
ATOM 3504 O O . ASP A 1 493 ? 39.926 -1.231 -82.575 1.00 92.00 493 ASP A O 1
ATOM 3508 N N . HIS A 1 494 ? 38.180 -0.120 -81.711 1.00 90.31 494 HIS A N 1
ATOM 3509 C CA . HIS A 1 494 ? 38.176 -0.861 -80.445 1.00 90.31 494 HIS A CA 1
ATOM 3510 C C . HIS A 1 494 ? 36.840 -0.747 -79.699 1.00 90.31 494 HIS A C 1
ATOM 3512 O O . HIS A 1 494 ? 36.279 0.336 -79.560 1.00 90.31 494 HIS A O 1
ATOM 3518 N N . ASN A 1 495 ? 36.350 -1.852 -79.125 1.00 85.88 495 ASN A N 1
ATOM 3519 C CA . ASN A 1 495 ? 35.181 -1.868 -78.227 1.00 85.88 495 ASN A CA 1
ATOM 3520 C C . ASN A 1 495 ? 33.903 -1.195 -78.786 1.00 85.88 495 ASN A C 1
ATOM 3522 O O . ASN A 1 495 ? 33.117 -0.661 -78.009 1.00 85.88 495 ASN A O 1
ATOM 3526 N N . GLY A 1 496 ? 33.692 -1.232 -80.106 1.00 87.69 496 GLY A N 1
ATOM 3527 C CA . GLY A 1 496 ? 32.563 -0.592 -80.802 1.00 87.69 496 GLY A CA 1
ATOM 3528 C C . GLY A 1 496 ? 32.794 0.863 -81.234 1.00 87.69 496 GLY A C 1
ATOM 3529 O O . GLY A 1 496 ? 31.920 1.481 -81.838 1.00 87.69 496 GLY A O 1
ATOM 3530 N N . TRP A 1 497 ? 33.981 1.407 -80.955 1.00 92.19 497 TRP A N 1
ATOM 3531 C CA . TRP A 1 497 ? 34.448 2.694 -81.463 1.00 92.19 497 TRP A CA 1
ATOM 3532 C C . TRP A 1 497 ? 35.211 2.507 -82.772 1.00 92.19 497 TRP A C 1
ATOM 3534 O O . TRP A 1 497 ? 36.206 1.779 -82.807 1.00 92.19 497 TRP A O 1
ATOM 3544 N N . VAL A 1 498 ? 34.777 3.206 -83.816 1.00 93.06 498 VAL A N 1
ATOM 3545 C CA . VAL A 1 498 ? 35.364 3.190 -85.160 1.00 93.06 498 VAL A CA 1
ATOM 3546 C C . VAL A 1 498 ? 36.053 4.528 -85.420 1.00 93.06 498 VAL A C 1
ATOM 3548 O O . VAL A 1 498 ? 35.498 5.590 -85.128 1.00 93.06 498 VAL A O 1
ATOM 3551 N N . LYS A 1 499 ? 37.291 4.489 -85.917 1.00 93.25 499 LYS A N 1
ATOM 3552 C CA . LYS A 1 499 ? 38.116 5.679 -86.156 1.00 93.25 499 LYS A CA 1
ATOM 3553 C C . LYS A 1 499 ? 37.559 6.517 -87.307 1.00 93.25 499 LYS A C 1
ATOM 3555 O O . LYS A 1 499 ? 37.295 5.983 -88.373 1.00 93.25 499 LYS A O 1
ATOM 3560 N N . LEU A 1 500 ? 37.452 7.831 -87.127 1.00 92.44 500 LEU A N 1
ATOM 3561 C CA . LEU A 1 500 ? 37.031 8.772 -88.170 1.00 92.44 500 LEU A CA 1
ATOM 3562 C C . LEU A 1 500 ? 38.175 9.068 -89.153 1.00 92.44 500 LEU A C 1
ATOM 3564 O O . LEU A 1 500 ? 38.804 10.125 -89.097 1.00 92.44 500 LEU A O 1
ATOM 3568 N N . ASP A 1 501 ? 38.465 8.114 -90.037 1.00 90.81 501 ASP A N 1
ATOM 3569 C CA . ASP A 1 501 ? 39.555 8.179 -91.022 1.00 90.81 501 ASP A CA 1
ATOM 3570 C C . ASP A 1 501 ? 39.099 8.200 -92.491 1.00 90.81 501 ASP A C 1
ATOM 3572 O O . ASP A 1 501 ? 39.934 8.201 -93.394 1.00 90.81 501 ASP A O 1
ATOM 3576 N N . GLY A 1 502 ? 37.791 8.273 -92.755 1.00 89.81 502 GLY A N 1
ATOM 3577 C CA . GLY A 1 502 ? 37.265 8.359 -94.119 1.00 89.81 502 GLY A CA 1
ATOM 3578 C C . GLY A 1 502 ? 37.088 7.029 -94.855 1.00 89.81 502 GLY A C 1
ATOM 3579 O O . GLY A 1 502 ? 36.801 7.055 -96.050 1.00 89.81 502 GLY A O 1
ATOM 3580 N N . ARG A 1 503 ? 37.277 5.867 -94.212 1.00 92.25 503 ARG A N 1
ATOM 3581 C CA . ARG A 1 503 ? 37.175 4.563 -94.899 1.00 92.25 503 ARG A CA 1
ATOM 3582 C C . ARG A 1 503 ? 35.733 4.192 -95.329 1.00 92.25 503 ARG A C 1
ATOM 3584 O O . ARG A 1 503 ? 34.767 4.697 -94.750 1.00 92.25 503 ARG A O 1
ATOM 3591 N N . PRO A 1 504 ? 35.551 3.276 -96.307 1.00 92.12 504 PRO A N 1
ATOM 3592 C CA . PRO A 1 504 ? 34.224 2.844 -96.757 1.00 92.12 504 PRO A CA 1
ATOM 3593 C C . PRO A 1 504 ? 33.429 2.103 -95.670 1.00 92.12 504 PRO A C 1
ATOM 3595 O O . PRO A 1 504 ? 33.971 1.232 -94.986 1.00 92.12 504 PRO A O 1
ATOM 3598 N N . THR A 1 505 ? 32.114 2.332 -95.581 1.00 89.81 505 THR A N 1
ATOM 3599 C CA . THR A 1 505 ? 31.235 1.610 -94.631 1.00 89.81 505 THR A CA 1
ATOM 3600 C C . THR A 1 505 ? 31.054 0.125 -94.961 1.00 89.81 505 THR A C 1
ATOM 3602 O O . THR A 1 505 ? 30.649 -0.664 -94.102 1.00 89.81 505 THR A O 1
ATOM 3605 N N . GLY A 1 506 ? 31.416 -0.295 -96.178 1.00 86.62 506 GLY A N 1
ATOM 3606 C CA . GLY A 1 506 ? 31.504 -1.707 -96.561 1.00 86.62 506 GLY A CA 1
ATOM 3607 C C . GLY A 1 506 ? 32.527 -2.509 -95.746 1.00 86.62 506 GLY A C 1
ATOM 3608 O O . GLY A 1 506 ? 32.349 -3.713 -95.592 1.00 86.62 506 GLY A O 1
ATOM 3609 N N . GLY A 1 507 ? 33.547 -1.853 -95.175 1.00 84.19 507 GLY A N 1
ATOM 3610 C CA . GLY A 1 507 ? 34.545 -2.481 -94.299 1.00 84.19 507 GLY A CA 1
ATOM 3611 C C . GLY A 1 507 ? 34.129 -2.616 -92.827 1.00 84.19 507 GLY A C 1
ATOM 3612 O O . GLY A 1 507 ? 34.919 -3.106 -92.026 1.00 84.19 507 GLY A O 1
ATOM 3613 N N . LEU A 1 508 ? 32.925 -2.166 -92.455 1.00 90.56 508 LEU A N 1
ATOM 3614 C CA . LEU A 1 508 ? 32.394 -2.262 -91.090 1.00 90.56 508 LEU A CA 1
ATOM 3615 C C . LEU A 1 508 ? 31.560 -3.537 -90.891 1.00 90.56 508 LEU A C 1
ATOM 3617 O O . LEU A 1 508 ? 31.055 -4.127 -91.855 1.00 90.56 508 LEU A O 1
ATOM 3621 N N . THR A 1 509 ? 31.342 -3.930 -89.630 1.00 91.06 509 THR A N 1
ATOM 3622 C CA . THR A 1 509 ? 30.394 -5.012 -89.305 1.00 91.06 509 THR A CA 1
ATOM 3623 C C . THR A 1 509 ? 28.976 -4.654 -89.770 1.00 91.06 509 THR A C 1
ATOM 3625 O O . THR A 1 509 ? 28.654 -3.490 -90.014 1.00 91.06 509 THR A O 1
ATOM 3628 N N . THR A 1 510 ? 28.096 -5.647 -89.913 1.00 88.50 510 THR A N 1
ATOM 3629 C CA . THR A 1 510 ? 26.686 -5.423 -90.288 1.00 88.50 510 THR A CA 1
ATOM 3630 C C . THR A 1 510 ? 25.985 -4.451 -89.335 1.00 88.50 510 THR A C 1
ATOM 3632 O O . THR A 1 510 ? 25.325 -3.522 -89.801 1.00 88.50 510 THR A O 1
ATOM 3635 N N . THR A 1 511 ? 26.195 -4.612 -88.026 1.00 88.00 511 THR A N 1
ATOM 3636 C CA . THR A 1 511 ? 25.679 -3.727 -86.969 1.00 88.00 511 THR A CA 1
ATOM 3637 C C . THR A 1 511 ? 26.234 -2.310 -87.099 1.00 88.00 511 THR A C 1
ATOM 3639 O O . THR A 1 511 ? 25.470 -1.349 -87.153 1.00 88.00 511 THR A O 1
ATOM 3642 N N . GLN A 1 512 ? 27.556 -2.170 -87.242 1.00 92.19 512 GLN A N 1
ATOM 3643 C CA . GLN A 1 512 ? 28.212 -0.864 -87.353 1.00 92.19 512 GLN A CA 1
ATOM 3644 C C . GLN A 1 512 ? 27.858 -0.132 -88.648 1.00 92.19 512 GLN A C 1
ATOM 3646 O O . GLN A 1 512 ? 27.740 1.089 -88.647 1.00 92.19 512 GLN A O 1
ATOM 3651 N N . ARG A 1 513 ? 27.635 -0.855 -89.752 1.00 92.06 513 ARG A N 1
ATOM 3652 C CA . ARG A 1 513 ? 27.137 -0.280 -91.009 1.00 92.06 513 ARG A CA 1
ATOM 3653 C C . ARG A 1 513 ? 25.685 0.184 -90.887 1.00 92.06 513 ARG A C 1
ATOM 3655 O O . ARG A 1 513 ? 25.359 1.242 -91.413 1.00 92.06 513 ARG A O 1
ATOM 3662 N N . ALA A 1 514 ? 24.825 -0.551 -90.178 1.00 89.94 514 ALA A N 1
ATOM 3663 C CA . ALA A 1 514 ? 23.461 -0.099 -89.891 1.00 89.94 514 ALA A CA 1
ATOM 3664 C C . ALA A 1 514 ? 23.462 1.173 -89.020 1.00 89.94 514 ALA A C 1
ATOM 3666 O O . ALA A 1 514 ? 22.785 2.145 -89.353 1.00 89.94 514 ALA A O 1
ATOM 3667 N N . ALA A 1 515 ? 24.296 1.203 -87.975 1.00 91.31 515 ALA A N 1
ATOM 3668 C CA . ALA A 1 515 ? 24.522 2.381 -87.140 1.00 91.31 515 ALA A CA 1
ATOM 3669 C C . ALA A 1 515 ? 25.053 3.576 -87.958 1.00 91.31 515 ALA A C 1
ATOM 3671 O O . ALA A 1 515 ? 24.471 4.658 -87.913 1.00 91.31 515 ALA A O 1
ATOM 3672 N N . ALA A 1 516 ? 26.090 3.376 -88.778 1.00 90.75 516 ALA A N 1
ATOM 3673 C CA . ALA A 1 516 ? 26.657 4.406 -89.651 1.00 90.75 516 ALA A CA 1
ATOM 3674 C C . ALA A 1 516 ? 25.610 4.979 -90.624 1.00 90.75 516 ALA A C 1
ATOM 3676 O O . ALA A 1 516 ? 25.468 6.196 -90.731 1.00 90.75 516 ALA A O 1
ATOM 3677 N N . ASN A 1 517 ? 24.816 4.116 -91.264 1.00 89.25 517 ASN A N 1
ATOM 3678 C CA . ASN A 1 517 ? 23.724 4.532 -92.145 1.00 89.25 517 ASN A CA 1
ATOM 3679 C C . ASN A 1 517 ? 22.657 5.351 -91.396 1.00 89.25 517 ASN A C 1
ATOM 3681 O O . ASN A 1 517 ? 22.185 6.350 -91.935 1.00 89.25 517 ASN A O 1
ATOM 3685 N N . SER A 1 518 ? 22.312 4.980 -90.155 1.00 90.50 518 SER A N 1
ATOM 3686 C CA . SER A 1 518 ? 21.350 5.730 -89.326 1.00 90.50 518 SER A CA 1
ATOM 3687 C C . SER A 1 518 ? 21.835 7.138 -88.949 1.00 90.50 518 SER A C 1
ATOM 3689 O O . SER A 1 518 ? 21.024 8.048 -88.803 1.00 90.50 518 SER A O 1
ATOM 3691 N N . LEU A 1 519 ? 23.156 7.337 -88.880 1.00 88.06 519 LEU A N 1
ATOM 3692 C CA . LEU A 1 519 ? 23.810 8.633 -88.661 1.00 88.06 519 LEU A CA 1
ATOM 3693 C C . LEU A 1 519 ? 24.044 9.422 -89.969 1.00 88.06 519 LEU A C 1
ATOM 3695 O O . LEU A 1 519 ? 24.612 10.511 -89.943 1.00 88.06 519 LEU A O 1
ATOM 3699 N N . GLY A 1 520 ? 23.622 8.884 -91.121 1.00 86.00 520 GLY A N 1
ATOM 3700 C CA . GLY A 1 520 ? 23.769 9.508 -92.442 1.00 86.00 520 GLY A CA 1
ATOM 3701 C C . GLY A 1 520 ? 25.068 9.176 -93.192 1.00 86.00 520 GLY A C 1
ATOM 3702 O O . GLY A 1 520 ? 25.299 9.705 -94.282 1.00 86.00 520 GLY A O 1
ATOM 3703 N N . PHE A 1 521 ? 25.913 8.284 -92.668 1.00 89.44 521 PHE A N 1
ATOM 3704 C CA . PHE A 1 521 ? 27.195 7.893 -93.270 1.00 89.44 521 PHE A CA 1
ATOM 3705 C C . PHE A 1 521 ? 27.009 6.782 -94.322 1.00 89.44 521 PHE A C 1
ATOM 3707 O O . PHE A 1 521 ? 27.453 5.653 -94.144 1.00 89.44 521 PHE A O 1
ATOM 3714 N N . ALA A 1 522 ? 26.322 7.086 -95.426 1.00 82.25 522 ALA A N 1
ATOM 3715 C CA . ALA A 1 522 ? 25.836 6.070 -96.372 1.00 82.25 522 ALA A CA 1
ATOM 3716 C C . ALA A 1 522 ? 26.926 5.246 -97.100 1.00 82.25 522 ALA A C 1
ATOM 3718 O O . ALA A 1 522 ? 26.694 4.082 -97.423 1.00 82.25 522 ALA A O 1
ATOM 3719 N N . SER A 1 523 ? 28.103 5.826 -97.369 1.00 88.50 523 SER A N 1
ATOM 3720 C CA . SER A 1 523 ? 29.157 5.180 -98.185 1.00 88.50 523 SER A CA 1
ATOM 3721 C C . SER A 1 523 ? 30.533 5.149 -97.513 1.00 88.50 523 SER A C 1
ATOM 3723 O O . SER A 1 523 ? 31.292 4.199 -97.700 1.00 88.50 523 SER A O 1
ATOM 3725 N N . TYR A 1 524 ? 30.853 6.174 -96.724 1.00 89.75 524 TYR A N 1
ATOM 3726 C CA . TYR A 1 524 ? 32.115 6.341 -96.003 1.00 89.75 524 TYR A CA 1
ATOM 3727 C C . TYR A 1 524 ? 31.810 6.926 -94.624 1.00 89.75 524 TYR A C 1
ATOM 3729 O O . TYR A 1 524 ? 30.885 7.733 -94.498 1.00 89.75 524 TYR A O 1
ATOM 3737 N N . ILE A 1 525 ? 32.580 6.542 -93.606 1.00 90.94 525 ILE A N 1
ATOM 3738 C CA . ILE A 1 525 ? 32.556 7.252 -92.319 1.00 90.94 525 ILE A CA 1
ATOM 3739 C C . ILE A 1 525 ? 33.264 8.611 -92.458 1.00 90.94 525 ILE A C 1
ATOM 3741 O O . ILE A 1 525 ? 34.101 8.756 -93.351 1.00 90.94 525 ILE A O 1
ATOM 3745 N N . PRO A 1 526 ? 32.973 9.612 -91.609 1.00 90.25 526 PRO A N 1
ATOM 3746 C CA . PRO A 1 526 ? 33.662 10.899 -91.669 1.00 90.25 526 PRO A CA 1
ATOM 3747 C C . PRO A 1 526 ? 35.179 10.758 -91.504 1.00 90.25 526 PRO A C 1
ATOM 3749 O O . PRO A 1 526 ? 35.662 9.869 -90.801 1.00 90.25 526 PRO A O 1
ATOM 3752 N N . ASN A 1 527 ? 35.934 11.664 -92.123 1.00 88.38 527 ASN A N 1
ATOM 3753 C CA . ASN A 1 527 ? 37.369 11.803 -91.895 1.00 88.38 527 ASN A CA 1
ATOM 3754 C C . ASN A 1 527 ? 37.603 13.018 -90.988 1.00 88.38 527 ASN A C 1
ATOM 3756 O O . ASN A 1 527 ? 37.175 14.116 -91.321 1.00 88.38 527 ASN A O 1
ATOM 3760 N N . ALA A 1 528 ? 38.262 12.835 -89.846 1.00 87.00 528 ALA A N 1
ATOM 3761 C CA . ALA A 1 528 ? 38.582 13.920 -88.916 1.00 87.00 528 ALA A CA 1
ATOM 3762 C C . ALA A 1 528 ? 40.017 14.461 -89.080 1.00 87.00 528 ALA A C 1
ATOM 3764 O O . ALA A 1 528 ? 40.447 15.321 -88.312 1.00 87.00 528 ALA A O 1
ATOM 3765 N N . SER A 1 529 ? 40.779 13.963 -90.060 1.00 82.12 529 SER A N 1
ATOM 3766 C CA . SER A 1 529 ? 42.164 14.389 -90.298 1.00 82.12 529 SER A CA 1
ATOM 3767 C C . SER A 1 529 ? 42.246 15.896 -90.554 1.00 82.12 529 SER A C 1
ATOM 3769 O O . SER A 1 529 ? 41.482 16.436 -91.354 1.00 82.12 529 SER A O 1
ATOM 3771 N N . ASN A 1 530 ? 43.175 16.574 -89.870 1.00 75.88 530 ASN A N 1
ATOM 3772 C CA . ASN A 1 530 ? 43.405 18.027 -89.940 1.00 75.88 530 ASN A CA 1
ATOM 3773 C C . ASN A 1 530 ? 42.146 18.904 -89.750 1.00 75.88 530 ASN A C 1
ATOM 3775 O O . ASN A 1 530 ? 42.132 20.064 -90.157 1.00 75.88 530 ASN A O 1
ATOM 3779 N N . SER A 1 531 ? 41.105 18.359 -89.116 1.00 77.12 531 SER A N 1
ATOM 3780 C CA . SER A 1 531 ? 39.805 19.004 -88.930 1.00 77.12 531 SER A CA 1
ATOM 3781 C C . SER A 1 531 ? 39.533 19.261 -87.450 1.00 77.12 531 SER A C 1
ATOM 3783 O O . SER A 1 531 ? 39.989 18.517 -86.584 1.00 77.12 531 SER A O 1
ATOM 3785 N N . TYR A 1 532 ? 38.756 20.301 -87.154 1.00 76.06 532 TYR A N 1
ATOM 3786 C CA . TYR A 1 532 ? 38.203 20.553 -85.823 1.00 76.06 532 TYR A CA 1
ATOM 3787 C C . TYR A 1 532 ? 36.696 20.288 -85.849 1.00 76.06 532 TYR A C 1
ATOM 3789 O O . TYR A 1 532 ? 36.045 20.491 -86.873 1.00 76.06 532 TYR A O 1
ATOM 3797 N N . LEU A 1 533 ? 36.137 19.814 -84.734 1.00 78.50 533 LEU A N 1
ATOM 3798 C CA . LEU A 1 533 ? 34.693 19.610 -84.632 1.00 78.50 533 LEU A CA 1
ATOM 3799 C C . LEU A 1 533 ? 33.987 20.969 -84.552 1.00 78.50 533 LEU A C 1
ATOM 3801 O O . LEU A 1 533 ? 34.307 21.790 -83.693 1.00 78.50 533 LEU A O 1
ATOM 3805 N N . VAL A 1 534 ? 33.015 21.184 -85.434 1.00 74.50 534 VAL A N 1
ATOM 3806 C CA . VAL A 1 534 ? 32.166 22.377 -85.477 1.00 74.50 534 VAL A CA 1
ATOM 3807 C C . VAL A 1 534 ? 30.751 21.978 -85.891 1.00 74.50 534 VAL A C 1
ATOM 3809 O O . VAL A 1 534 ? 30.560 20.997 -86.609 1.00 74.50 534 VAL A O 1
ATOM 3812 N N . GLN A 1 535 ? 29.757 22.735 -85.430 1.00 77.56 535 GLN A N 1
ATOM 3813 C CA . GLN A 1 535 ? 28.372 22.630 -85.879 1.00 77.56 535 GLN A CA 1
ATOM 3814 C C . GLN A 1 535 ? 28.018 23.924 -86.620 1.00 77.56 535 GLN A C 1
ATOM 3816 O O . GLN A 1 535 ? 27.686 24.932 -86.006 1.00 77.56 535 GLN A O 1
ATOM 3821 N N . ASP A 1 536 ? 28.143 23.896 -87.945 1.00 71.81 536 ASP A N 1
ATOM 3822 C CA . ASP A 1 536 ? 28.040 25.056 -88.846 1.00 71.81 536 ASP A CA 1
ATOM 3823 C C . ASP A 1 536 ? 26.781 25.026 -89.742 1.00 71.81 536 ASP A C 1
ATOM 3825 O O . ASP A 1 536 ? 26.638 25.831 -90.659 1.00 71.81 536 ASP A O 1
ATOM 3829 N N . GLY A 1 537 ? 25.862 24.089 -89.484 1.00 71.75 537 GLY A N 1
ATOM 3830 C CA . GLY A 1 537 ? 24.647 23.880 -90.279 1.00 71.75 537 GLY A CA 1
ATOM 3831 C C . GLY A 1 537 ? 24.847 23.060 -91.559 1.00 71.75 537 GLY A C 1
ATOM 3832 O O . GLY A 1 537 ? 23.877 22.818 -92.277 1.00 71.75 537 GLY A O 1
ATOM 3833 N N . THR A 1 538 ? 26.068 22.599 -91.851 1.00 78.19 538 THR A N 1
ATOM 3834 C CA . THR A 1 538 ? 26.337 21.702 -92.984 1.00 78.19 538 THR A CA 1
ATOM 3835 C C . THR A 1 538 ? 26.004 20.238 -92.653 1.00 78.19 538 THR A C 1
ATOM 3837 O O . THR A 1 538 ? 25.595 19.896 -91.540 1.00 78.19 538 THR A O 1
ATOM 3840 N N . ARG A 1 539 ? 26.132 19.332 -93.636 1.00 78.62 539 ARG A N 1
ATOM 3841 C CA . ARG A 1 539 ? 25.845 17.902 -93.430 1.00 78.62 539 ARG A CA 1
ATOM 3842 C C . ARG A 1 539 ? 26.830 17.313 -92.415 1.00 78.62 539 ARG A C 1
ATOM 3844 O O . ARG A 1 539 ? 28.041 17.395 -92.627 1.00 78.62 539 ARG A O 1
ATOM 3851 N N . LEU A 1 540 ? 26.312 16.675 -91.362 1.00 74.88 540 LEU A N 1
ATOM 3852 C CA . LEU A 1 540 ? 27.120 16.047 -90.311 1.00 74.88 540 LEU A CA 1
ATOM 3853 C C . LEU A 1 540 ? 28.218 15.151 -90.909 1.00 74.88 540 LEU A C 1
ATOM 3855 O O . LEU A 1 540 ? 27.954 14.318 -91.778 1.00 74.88 540 LEU A O 1
ATOM 3859 N N . GLY A 1 541 ? 29.457 15.350 -90.454 1.00 70.75 541 GLY A N 1
ATOM 3860 C CA . GLY A 1 541 ? 30.627 14.617 -90.942 1.00 70.75 541 GLY A CA 1
ATOM 3861 C C . GLY A 1 541 ? 31.264 15.141 -92.238 1.00 70.75 541 GLY A C 1
ATOM 3862 O O . GLY A 1 541 ? 32.133 14.462 -92.782 1.00 70.75 541 GLY A O 1
ATOM 3863 N N . SER A 1 542 ? 30.861 16.312 -92.746 1.00 73.31 542 SER A N 1
ATOM 3864 C CA . SER A 1 542 ? 31.574 17.007 -93.834 1.00 73.31 542 SER A CA 1
ATOM 3865 C C . SER A 1 542 ? 32.645 17.981 -93.312 1.00 73.31 542 SER A C 1
ATOM 3867 O O . SER A 1 542 ? 32.569 18.445 -92.178 1.00 73.31 542 SER A O 1
ATOM 3869 N N . ILE A 1 543 ? 33.666 18.255 -94.134 1.00 66.50 543 ILE A N 1
ATOM 3870 C CA . ILE A 1 543 ? 34.796 19.151 -93.828 1.00 66.50 543 ILE A CA 1
ATOM 3871 C C . ILE A 1 543 ? 34.755 20.298 -94.841 1.00 66.50 543 ILE A C 1
ATOM 3873 O O . ILE A 1 543 ? 34.972 20.058 -96.027 1.00 66.50 543 ILE A O 1
ATOM 3877 N N . ASN A 1 544 ? 34.473 21.527 -94.396 1.00 62.91 544 ASN A N 1
ATOM 3878 C CA . ASN A 1 544 ? 34.112 22.626 -95.308 1.00 62.91 544 ASN A CA 1
ATOM 3879 C C . ASN A 1 544 ? 34.932 23.930 -95.127 1.00 62.91 544 ASN A C 1
ATOM 3881 O O . ASN A 1 544 ? 34.508 24.971 -95.624 1.00 62.91 544 ASN A O 1
ATOM 3885 N N . SER A 1 545 ? 36.079 23.932 -94.420 1.00 61.97 545 SER A N 1
ATOM 3886 C CA . SER A 1 545 ? 36.821 25.178 -94.104 1.00 61.97 545 SER A CA 1
ATOM 3887 C C . SER A 1 545 ? 38.347 25.028 -93.885 1.00 61.97 545 SER A C 1
ATOM 3889 O O . SER A 1 545 ? 38.823 23.950 -93.544 1.00 61.97 545 SER A O 1
ATOM 3891 N N . ASN A 1 546 ? 39.082 26.149 -94.022 1.00 58.06 546 ASN A N 1
ATOM 3892 C CA . ASN A 1 546 ? 40.519 26.386 -93.736 1.00 58.06 546 ASN A CA 1
ATOM 3893 C C . ASN A 1 546 ? 40.654 27.643 -92.799 1.00 58.06 546 ASN A C 1
ATOM 3895 O O . ASN A 1 546 ? 39.753 28.476 -92.823 1.00 58.06 546 ASN A O 1
ATOM 3899 N N . ASN A 1 547 ? 41.719 27.872 -91.991 1.00 54.56 547 ASN A N 1
ATOM 3900 C CA . ASN A 1 547 ? 41.573 28.645 -90.714 1.00 54.56 547 ASN A CA 1
ATOM 3901 C C . ASN A 1 547 ? 42.634 29.756 -90.339 1.00 54.56 547 ASN A C 1
ATOM 3903 O O . ASN A 1 547 ? 43.806 29.447 -90.259 1.00 54.56 547 ASN A O 1
ATOM 3907 N N . SER A 1 548 ? 42.252 31.017 -90.023 1.00 52.38 548 SER A N 1
ATOM 3908 C CA . SER A 1 548 ? 43.012 32.148 -89.348 1.00 52.38 548 SER A CA 1
ATOM 3909 C C . SER A 1 548 ? 44.481 32.556 -89.738 1.00 52.38 548 SER A C 1
ATOM 3911 O O . SER A 1 548 ? 45.369 31.712 -89.706 1.00 52.38 548 SER A O 1
ATOM 3913 N N . ARG A 1 549 ? 44.795 33.857 -90.000 1.00 55.78 549 ARG A N 1
ATOM 3914 C CA . ARG A 1 549 ? 46.054 34.363 -90.664 1.00 55.78 549 ARG A CA 1
ATOM 3915 C C . ARG A 1 549 ? 47.008 35.330 -89.888 1.00 55.78 549 ARG A C 1
ATOM 3917 O O . ARG A 1 549 ? 46.563 35.985 -88.954 1.00 55.78 549 ARG A O 1
ATOM 3924 N N . ILE A 1 550 ? 48.256 35.540 -90.389 1.00 58.88 550 ILE A N 1
ATOM 3925 C CA . ILE A 1 550 ? 49.208 36.661 -90.064 1.00 58.88 550 ILE A CA 1
ATOM 3926 C C . ILE A 1 550 ? 49.861 37.264 -91.339 1.00 58.88 550 ILE A C 1
ATOM 3928 O O . ILE A 1 550 ? 50.221 36.513 -92.242 1.00 58.88 550 ILE A O 1
ATOM 3932 N N . ILE A 1 551 ? 50.045 38.600 -91.390 1.00 60.19 551 ILE A N 1
ATOM 3933 C CA . ILE A 1 551 ? 50.585 39.395 -92.525 1.00 60.19 551 ILE A CA 1
ATOM 3934 C C . ILE A 1 551 ? 52.015 39.909 -92.237 1.00 60.19 551 ILE A C 1
ATOM 3936 O O . ILE A 1 551 ? 52.232 40.589 -91.236 1.00 60.19 551 ILE A O 1
ATOM 3940 N N . ALA A 1 552 ? 52.974 39.653 -93.132 1.00 68.31 552 ALA A N 1
ATOM 3941 C CA . ALA A 1 552 ? 54.327 40.227 -93.123 1.00 68.31 552 ALA A CA 1
ATOM 3942 C C . ALA A 1 552 ? 54.413 41.542 -93.934 1.00 68.31 552 ALA A C 1
ATOM 3944 O O . ALA A 1 552 ? 53.566 41.819 -94.779 1.00 68.31 552 ALA A O 1
ATOM 3945 N N . ARG A 1 553 ? 55.445 42.376 -93.719 1.00 67.50 553 ARG A N 1
ATOM 3946 C CA . ARG A 1 553 ? 55.513 43.739 -94.307 1.00 67.50 553 ARG A CA 1
ATOM 3947 C C . ARG A 1 553 ? 55.509 43.762 -95.851 1.00 67.50 553 ARG A C 1
ATOM 3949 O O . ARG A 1 553 ? 54.947 44.677 -96.436 1.00 67.50 553 ARG A O 1
ATOM 3956 N N . ASN A 1 554 ? 56.050 42.732 -96.503 1.00 66.81 554 ASN A N 1
ATOM 3957 C CA . ASN A 1 554 ? 56.023 42.536 -97.963 1.00 66.81 554 ASN A CA 1
ATOM 3958 C C . ASN A 1 554 ? 54.669 42.021 -98.514 1.00 66.81 554 ASN A C 1
ATOM 3960 O O . ASN A 1 554 ? 54.496 41.877 -99.723 1.00 66.81 554 ASN A O 1
ATOM 3964 N N . GLN A 1 555 ? 53.709 41.721 -97.636 1.00 68.19 555 GLN A N 1
ATOM 3965 C CA . GLN A 1 555 ? 52.325 41.365 -97.969 1.00 68.19 555 GLN A CA 1
ATOM 3966 C C . GLN A 1 555 ? 51.372 42.574 -97.815 1.00 68.19 555 GLN A C 1
ATOM 3968 O O . GLN A 1 555 ? 50.157 42.431 -97.955 1.00 68.19 555 GLN A O 1
ATOM 3973 N N . LEU A 1 556 ? 51.912 43.773 -97.543 1.00 73.00 556 LEU A N 1
ATOM 3974 C CA . LEU A 1 556 ? 51.181 45.046 -97.548 1.00 73.00 556 LEU A CA 1
ATOM 3975 C C . LEU A 1 556 ? 51.111 45.654 -98.971 1.00 73.00 556 LEU A C 1
ATOM 3977 O O . LEU A 1 556 ? 51.994 45.381 -99.789 1.00 73.00 556 LEU A O 1
ATOM 3981 N N . PRO A 1 557 ? 50.101 46.497 -99.275 1.00 69.31 557 PRO A N 1
ATOM 3982 C CA . PRO A 1 557 ? 50.018 47.225 -100.545 1.00 69.31 557 PRO A CA 1
ATOM 3983 C C . PRO A 1 557 ? 51.201 48.179 -100.773 1.00 69.31 557 PRO A C 1
ATOM 3985 O O . PRO A 1 557 ? 51.688 48.807 -99.831 1.00 69.31 557 PRO A O 1
ATOM 3988 N N . ASP A 1 558 ? 51.628 48.320 -102.028 1.00 71.44 558 ASP A N 1
ATOM 3989 C CA . ASP A 1 558 ? 52.722 49.213 -102.426 1.00 71.44 558 ASP A CA 1
ATOM 3990 C C . ASP A 1 558 ? 52.211 50.637 -102.710 1.00 71.44 558 ASP A C 1
ATOM 3992 O O . ASP A 1 558 ? 51.567 50.885 -103.730 1.00 71.44 558 ASP A O 1
ATOM 3996 N N . PHE A 1 559 ? 52.469 51.577 -101.797 1.00 73.00 559 PHE A N 1
ATOM 3997 C CA . PHE A 1 559 ? 52.243 53.010 -102.015 1.00 73.00 559 PHE A CA 1
ATOM 3998 C C . PHE A 1 559 ? 53.203 53.868 -101.172 1.00 73.00 559 PHE A C 1
ATOM 4000 O O . PHE A 1 559 ? 53.806 53.386 -100.208 1.00 73.00 559 PHE A O 1
ATOM 4007 N N . GLN A 1 560 ? 53.346 55.146 -101.539 1.00 79.81 560 GLN A N 1
ATOM 4008 C CA . GLN A 1 560 ? 54.136 56.154 -100.817 1.00 79.81 560 GLN A CA 1
ATOM 4009 C C . GLN A 1 560 ? 53.242 57.269 -100.259 1.00 79.81 560 GLN A C 1
ATOM 4011 O O . GLN A 1 560 ? 52.166 57.538 -100.792 1.00 79.81 560 GLN A O 1
ATOM 4016 N N . LEU A 1 561 ? 53.712 57.941 -99.206 1.00 75.81 561 LEU A N 1
ATOM 4017 C CA . LEU A 1 561 ? 53.105 59.153 -98.652 1.00 75.81 561 LEU A CA 1
ATOM 4018 C C . LEU A 1 561 ? 53.955 60.373 -99.037 1.00 75.81 561 LEU A C 1
ATOM 4020 O O . LEU A 1 561 ? 55.183 60.304 -98.995 1.00 75.81 561 LEU A O 1
ATOM 4024 N N . SER A 1 562 ? 53.319 61.491 -99.386 1.00 75.75 562 SER A N 1
ATOM 4025 C CA . SER A 1 562 ? 53.996 62.718 -99.837 1.00 75.75 562 SER A CA 1
ATOM 4026 C C . SER A 1 562 ? 53.325 63.985 -99.307 1.00 75.75 562 SER A C 1
ATOM 4028 O O . SER A 1 562 ? 52.102 64.009 -99.161 1.00 75.75 562 SER A O 1
ATOM 4030 N N . GLY A 1 563 ? 54.095 65.054 -99.089 1.00 75.50 563 GLY A N 1
ATOM 4031 C CA . GLY A 1 563 ? 53.570 66.353 -98.652 1.00 75.50 563 GLY A CA 1
ATOM 4032 C C . GLY A 1 563 ? 54.470 67.547 -98.995 1.00 75.50 563 GLY A C 1
ATOM 4033 O O . GLY A 1 563 ? 55.660 67.392 -99.273 1.00 75.50 563 GLY A O 1
ATOM 4034 N N . THR A 1 564 ? 53.886 68.747 -98.954 1.00 67.62 564 THR A N 1
ATOM 4035 C CA . THR A 1 564 ? 54.533 70.044 -99.229 1.00 67.62 564 THR A CA 1
ATOM 4036 C C . THR A 1 564 ? 54.104 71.107 -98.218 1.00 67.62 564 THR A C 1
ATOM 4038 O O . THR A 1 564 ? 52.973 71.091 -97.734 1.00 67.62 564 THR A O 1
ATOM 4041 N N . THR A 1 565 ? 54.995 72.054 -97.909 1.00 70.38 565 THR A N 1
ATOM 4042 C CA . THR A 1 565 ? 54.703 73.212 -97.042 1.00 70.38 565 THR A CA 1
ATOM 4043 C C . THR A 1 565 ? 54.515 74.505 -97.846 1.00 70.38 565 THR A C 1
ATOM 4045 O O . THR A 1 565 ? 55.132 74.700 -98.893 1.00 70.38 565 THR A O 1
ATOM 4048 N N . SER A 1 566 ? 53.651 75.404 -97.362 1.00 62.38 566 SER A N 1
ATOM 4049 C CA . SER A 1 566 ? 53.356 76.702 -97.989 1.00 62.38 566 SER A CA 1
ATOM 4050 C C . SER A 1 566 ? 54.356 77.792 -97.585 1.00 62.38 566 SER A C 1
ATOM 4052 O O . SER A 1 566 ? 54.701 77.911 -96.411 1.00 62.38 566 SER A O 1
ATOM 4054 N N . SER A 1 567 ? 54.774 78.620 -98.543 1.00 57.16 567 SER A N 1
ATOM 4055 C CA . SER A 1 567 ? 55.789 79.667 -98.370 1.00 57.16 567 SER A CA 1
ATOM 4056 C C . SER A 1 567 ? 55.280 80.923 -97.649 1.00 57.16 567 SER A C 1
ATOM 4058 O O . SER A 1 567 ? 54.248 81.474 -98.034 1.00 57.16 567 SER A O 1
ATOM 4060 N N . ALA A 1 568 ? 56.062 81.438 -96.697 1.00 55.12 568 ALA A N 1
ATOM 4061 C CA . ALA A 1 568 ? 55.899 82.770 -96.111 1.00 55.12 568 ALA A CA 1
ATOM 4062 C C . ALA A 1 568 ? 57.245 83.523 -96.114 1.00 55.12 568 ALA A C 1
ATOM 4064 O O . ALA A 1 568 ? 58.277 82.946 -95.778 1.00 55.12 568 ALA A O 1
ATOM 4065 N N . GLU A 1 569 ? 57.215 84.795 -96.513 1.00 52.75 569 GLU A N 1
ATOM 4066 C CA . GLU A 1 569 ? 58.369 85.689 -96.720 1.00 52.75 569 GLU A CA 1
ATOM 4067 C C . GLU A 1 569 ? 59.081 86.090 -95.407 1.00 52.75 569 GLU A C 1
ATOM 4069 O O . GLU A 1 569 ? 58.438 86.674 -94.529 1.00 52.75 569 GLU A O 1
ATOM 4074 N N . PRO A 1 570 ? 60.408 85.893 -95.272 1.00 58.41 570 PRO A N 1
ATOM 4075 C CA . PRO A 1 570 ? 61.206 86.514 -94.220 1.00 58.41 570 PRO A CA 1
ATOM 4076 C C . PRO A 1 570 ? 62.096 87.640 -94.780 1.00 58.41 570 PRO A C 1
ATOM 4078 O O . PRO A 1 570 ? 63.099 87.381 -95.444 1.00 58.41 570 PRO A O 1
ATOM 4081 N N . THR A 1 571 ? 61.796 88.902 -94.451 1.00 48.94 571 THR A N 1
ATOM 4082 C CA . THR A 1 571 ? 62.697 90.036 -94.745 1.00 48.94 571 THR A CA 1
ATOM 4083 C C . THR A 1 571 ? 63.345 90.592 -93.475 1.00 48.94 571 THR A C 1
ATOM 4085 O O . THR A 1 571 ? 62.670 90.901 -92.493 1.00 48.94 571 THR A O 1
ATOM 4088 N N . ILE A 1 572 ? 64.671 90.745 -93.507 1.00 58.25 572 ILE A N 1
ATOM 4089 C CA . ILE A 1 572 ? 65.518 91.157 -92.377 1.00 58.25 572 ILE A CA 1
ATOM 4090 C C . ILE A 1 572 ? 65.923 92.629 -92.554 1.00 58.25 572 ILE A C 1
ATOM 4092 O O . ILE A 1 572 ? 66.261 93.045 -93.659 1.00 58.25 572 ILE A O 1
ATOM 4096 N N . LYS A 1 573 ? 65.918 93.421 -91.473 1.00 49.97 573 LYS A N 1
ATOM 4097 C CA . LYS A 1 573 ? 66.425 94.807 -91.472 1.00 49.97 573 LYS A CA 1
ATOM 4098 C C . LYS A 1 573 ? 67.880 94.856 -91.002 1.00 49.97 573 LYS A C 1
ATOM 4100 O O . LYS A 1 573 ? 68.230 94.178 -90.039 1.00 49.97 573 LYS A O 1
ATOM 4105 N N . TYR A 1 574 ? 68.682 95.718 -91.619 1.00 52.28 574 TYR A N 1
ATOM 4106 C CA . TYR A 1 574 ? 70.023 96.090 -91.155 1.00 52.28 574 TYR A CA 1
ATOM 4107 C C . TYR A 1 574 ? 70.108 97.614 -91.070 1.00 52.28 574 TYR A C 1
ATOM 4109 O O . TYR A 1 574 ? 69.555 98.316 -91.918 1.00 52.28 574 TYR A O 1
ATOM 4117 N N . ASP A 1 575 ? 70.777 98.110 -90.034 1.00 44.44 575 ASP A N 1
ATOM 4118 C CA . ASP A 1 575 ? 70.891 99.535 -89.742 1.00 44.44 575 ASP A CA 1
ATOM 4119 C C . ASP A 1 575 ? 72.257 100.048 -90.216 1.00 44.44 575 ASP A C 1
ATOM 4121 O O . ASP A 1 575 ? 73.286 99.715 -89.626 1.00 44.44 575 ASP A O 1
ATOM 4125 N N . ILE A 1 576 ? 72.277 100.835 -91.299 1.00 54.28 576 ILE A N 1
ATOM 4126 C CA . ILE A 1 576 ? 73.479 101.580 -91.705 1.00 54.28 576 ILE A CA 1
ATOM 4127 C C . ILE A 1 576 ? 73.470 102.904 -90.952 1.00 54.28 576 ILE A C 1
ATOM 4129 O O . ILE A 1 576 ? 73.229 103.989 -91.485 1.00 54.28 576 ILE A O 1
ATOM 4133 N N . ILE A 1 577 ? 73.763 102.767 -89.669 1.00 43.12 577 ILE A N 1
ATOM 4134 C CA . ILE A 1 577 ? 74.379 103.811 -88.877 1.00 43.12 577 ILE A CA 1
ATOM 4135 C C . ILE A 1 577 ? 75.669 104.201 -89.623 1.00 43.12 577 ILE A C 1
ATOM 4137 O O . ILE A 1 577 ? 76.502 103.323 -89.823 1.00 43.12 577 ILE A O 1
ATOM 4141 N N . ASN A 1 578 ? 75.846 105.493 -89.948 1.00 43.75 578 ASN A N 1
ATOM 4142 C CA . ASN A 1 578 ? 77.131 106.225 -89.987 1.00 43.75 578 ASN A CA 1
ATOM 4143 C C . ASN A 1 578 ? 77.441 107.180 -91.195 1.00 43.75 578 ASN A C 1
ATOM 4145 O O . ASN A 1 578 ? 76.478 107.612 -91.838 1.00 43.75 578 ASN A O 1
ATOM 4149 N N . ASN A 1 579 ? 78.707 107.613 -91.410 1.00 49.34 579 ASN A N 1
ATOM 4150 C CA . ASN A 1 579 ? 79.266 108.824 -92.095 1.00 49.34 579 ASN A CA 1
ATOM 4151 C C . ASN A 1 579 ? 79.869 109.998 -91.229 1.00 49.34 579 ASN A C 1
ATOM 4153 O O . ASN A 1 579 ? 80.580 109.830 -90.247 1.00 49.34 579 ASN A O 1
ATOM 4157 N N . ASN A 1 580 ? 79.675 111.288 -91.543 1.00 61.25 580 ASN A N 1
ATOM 4158 C CA . ASN A 1 580 ? 78.510 112.039 -91.061 1.00 61.25 580 ASN A CA 1
ATOM 4159 C C . ASN A 1 580 ? 77.632 111.149 -90.188 1.00 61.25 580 ASN A C 1
ATOM 4161 O O . ASN A 1 580 ? 76.672 110.580 -90.682 1.00 61.25 580 ASN A O 1
ATOM 4165 N N . GLY A 1 581 ? 77.920 110.908 -88.917 1.00 56.62 581 GLY A N 1
ATOM 4166 C CA . GLY A 1 581 ? 78.519 111.637 -87.798 1.00 56.62 581 GLY A CA 1
ATOM 4167 C C . GLY A 1 581 ? 77.726 111.477 -86.460 1.00 56.62 581 GLY A C 1
ATOM 4168 O O . GLY A 1 581 ? 78.330 111.467 -85.399 1.00 56.62 581 GLY A O 1
ATOM 4169 N N . ARG A 1 582 ? 76.404 111.238 -86.375 1.00 55.06 582 ARG A N 1
ATOM 4170 C CA . ARG A 1 582 ? 75.437 110.960 -87.442 1.00 55.06 582 ARG A CA 1
ATOM 4171 C C . ARG A 1 582 ? 75.624 109.520 -88.043 1.00 55.06 582 ARG A C 1
ATOM 4173 O O . ARG A 1 582 ? 74.867 109.192 -88.951 1.00 55.06 582 ARG A O 1
ATOM 4180 N N . PRO A 1 583 ? 76.321 108.552 -87.349 1.00 44.53 583 PRO A N 1
ATOM 4181 C CA . PRO A 1 583 ? 77.686 108.393 -86.690 1.00 44.53 583 PRO A CA 1
ATOM 4182 C C . PRO A 1 583 ? 78.933 108.255 -87.619 1.00 44.53 583 PRO A C 1
ATOM 4184 O O . PRO A 1 583 ? 78.754 108.478 -88.787 1.00 44.53 583 PRO A O 1
ATOM 4187 N N . ALA A 1 584 ? 80.142 107.861 -87.167 1.00 42.84 584 ALA A N 1
ATOM 4188 C CA . ALA A 1 584 ? 81.488 107.808 -87.849 1.00 42.84 584 ALA A CA 1
ATOM 4189 C C . ALA A 1 584 ? 81.724 107.465 -89.376 1.00 42.84 584 ALA A C 1
ATOM 4191 O O . ALA A 1 584 ? 80.986 106.713 -89.994 1.00 42.84 584 ALA A O 1
ATOM 4192 N N . THR A 1 585 ? 82.842 107.970 -89.938 1.00 44.41 585 THR A N 1
ATOM 4193 C CA . THR A 1 585 ? 83.300 108.095 -91.354 1.00 44.41 585 THR A CA 1
ATOM 4194 C C . THR A 1 585 ? 84.209 106.979 -91.922 1.00 44.41 585 THR A C 1
ATOM 4196 O O . THR A 1 585 ? 85.017 106.411 -91.188 1.00 44.41 585 THR A O 1
ATOM 4199 N N . ASP A 1 586 ? 84.212 106.815 -93.253 1.00 47.44 586 ASP A N 1
ATOM 4200 C CA . ASP A 1 586 ? 85.335 106.367 -94.114 1.00 47.44 586 ASP A CA 1
ATOM 4201 C C . ASP A 1 586 ? 86.276 105.242 -93.605 1.00 47.44 586 ASP A C 1
ATOM 4203 O O . ASP A 1 586 ? 87.478 105.423 -93.404 1.00 47.44 586 ASP A O 1
ATOM 4207 N N . THR A 1 587 ? 85.762 104.015 -93.469 1.00 40.94 587 THR A N 1
ATOM 4208 C CA . THR A 1 587 ? 86.592 102.797 -93.569 1.00 40.94 587 THR A CA 1
ATOM 4209 C C . THR A 1 587 ? 85.817 101.675 -94.263 1.00 40.94 587 THR A C 1
ATOM 4211 O O . THR A 1 587 ? 84.704 101.326 -93.884 1.00 40.94 587 THR A O 1
ATOM 4214 N N . TYR A 1 588 ? 86.426 101.137 -95.321 1.00 40.50 588 TYR A N 1
ATOM 4215 C CA . TYR A 1 588 ? 85.941 100.099 -96.237 1.00 40.50 588 TYR A CA 1
ATOM 4216 C C . TYR A 1 588 ? 84.983 99.046 -95.645 1.00 40.50 588 TYR A C 1
ATOM 4218 O O . TYR A 1 588 ? 85.412 98.065 -95.036 1.00 40.50 588 TYR A O 1
ATOM 4226 N N . SER A 1 589 ? 83.692 99.161 -95.963 1.00 42.12 589 SER A N 1
ATOM 4227 C CA . SER A 1 589 ? 82.726 98.073 -95.773 1.00 42.12 589 SER A CA 1
ATOM 4228 C C . SER A 1 589 ? 82.684 97.165 -97.005 1.00 42.12 589 SER A C 1
ATOM 4230 O O . SER A 1 589 ? 81.854 97.333 -97.896 1.00 42.12 589 SER A O 1
ATOM 4232 N N . TYR A 1 590 ? 83.588 96.184 -97.062 1.00 40.44 590 TYR A N 1
ATOM 4233 C CA . TYR A 1 590 ? 83.508 95.087 -98.031 1.00 40.44 590 TYR A CA 1
ATOM 4234 C C . TYR A 1 590 ? 82.651 93.942 -97.478 1.00 40.44 590 TYR A C 1
ATOM 4236 O O . TYR A 1 590 ? 83.174 92.930 -97.008 1.00 40.44 590 TYR A O 1
ATOM 4244 N N . THR A 1 591 ? 81.327 94.065 -97.572 1.00 40.94 591 THR A N 1
ATOM 4245 C CA . THR A 1 591 ? 80.430 92.926 -97.322 1.00 40.94 591 THR A CA 1
ATOM 4246 C C . THR A 1 591 ? 80.503 91.969 -98.511 1.00 40.94 591 THR A C 1
ATOM 4248 O O . THR A 1 591 ? 79.668 92.002 -99.415 1.00 40.94 591 THR A O 1
ATOM 4251 N N . PHE A 1 592 ? 81.541 91.128 -98.539 1.00 37.91 592 PHE A N 1
ATOM 4252 C CA . PHE A 1 592 ? 81.691 90.074 -99.537 1.00 37.91 592 PHE A CA 1
ATOM 4253 C C . PHE A 1 592 ? 80.575 89.040 -99.376 1.00 37.91 592 PHE A C 1
ATOM 4255 O O . PHE A 1 592 ? 80.676 88.088 -98.602 1.00 37.91 592 PHE A O 1
ATOM 4262 N N . LEU A 1 593 ? 79.519 89.212 -100.167 1.00 43.03 593 LEU A N 1
ATOM 4263 C CA . LEU A 1 593 ? 78.565 88.155 -100.453 1.00 43.03 593 LEU A CA 1
ATOM 4264 C C . LEU A 1 593 ? 79.326 87.055 -101.211 1.00 43.03 593 LEU A C 1
ATOM 4266 O O . LEU A 1 593 ? 79.677 87.221 -102.383 1.00 43.03 593 LEU A O 1
ATOM 4270 N N . ALA A 1 594 ? 79.646 85.959 -100.521 1.00 37.62 594 ALA A N 1
ATOM 4271 C CA . ALA A 1 594 ? 80.403 84.846 -101.082 1.00 37.62 594 ALA A CA 1
ATOM 4272 C C . ALA A 1 594 ? 79.628 84.214 -102.253 1.00 37.62 594 ALA A C 1
ATOM 4274 O O . ALA A 1 594 ? 78.726 83.405 -102.050 1.00 37.62 594 ALA A O 1
ATOM 4275 N N . GLY A 1 595 ? 79.957 84.617 -103.485 1.00 48.50 595 GLY A N 1
ATOM 4276 C CA . GLY A 1 595 ? 79.301 84.102 -104.689 1.00 48.50 595 GLY A CA 1
ATOM 4277 C C . GLY A 1 595 ? 79.431 84.943 -105.962 1.00 48.50 595 GLY A C 1
ATOM 4278 O O . GLY A 1 595 ? 79.307 84.373 -107.045 1.00 48.50 595 GLY A O 1
ATOM 4279 N N . LYS A 1 596 ? 79.693 86.263 -105.901 1.00 39.53 596 LYS A N 1
ATOM 4280 C CA . LYS A 1 596 ? 79.856 87.063 -107.134 1.00 39.53 596 LYS A CA 1
ATOM 4281 C C . LYS A 1 596 ? 80.757 88.291 -106.977 1.00 39.53 596 LYS A C 1
ATOM 4283 O O . LYS A 1 596 ? 80.527 89.134 -106.119 1.00 39.53 596 LYS A O 1
ATOM 4288 N N . ILE A 1 597 ? 81.752 88.404 -107.858 1.00 37.44 597 ILE A N 1
ATOM 4289 C CA . ILE A 1 597 ? 82.661 89.555 -107.947 1.00 37.44 597 ILE A CA 1
ATOM 4290 C C . ILE A 1 597 ? 82.045 90.607 -108.879 1.00 37.44 597 ILE A C 1
ATOM 4292 O O . ILE A 1 597 ? 81.717 90.306 -110.026 1.00 37.44 597 ILE A O 1
ATOM 4296 N N . GLY A 1 598 ? 81.925 91.842 -108.394 1.00 41.88 598 GLY A N 1
ATOM 4297 C CA . GLY A 1 598 ? 81.580 93.030 -109.175 1.00 41.88 598 GLY A CA 1
ATOM 4298 C C . GLY A 1 598 ? 82.250 94.251 -108.546 1.00 41.88 598 GLY A C 1
ATOM 4299 O O . GLY A 1 598 ? 82.119 94.476 -107.347 1.00 41.88 598 GLY A O 1
ATOM 4300 N N . THR A 1 599 ? 83.032 94.993 -109.326 1.00 35.34 599 THR A N 1
ATOM 4301 C CA . THR A 1 599 ? 83.917 96.061 -108.834 1.00 35.34 599 THR A CA 1
ATOM 4302 C C . THR A 1 599 ? 83.205 97.409 -108.708 1.00 35.34 599 THR A C 1
ATOM 4304 O O . THR A 1 599 ? 82.591 97.863 -109.671 1.00 35.34 599 THR A O 1
ATOM 4307 N N . GLY A 1 600 ? 83.375 98.098 -107.575 1.00 35.72 600 GLY A N 1
ATOM 4308 C CA . GLY A 1 600 ? 82.947 99.487 -107.364 1.00 35.72 600 GLY A CA 1
ATOM 4309 C C . GLY A 1 600 ? 83.650 100.090 -106.142 1.00 35.72 600 GLY A C 1
ATOM 4310 O O . GLY A 1 600 ? 83.760 99.425 -105.114 1.00 35.72 600 GLY A O 1
ATOM 4311 N N . THR A 1 601 ? 84.181 101.310 -106.261 1.00 38.25 601 THR A N 1
ATOM 4312 C CA . THR A 1 601 ? 85.256 101.815 -105.382 1.00 38.25 601 THR A CA 1
ATOM 4313 C C . THR A 1 601 ? 84.836 103.025 -104.533 1.00 38.25 601 THR A C 1
ATOM 4315 O O . THR A 1 601 ? 84.408 104.027 -105.087 1.00 38.25 601 THR A O 1
ATOM 4318 N N . ARG A 1 602 ? 85.062 102.914 -103.211 1.00 35.16 602 ARG A N 1
ATOM 4319 C CA . ARG A 1 602 ? 85.154 103.935 -102.131 1.00 35.16 602 ARG A CA 1
ATOM 4320 C C . ARG A 1 602 ? 84.172 105.128 -102.053 1.00 35.16 602 ARG A C 1
ATOM 4322 O O . ARG A 1 602 ? 84.255 106.074 -102.824 1.00 35.16 602 ARG A O 1
ATOM 4329 N N . ASN A 1 603 ? 83.417 105.121 -100.944 1.00 34.84 603 ASN A N 1
ATOM 4330 C CA . ASN A 1 603 ? 83.426 106.103 -99.837 1.00 34.84 603 ASN A CA 1
ATOM 4331 C C . ASN A 1 603 ? 83.664 107.602 -100.126 1.00 34.84 603 ASN A C 1
ATOM 4333 O O . ASN A 1 603 ? 84.768 107.980 -100.514 1.00 34.84 603 ASN A O 1
ATOM 4337 N N . LEU A 1 604 ? 82.682 108.436 -99.740 1.00 40.78 604 LEU A N 1
ATOM 4338 C CA . LEU A 1 604 ? 82.806 109.500 -98.713 1.00 40.78 604 LEU A CA 1
ATOM 4339 C C . LEU A 1 604 ? 81.456 110.249 -98.504 1.00 40.78 604 LEU A C 1
ATOM 4341 O O . LEU A 1 604 ? 81.246 111.373 -98.949 1.00 40.78 604 LEU A O 1
ATOM 4345 N N . ASP A 1 605 ? 80.559 109.601 -97.754 1.00 36.50 605 ASP A N 1
ATOM 4346 C CA . ASP A 1 605 ? 79.862 110.219 -96.615 1.00 36.50 605 ASP A CA 1
ATOM 4347 C C . ASP A 1 605 ? 78.604 111.136 -96.711 1.00 36.50 605 ASP A C 1
ATOM 4349 O O . ASP A 1 605 ? 78.579 112.202 -96.088 1.00 36.50 605 ASP A O 1
ATOM 4353 N N . HIS A 1 606 ? 77.466 110.657 -97.263 1.00 38.56 606 HIS A N 1
ATOM 4354 C CA . HIS A 1 606 ? 76.120 111.016 -96.723 1.00 38.56 606 HIS A CA 1
ATOM 4355 C C . HIS A 1 606 ? 74.944 110.059 -97.095 1.00 38.56 606 HIS A C 1
ATOM 4357 O O . HIS A 1 606 ? 74.532 110.005 -98.244 1.00 38.56 606 HIS A O 1
ATOM 4363 N N . VAL A 1 607 ? 74.358 109.402 -96.075 1.00 41.66 607 VAL A N 1
ATOM 4364 C CA . VAL A 1 607 ? 72.981 108.832 -95.890 1.00 41.66 607 VAL A CA 1
ATOM 4365 C C . VAL A 1 607 ? 72.309 107.944 -96.980 1.00 41.66 607 VAL A C 1
ATOM 4367 O O . VAL A 1 607 ? 72.014 108.412 -98.073 1.00 41.66 607 VAL A O 1
ATOM 4370 N N . ASN A 1 608 ? 71.841 106.748 -96.555 1.00 40.25 608 ASN A N 1
ATOM 4371 C CA . ASN A 1 608 ? 70.491 106.132 -96.752 1.00 40.25 608 ASN A CA 1
ATOM 4372 C C . ASN A 1 608 ? 70.468 104.621 -97.152 1.00 40.25 608 ASN A C 1
ATOM 4374 O O . ASN A 1 608 ? 71.353 104.107 -97.824 1.00 40.25 608 ASN A O 1
ATOM 4378 N N . THR A 1 609 ? 69.418 103.946 -96.666 1.00 43.69 609 THR A N 1
ATOM 4379 C CA . THR A 1 609 ? 68.982 102.527 -96.704 1.00 43.69 609 THR A CA 1
ATOM 4380 C C . THR A 1 609 ? 69.259 101.660 -97.948 1.00 43.69 609 THR A C 1
ATOM 4382 O O . THR A 1 609 ? 69.270 102.155 -99.068 1.00 43.69 609 THR A O 1
ATOM 4385 N N . ASN A 1 610 ? 69.321 100.324 -97.753 1.00 46.75 610 ASN A N 1
ATOM 4386 C CA . ASN A 1 610 ? 68.553 99.346 -98.558 1.00 46.75 610 ASN A CA 1
ATOM 4387 C C . ASN A 1 610 ? 68.555 97.902 -97.995 1.00 46.75 610 ASN A C 1
ATOM 4389 O O . ASN A 1 610 ? 69.572 97.387 -97.537 1.00 46.75 610 ASN A O 1
ATOM 4393 N N . VAL A 1 611 ? 67.392 97.245 -98.065 1.00 45.38 611 VAL A N 1
ATOM 4394 C CA . VAL A 1 611 ? 67.116 95.866 -97.605 1.00 45.38 611 VAL A CA 1
ATOM 4395 C C . VAL A 1 611 ? 67.176 94.894 -98.792 1.00 45.38 611 VAL A C 1
ATOM 4397 O O . VAL A 1 611 ? 66.608 95.203 -99.837 1.00 45.38 611 VAL A O 1
ATOM 4400 N N . LEU A 1 612 ? 67.792 93.710 -98.647 1.00 47.38 612 LEU A N 1
ATOM 4401 C CA . LEU A 1 612 ? 67.703 92.645 -99.661 1.00 47.38 612 LEU A CA 1
ATOM 4402 C C . LEU A 1 612 ? 66.563 91.658 -99.357 1.00 47.38 612 LEU A C 1
ATOM 4404 O O . LEU A 1 612 ? 66.512 91.052 -98.287 1.00 47.38 612 LEU A O 1
ATOM 4408 N N . TYR A 1 613 ? 65.694 91.464 -100.350 1.00 50.22 613 TYR A N 1
ATOM 4409 C CA . TYR A 1 613 ? 64.675 90.410 -100.414 1.00 50.22 613 TYR A CA 1
ATOM 4410 C C . TYR A 1 613 ? 65.275 89.095 -100.955 1.00 50.22 613 TYR A C 1
ATOM 4412 O O . TYR A 1 613 ? 66.191 89.127 -101.780 1.00 50.22 613 TYR A O 1
ATOM 4420 N N . GLN A 1 614 ? 64.726 87.944 -100.554 1.00 54.88 614 GLN A N 1
ATOM 4421 C CA . GLN A 1 614 ? 64.932 86.654 -101.231 1.00 54.88 614 GLN A CA 1
ATOM 4422 C C . GLN A 1 614 ? 63.585 86.077 -101.669 1.00 54.88 614 GLN A C 1
ATOM 4424 O O . GLN A 1 614 ? 62.586 86.299 -101.000 1.00 54.88 614 GLN A O 1
ATOM 4429 N N . ASN A 1 615 ? 63.565 85.329 -102.775 1.00 55.38 615 ASN A N 1
ATOM 4430 C CA . ASN A 1 615 ? 62.330 84.741 -103.295 1.00 55.38 615 ASN A CA 1
ATOM 4431 C C . ASN A 1 615 ? 61.768 83.638 -102.373 1.00 55.38 615 ASN A C 1
ATOM 4433 O O . ASN A 1 615 ? 62.538 82.845 -101.813 1.00 55.38 615 ASN A O 1
ATOM 4437 N N . PRO A 1 616 ? 60.431 83.504 -102.302 1.00 58.00 616 PRO A N 1
ATOM 4438 C CA . PRO A 1 616 ? 59.781 82.450 -101.541 1.00 58.00 616 PRO A CA 1
ATOM 4439 C C . PRO A 1 616 ? 60.050 81.084 -102.184 1.00 58.00 616 PRO A C 1
ATOM 4441 O O . PRO A 1 616 ? 59.984 80.923 -103.404 1.00 58.00 616 PRO A O 1
ATOM 4444 N N . HIS A 1 617 ? 60.329 80.079 -101.355 1.00 65.31 617 HIS A N 1
ATOM 4445 C CA . HIS A 1 617 ? 60.492 78.689 -101.778 1.00 65.31 617 HIS A CA 1
ATOM 4446 C C . HIS A 1 617 ? 59.714 77.742 -100.857 1.00 65.31 617 HIS A C 1
ATOM 4448 O O . HIS A 1 617 ? 59.284 78.120 -99.767 1.00 65.31 617 HIS A O 1
ATOM 4454 N N . SER A 1 618 ? 59.496 76.515 -101.326 1.00 62.53 618 SER A N 1
ATOM 4455 C CA . SER A 1 618 ? 58.784 75.458 -100.602 1.00 62.53 618 SER A CA 1
ATOM 4456 C C . SER A 1 618 ? 59.657 74.212 -100.482 1.00 62.53 618 SER A C 1
ATOM 4458 O O . SER A 1 618 ? 60.577 74.003 -101.276 1.00 62.53 618 SER A O 1
ATOM 4460 N N . HIS A 1 619 ? 59.352 73.370 -99.496 1.00 71.00 619 HIS A N 1
ATOM 4461 C CA . HIS A 1 619 ? 59.970 72.057 -99.343 1.00 71.00 619 HIS A CA 1
ATOM 4462 C C . HIS A 1 619 ? 58.925 70.966 -99.588 1.00 71.00 619 HIS A C 1
ATOM 4464 O O . HIS A 1 619 ? 57.770 71.089 -99.174 1.00 71.00 619 HIS A O 1
ATOM 4470 N N . SER A 1 620 ? 59.348 69.894 -100.257 1.00 67.75 620 SER A N 1
ATOM 4471 C CA . SER A 1 620 ? 58.564 68.678 -100.482 1.00 67.75 620 SER A CA 1
ATOM 4472 C C . SER A 1 620 ? 59.277 67.479 -99.863 1.00 67.75 620 SER A C 1
ATOM 4474 O O . SER A 1 620 ? 60.505 67.472 -99.752 1.00 67.75 620 SER A O 1
ATOM 4476 N N . PHE A 1 621 ? 58.516 66.461 -99.466 1.00 77.31 621 PHE A N 1
ATOM 4477 C CA . PHE A 1 621 ? 59.063 65.157 -99.102 1.00 77.31 621 PHE A CA 1
ATOM 4478 C C . PHE A 1 621 ? 58.153 64.024 -99.584 1.00 77.31 621 PHE A C 1
ATOM 4480 O O . PHE A 1 621 ? 56.927 64.151 -99.564 1.00 77.31 621 PHE A O 1
ATOM 4487 N N . ASN A 1 622 ? 58.775 62.896 -99.930 1.00 71.94 622 ASN A N 1
ATOM 4488 C CA . ASN A 1 622 ? 58.128 61.600 -100.121 1.00 71.94 622 ASN A CA 1
ATOM 4489 C C . ASN A 1 622 ? 58.733 60.601 -99.127 1.00 71.94 622 ASN A C 1
ATOM 4491 O O . ASN A 1 622 ? 59.929 60.657 -98.835 1.00 71.94 622 ASN A O 1
ATOM 4495 N N . THR A 1 623 ? 57.930 59.664 -98.627 1.00 74.44 623 THR A N 1
ATOM 4496 C CA . THR A 1 623 ? 58.421 58.520 -97.849 1.00 74.44 623 THR A CA 1
ATOM 4497 C C . THR A 1 623 ? 58.844 57.373 -98.763 1.00 74.44 623 THR A C 1
ATOM 4499 O O . THR A 1 623 ? 58.353 57.237 -99.882 1.00 74.44 623 THR A O 1
ATOM 4502 N N . ASN A 1 624 ? 59.672 56.462 -98.247 1.00 76.12 624 ASN A N 1
ATOM 4503 C CA . ASN A 1 624 ? 59.833 55.137 -98.854 1.00 76.12 624 ASN A CA 1
ATOM 4504 C C . ASN A 1 624 ? 58.482 54.386 -98.905 1.00 76.12 624 ASN A C 1
ATOM 4506 O O . ASN A 1 624 ? 57.553 54.718 -98.161 1.00 76.12 624 ASN A O 1
ATOM 4510 N N . SER A 1 625 ? 58.382 53.369 -99.771 1.00 75.69 625 SER A N 1
ATOM 4511 C CA . SER A 1 625 ? 57.180 52.528 -99.889 1.00 75.69 625 SER A CA 1
ATOM 4512 C C . SER A 1 625 ? 56.848 51.815 -98.575 1.00 75.69 625 SER A C 1
ATOM 4514 O O . SER A 1 625 ? 57.734 51.282 -97.899 1.00 75.69 625 SER A O 1
ATOM 4516 N N . VAL A 1 626 ? 55.553 51.751 -98.251 1.00 72.62 626 VAL A N 1
ATOM 4517 C CA . VAL A 1 626 ? 55.021 51.084 -97.050 1.00 72.62 626 VAL A CA 1
ATOM 4518 C C . VAL A 1 626 ? 55.347 49.581 -97.018 1.00 72.62 626 VAL A C 1
ATOM 4520 O O . VAL A 1 626 ? 55.537 49.026 -95.931 1.00 72.62 626 VAL A O 1
ATOM 4523 N N . ASN A 1 627 ? 55.478 48.924 -98.178 1.00 78.25 627 ASN A N 1
ATOM 4524 C CA . ASN A 1 627 ? 55.818 47.498 -98.253 1.00 78.25 627 ASN A CA 1
ATOM 4525 C C . ASN A 1 627 ? 57.336 47.215 -98.330 1.00 78.25 627 ASN A C 1
ATOM 4527 O O . ASN A 1 627 ? 57.753 46.060 -98.230 1.00 78.25 627 ASN A O 1
ATOM 4531 N N . GLY A 1 628 ? 58.161 48.263 -98.461 1.00 76.25 628 GLY A N 1
ATOM 4532 C CA . GLY A 1 628 ? 59.613 48.169 -98.637 1.00 76.25 628 GLY A CA 1
ATOM 4533 C C . GLY A 1 628 ? 60.106 48.216 -100.090 1.00 76.25 628 GLY A C 1
ATOM 4534 O O . GLY A 1 628 ? 61.303 48.051 -100.304 1.00 76.25 628 GLY A O 1
ATOM 4535 N N . GLY A 1 629 ? 59.230 48.460 -101.072 1.00 71.81 629 GLY A N 1
ATOM 4536 C CA . GLY A 1 629 ? 59.583 48.540 -102.496 1.00 71.81 629 GLY A CA 1
ATOM 4537 C C . GLY A 1 629 ? 59.746 47.173 -103.169 1.00 71.81 629 GLY A C 1
ATOM 4538 O O . GLY A 1 629 ? 60.604 47.009 -104.034 1.00 71.81 629 GLY A O 1
ATOM 4539 N N . VAL A 1 630 ? 58.963 46.177 -102.743 1.00 72.25 630 VAL A N 1
ATOM 4540 C CA . VAL A 1 630 ? 59.006 44.795 -103.254 1.00 72.25 630 VAL A CA 1
ATOM 4541 C C . VAL A 1 630 ? 57.652 44.366 -103.820 1.00 72.25 630 VAL A C 1
ATOM 4543 O O . VAL A 1 630 ? 56.610 44.892 -103.437 1.00 72.25 630 VAL A O 1
ATOM 4546 N N . ALA A 1 631 ? 57.641 43.381 -104.721 1.00 68.31 631 ALA A N 1
ATOM 4547 C CA . ALA A 1 631 ? 56.395 42.853 -105.279 1.00 68.31 631 ALA A CA 1
ATOM 4548 C C . ALA A 1 631 ? 55.500 42.231 -104.184 1.00 68.31 631 ALA A C 1
ATOM 4550 O O . ALA A 1 631 ? 55.962 41.420 -103.377 1.00 68.31 631 ALA A O 1
ATOM 4551 N N . GLN A 1 632 ? 54.218 42.609 -104.176 1.00 68.50 632 GLN A N 1
ATOM 4552 C CA . GLN A 1 632 ? 53.247 42.231 -103.145 1.00 68.50 632 GLN A CA 1
ATOM 4553 C C . GLN A 1 632 ? 52.995 40.712 -103.098 1.00 68.50 632 GLN A C 1
ATOM 4555 O O . GLN A 1 632 ? 52.742 40.080 -104.124 1.00 68.50 632 GLN A O 1
ATOM 4560 N N . GLN A 1 633 ? 53.005 40.131 -101.893 1.00 65.25 633 GLN A N 1
ATOM 4561 C CA . GLN A 1 633 ? 52.745 38.702 -101.660 1.00 65.25 633 GLN A CA 1
ATOM 4562 C C . GLN A 1 633 ? 51.398 38.430 -100.956 1.00 65.25 633 GLN A C 1
ATOM 4564 O O . GLN A 1 633 ? 50.853 39.285 -100.261 1.00 65.25 633 GLN A O 1
ATOM 4569 N N . SER A 1 634 ? 50.872 37.208 -101.099 1.00 57.31 634 SER A N 1
ATOM 4570 C CA . SER A 1 634 ? 49.631 36.732 -100.459 1.00 57.31 634 SER A CA 1
ATOM 4571 C C . SER A 1 634 ? 49.852 36.097 -99.072 1.00 57.31 634 SER A C 1
ATOM 4573 O O . SER A 1 634 ? 50.899 35.511 -98.812 1.00 57.31 634 SER A O 1
ATOM 4575 N N . ILE A 1 635 ? 48.835 36.164 -98.206 1.00 60.94 635 ILE A N 1
ATOM 4576 C CA . ILE A 1 635 ? 48.861 35.856 -96.755 1.00 60.94 635 ILE A CA 1
ATOM 4577 C C . ILE A 1 635 ? 48.379 34.402 -96.469 1.00 60.94 635 ILE A C 1
ATOM 4579 O O . ILE A 1 635 ? 47.501 33.934 -97.192 1.00 60.94 635 ILE A O 1
ATOM 4583 N N . ASN A 1 636 ? 48.839 33.697 -95.408 1.00 55.38 636 ASN A N 1
ATOM 4584 C CA . ASN A 1 636 ? 48.416 32.305 -95.072 1.00 55.38 636 ASN A CA 1
ATOM 4585 C C . ASN A 1 636 ? 47.709 32.090 -93.703 1.00 55.38 636 ASN A C 1
ATOM 4587 O O . ASN A 1 636 ? 47.889 32.872 -92.778 1.00 55.38 636 ASN A O 1
ATOM 4591 N N . ILE A 1 637 ? 46.920 31.007 -93.629 1.00 58.19 637 ILE A N 1
ATOM 4592 C CA . ILE A 1 637 ? 46.023 30.486 -92.584 1.00 58.19 637 ILE A CA 1
ATOM 4593 C C . ILE A 1 637 ? 46.584 29.227 -91.853 1.00 58.19 637 ILE A C 1
ATOM 4595 O O . ILE A 1 637 ? 46.969 28.303 -92.565 1.00 58.19 637 ILE A O 1
ATOM 4599 N N . GLN A 1 638 ? 46.615 29.189 -90.497 1.00 58.28 638 GLN A N 1
ATOM 4600 C CA . GLN A 1 638 ? 46.345 28.027 -89.577 1.00 58.28 638 GLN A CA 1
ATOM 4601 C C . GLN A 1 638 ? 46.579 28.381 -88.066 1.00 58.28 638 GLN A C 1
ATOM 4603 O O . GLN A 1 638 ? 47.621 28.970 -87.773 1.00 58.28 638 GLN A O 1
ATOM 4608 N N . PRO A 1 639 ? 45.722 27.991 -87.078 1.00 56.44 639 PRO A N 1
ATOM 4609 C CA . PRO A 1 639 ? 46.030 28.070 -85.634 1.00 56.44 639 PRO A CA 1
ATOM 4610 C C . PRO A 1 639 ? 46.618 26.760 -85.049 1.00 56.44 639 PRO A C 1
ATOM 4612 O O . PRO A 1 639 ? 46.482 25.689 -85.638 1.00 56.44 639 PRO A O 1
ATOM 4615 N N . GLN A 1 640 ? 47.264 26.825 -83.874 1.00 55.03 640 GLN A N 1
ATOM 4616 C CA . GLN A 1 640 ? 47.901 25.666 -83.211 1.00 55.03 640 GLN A CA 1
ATOM 4617 C C . GLN A 1 640 ? 46.900 24.579 -82.765 1.00 55.03 640 GLN A C 1
ATOM 4619 O O . GLN A 1 640 ? 45.845 24.881 -82.211 1.00 55.03 640 GLN A O 1
ATOM 4624 N N . SER A 1 641 ? 47.274 23.304 -82.937 1.00 70.00 641 SER A N 1
ATOM 4625 C CA . SER A 1 641 ? 46.428 22.133 -82.647 1.00 70.00 641 SER A CA 1
ATOM 4626 C C . SER A 1 641 ? 47.216 20.954 -82.056 1.00 70.00 641 SER A C 1
ATOM 4628 O O . SER A 1 641 ? 48.342 20.693 -82.478 1.00 70.00 641 SER A O 1
ATOM 4630 N N . LEU A 1 642 ? 46.598 20.190 -81.146 1.00 73.44 642 LEU A N 1
ATOM 4631 C CA . LEU A 1 642 ? 47.108 18.905 -80.640 1.00 73.44 642 LEU A CA 1
ATOM 4632 C C . LEU A 1 642 ? 46.548 17.745 -81.480 1.00 73.44 642 LEU A C 1
ATOM 4634 O O . LEU A 1 642 ? 45.335 17.633 -81.639 1.00 73.44 642 LEU A O 1
ATOM 4638 N N . SER A 1 643 ? 47.418 16.870 -81.990 1.00 81.56 643 SER A N 1
ATOM 4639 C CA . SER A 1 643 ? 47.005 15.728 -82.816 1.00 81.56 643 SER A CA 1
ATOM 4640 C C . SER A 1 643 ? 46.505 14.555 -81.964 1.00 81.56 643 SER A C 1
ATOM 4642 O O . SER A 1 643 ? 47.253 13.997 -81.160 1.00 81.56 643 SER A O 1
ATOM 4644 N N . VAL A 1 644 ? 45.244 14.172 -82.167 1.00 88.19 644 VAL A N 1
ATOM 4645 C CA . VAL A 1 644 ? 44.571 13.010 -81.563 1.00 88.19 644 VAL A CA 1
ATOM 4646 C C . VAL A 1 644 ? 43.751 12.287 -82.634 1.00 88.19 644 VAL A C 1
ATOM 4648 O O . VAL A 1 644 ? 43.313 12.900 -83.606 1.00 88.19 644 VAL A O 1
ATOM 4651 N N . ASN A 1 645 ? 43.508 10.986 -82.465 1.00 89.62 645 ASN A N 1
ATOM 4652 C CA . ASN A 1 645 ? 42.587 10.254 -83.333 1.00 89.62 645 ASN A CA 1
ATOM 4653 C C . ASN A 1 645 ? 41.151 10.445 -82.825 1.00 89.62 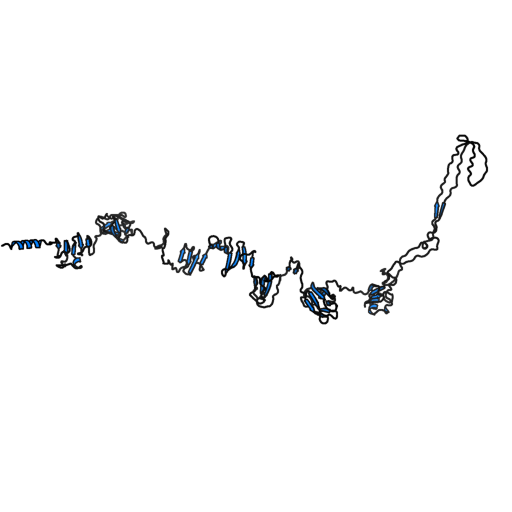645 ASN A C 1
ATOM 4655 O O . ASN A 1 645 ? 40.869 10.228 -81.644 1.00 89.62 645 ASN A O 1
ATOM 4659 N N . MET A 1 646 ? 40.233 10.805 -83.719 1.00 92.06 646 MET A N 1
ATOM 4660 C CA . MET A 1 646 ? 38.807 10.894 -83.402 1.00 92.06 646 MET A CA 1
ATOM 4661 C C . MET A 1 646 ? 38.103 9.575 -83.720 1.00 92.06 646 MET A C 1
ATOM 4663 O O . MET A 1 646 ? 38.433 8.908 -84.700 1.00 92.06 646 MET A O 1
ATOM 4667 N N . PHE A 1 647 ? 37.120 9.206 -82.904 1.00 93.19 647 PHE A N 1
ATOM 4668 C CA . PHE A 1 647 ? 36.331 7.984 -83.051 1.00 93.19 647 PHE A CA 1
ATOM 4669 C C . PHE A 1 647 ? 34.842 8.280 -82.890 1.00 93.19 647 PHE A C 1
ATOM 4671 O O . PHE A 1 647 ? 34.476 9.102 -82.052 1.00 93.19 647 PHE A O 1
ATOM 4678 N N . VAL A 1 648 ? 34.004 7.544 -83.621 1.00 92.69 648 VAL A N 1
ATOM 4679 C CA . VAL A 1 648 ? 32.548 7.475 -83.434 1.00 92.69 648 VAL A CA 1
ATOM 4680 C C . VAL A 1 648 ? 32.158 6.110 -82.868 1.00 92.69 648 VAL A C 1
ATOM 4682 O O . VAL A 1 648 ? 32.724 5.090 -83.266 1.00 92.69 648 VAL A O 1
ATOM 4685 N N . TYR A 1 649 ? 31.211 6.062 -81.934 1.00 93.62 649 TYR A N 1
ATOM 4686 C CA . TYR A 1 649 ? 30.649 4.796 -81.467 1.00 93.62 649 TYR A CA 1
ATOM 4687 C C . TYR A 1 649 ? 29.544 4.310 -82.410 1.00 93.62 649 TYR A C 1
ATOM 4689 O O . TYR A 1 649 ? 28.583 5.031 -82.680 1.00 93.62 649 TYR A O 1
ATOM 4697 N N . LEU A 1 650 ? 29.675 3.077 -82.906 1.00 91.00 650 LEU A N 1
ATOM 4698 C CA . LEU A 1 650 ? 28.744 2.451 -83.858 1.00 91.00 650 LEU A CA 1
ATOM 4699 C C . LEU A 1 650 ? 28.200 1.100 -83.356 1.00 91.00 650 LEU A C 1
ATOM 4701 O O . LEU A 1 650 ? 27.610 0.345 -84.126 1.00 91.00 650 LEU A O 1
ATOM 4705 N N . GLY A 1 651 ? 28.393 0.790 -82.071 1.00 84.62 651 GLY A N 1
ATOM 4706 C CA . GLY A 1 651 ? 28.073 -0.516 -81.492 1.00 84.62 651 GLY A CA 1
ATOM 4707 C C . GLY A 1 651 ? 29.203 -1.541 -81.647 1.00 84.62 651 GLY A C 1
ATOM 4708 O O . GLY A 1 651 ? 30.107 -1.392 -82.476 1.00 84.62 651 GLY A O 1
ATOM 4709 N N . LYS A 1 652 ? 29.170 -2.570 -80.794 1.00 78.25 652 LYS A N 1
ATOM 4710 C CA . LYS A 1 652 ? 30.080 -3.725 -80.859 1.00 78.25 652 LYS A CA 1
ATOM 4711 C C . LYS A 1 652 ? 29.659 -4.701 -81.960 1.00 78.25 652 LYS A C 1
ATOM 4713 O O . LYS A 1 652 ? 28.436 -4.890 -82.133 1.00 78.25 652 LYS A O 1
#

pLDDT: mean 82.67, std 16.55, range [34.84, 98.75]

Secondary structure (DSSP, 8-state):
---SHHHHHHHHHGGGS-----EEES-SS-SSSEEEESSS-S-SSS---TTGGGGEEEE-TTSPEEES-SS-SSSEEESS---PPEEEEE-BTTEEEPPTT-SEEEEESB-SS-EEEE----SSTT-EEEEEE--BTS--EEETTEEE-TTEEEEEEEETTEEEETTT--SS-----S-SSS----S------TTS-------STTSEEETTTTEEEETTTTEEEES-SS-SSSEEE---TTEEEEEEESSS-EEEEEEETTEEEEEESSSS-EEEEETTEEEEEE-TTS-EEES-SS-SSSEEE-----PPPPTT-SS-S-SEEEE-SSSEEEEEEE-SSTT--EEEEEEESSSSPPPP---STTS--EEESS--SSSEEESS------EEEE-BTTEEEPPTT-SEEEEESB-SSPEEEE-PPPSSTT-EEEEEE--BTS--EEETTEEE-TTEEEEEEEETTEEEESS---S----PPTT-EEEES--S-BTTEEE-B--BGGGS-HHHHHHHHHTT-SSBPPB-TT------SS-TT-------EE--GGGS-----EEEPPP-----------SSSSS----------TT---------------PPP------EEEPPPTT-SS-----EE-------EEEEE---

Radius of gyration: 85.19 Å; chains: 1; bounding box: 142×152×253 Å

Foldseek 3Di:
DPDPPVVVVVVVVVVPPDPLCADEALACEALASYKYQQVSPADNDDDRDLVSLQCMWHQHPVCAIEHSDSDHPDNYHYPDDDDFDEDEDEQDPLEDEDDPPHQEYEYEEADQEAHEYHYDFHPDFFRKHKYAAQYHPQYFHDAPNDTAGHRGIWMWTDDPRGTDTPPPDDPDDDPPDVDPDDDDDPDDDDDDQDPHDDDQQDQAQQSDDDPQQCWGQGNVVCAIGHNDSDDPDNYHFDDDAQDWTDWDDPPQWTFTWHHHDNDIDTGIPHQAKDFDDDPNHTQWIQHSVQAIEGNDNDDPDNYHQDFDADDFDQAQAQDTRASDKDDDPAQWIWGWHAHPDPPGGIDIAIGRHGDRDGDDDDDPVVDDADEDVDDDPDNYYYPDDDDFDEDEWEADPLETEDDPPHQEYEYEEADPEAHEYHYDFHPDFFRKHKYAYAYPPQHWYDAPRDTAGHRGIWMWTHDPRGTHTPPCPDPDDPPADLFDKDWAQDPQADQQWHFQQFAFLVPPDPQLSVSCVVLVNPTTHAHCPVHDDDDPPDRPRDGDDFADWDDDLLQDDWDKDKDKDDWDWDWDDDDPQDAVPVPYADDDDPPPPPPDDDDDDDDDGDDDDDTDTDDIDMDMDMDQISSRPDHHDDIDGDDDDDDTTMIGRRHD